Protein AF-A0A3D3X3S7-F1 (afdb_monomer_lite)

Secondary structure (DSSP, 8-state):
-B-TT-EEEEEESSSS--EEEEEE-TTSBB-GGGGT-S--EE-HHHHHHHHT--HHHHHHHHHHHHTT-B-SS-EEEEE--TTPPTTEEEEEE--S-BEEEEEE--PPPPTT--S----PPEEEEE-SSPPPTT---PPPPSS--SEEEEE-TT-EEEEEE-TT-EEEEEESSSS--EEEEEEEHHHHTTT---BB-HHHHHHHHSSSS--SSSS-EEEBTT--EEEEEEEESS--EESSSEEP-HHHHHHTT-TT---HHHHHHHHHGGGTPPP-SSEE-EEES-EEEE-TTS-EEEE-----TT-EEEEEESS-EEEEEE-----SSTGGGG----EEEEEE-TTS----EEEE-SSTTSPPEEPB--TTHHHHTTT-S-EEEETTEEEES--TTS-HHHHHHHHHHS-EEEE-TTSEEEEEESTTHHHHHHHHBSS-GGGPPTTBEEEEEEE-TTS-EEEEEEEEE-SSSEEEEEES-SHHHHHHHHHHHHHT---EEEE-TTT---EEEESTTHHHHHHHHEE--TTS--TTT--TTEEEEEEESSTTSEEEEEEE-

Structure (mmCIF, N/CA/C/O backbone):
data_AF-A0A3D3X3S7-F1
#
_entry.id   AF-A0A3D3X3S7-F1
#
loop_
_atom_site.group_PDB
_atom_site.id
_atom_site.type_symbol
_atom_site.label_atom_id
_atom_site.label_alt_id
_atom_site.label_comp_id
_atom_site.label_asym_id
_atom_site.label_entity_id
_atom_site.label_seq_id
_atom_site.pdbx_PDB_ins_code
_atom_site.Cartn_x
_atom_site.Cartn_y
_atom_site.Cartn_z
_atom_site.occupancy
_atom_site.B_iso_or_equiv
_atom_site.auth_seq_id
_atom_site.auth_comp_id
_atom_site.auth_asym_id
_atom_site.auth_atom_id
_atom_site.pdbx_PDB_model_num
ATOM 1 N N . ASP A 1 1 ? -2.077 23.415 -1.519 1.00 88.50 1 ASP A N 1
ATOM 2 C CA . ASP A 1 1 ? -2.166 24.778 -0.964 1.00 88.50 1 ASP A CA 1
ATOM 3 C C . ASP A 1 1 ? -0.819 25.166 -0.388 1.00 88.50 1 ASP A C 1
ATOM 5 O O . ASP A 1 1 ? -0.228 24.390 0.368 1.00 88.50 1 ASP A O 1
ATOM 9 N N . LEU A 1 2 ? -0.325 26.311 -0.837 1.00 92.56 2 LEU A N 1
ATOM 10 C CA . LEU A 1 2 ? 0.997 26.871 -0.596 1.00 92.56 2 LEU A CA 1
ATOM 11 C C . LEU A 1 2 ? 0.813 28.310 -0.116 1.00 92.56 2 LEU A C 1
ATOM 13 O O . LEU A 1 2 ? -0.020 29.040 -0.666 1.00 92.56 2 LEU A O 1
ATOM 17 N N . GLU A 1 3 ? 1.566 28.694 0.902 1.00 93.81 3 GLU A N 1
ATOM 18 C CA . GLU A 1 3 ? 1.541 30.031 1.486 1.00 93.81 3 GLU A CA 1
ATOM 19 C C . GLU A 1 3 ? 2.727 30.867 0.973 1.00 93.81 3 GLU A C 1
ATOM 21 O O . GLU A 1 3 ? 3.707 30.317 0.461 1.00 93.81 3 GLU A O 1
ATOM 26 N N . PRO A 1 4 ? 2.662 32.208 1.066 1.00 94.50 4 PRO A N 1
ATOM 27 C CA . PRO A 1 4 ? 3.785 33.059 0.693 1.00 94.50 4 PRO A CA 1
ATOM 28 C C . PRO A 1 4 ? 5.079 32.678 1.435 1.00 94.50 4 PRO A C 1
ATOM 30 O O . PRO A 1 4 ? 5.099 32.468 2.648 1.00 94.50 4 PRO A O 1
ATOM 33 N N . GLY A 1 5 ? 6.173 32.626 0.685 1.00 94.31 5 GLY A N 1
ATOM 34 C CA . GLY A 1 5 ? 7.498 32.191 1.108 1.00 94.31 5 GLY A CA 1
ATOM 35 C C . GLY A 1 5 ? 7.742 30.685 0.987 1.00 94.31 5 GLY A C 1
ATOM 36 O O . GLY A 1 5 ? 8.899 30.287 1.107 1.00 94.31 5 GLY A O 1
ATOM 37 N N . ASP A 1 6 ? 6.708 29.849 0.823 1.00 95.75 6 ASP A N 1
ATOM 38 C CA . ASP A 1 6 ? 6.907 28.405 0.648 1.00 95.75 6 ASP A CA 1
ATOM 39 C C . ASP A 1 6 ? 7.739 28.131 -0.615 1.00 95.75 6 ASP A C 1
ATOM 41 O O . ASP A 1 6 ? 7.694 28.892 -1.586 1.00 95.75 6 ASP A O 1
ATOM 45 N N . VAL A 1 7 ? 8.453 27.008 -0.631 1.00 97.00 7 VAL A N 1
ATOM 46 C CA . VAL A 1 7 ? 9.184 26.518 -1.803 1.00 97.00 7 VAL A CA 1
ATOM 47 C C . VAL A 1 7 ? 8.561 25.205 -2.261 1.00 97.00 7 VAL A C 1
ATOM 49 O O . VAL A 1 7 ? 8.506 24.228 -1.514 1.00 97.00 7 VAL A O 1
ATOM 52 N N . LEU A 1 8 ? 8.070 25.181 -3.498 1.00 97.19 8 LEU A N 1
ATOM 53 C CA . LEU A 1 8 ? 7.552 23.984 -4.156 1.00 97.19 8 LEU A CA 1
ATOM 54 C C . LEU A 1 8 ? 8.663 23.353 -4.993 1.00 97.19 8 LEU A C 1
ATOM 56 O O . LEU A 1 8 ? 9.145 23.983 -5.929 1.00 97.19 8 LEU A O 1
ATOM 60 N N . ILE A 1 9 ? 9.011 22.102 -4.705 1.00 97.56 9 ILE A N 1
ATOM 61 C CA . ILE A 1 9 ? 9.990 21.324 -5.472 1.00 97.56 9 ILE A CA 1
ATOM 62 C C . ILE A 1 9 ? 9.260 20.141 -6.101 1.00 97.56 9 ILE A C 1
ATOM 64 O O . ILE A 1 9 ? 8.598 19.366 -5.409 1.00 97.56 9 ILE A O 1
ATOM 68 N N . ILE A 1 10 ? 9.369 19.988 -7.415 1.00 97.56 10 ILE A N 1
ATOM 69 C CA . ILE A 1 10 ? 8.808 18.855 -8.155 1.00 97.56 10 ILE A CA 1
ATOM 70 C C . ILE A 1 10 ? 9.974 18.096 -8.766 1.00 97.56 10 ILE A C 1
ATOM 72 O O . ILE A 1 10 ? 10.812 18.697 -9.422 1.00 97.56 10 ILE A O 1
ATOM 76 N N . GLN A 1 11 ? 10.024 16.786 -8.562 1.00 96.50 11 GLN A N 1
ATOM 77 C CA . GLN A 1 11 ? 11.113 15.923 -9.008 1.00 96.50 11 GLN A CA 1
ATOM 78 C C . GLN A 1 11 ? 10.570 14.757 -9.841 1.00 96.50 11 GLN A C 1
ATOM 80 O O . GLN A 1 11 ? 9.564 14.145 -9.471 1.00 96.50 11 GLN A O 1
ATOM 85 N N . ASP A 1 12 ? 11.268 14.423 -10.928 1.00 95.81 12 ASP A N 1
ATOM 86 C CA . ASP A 1 12 ? 11.094 13.202 -11.722 1.00 95.81 12 ASP A CA 1
ATOM 87 C C . ASP A 1 12 ? 12.133 12.148 -11.288 1.00 95.81 12 ASP A C 1
ATOM 89 O O . ASP A 1 12 ? 13.279 12.177 -11.744 1.00 95.81 12 ASP A O 1
ATOM 93 N N . PRO A 1 13 ? 11.783 11.187 -10.412 1.00 92.94 13 PRO A N 1
ATOM 94 C CA . PRO A 1 13 ? 12.767 10.266 -9.845 1.00 92.94 13 PRO A CA 1
ATOM 95 C C . PRO A 1 13 ? 13.294 9.242 -10.855 1.00 92.94 13 PRO A C 1
ATOM 97 O O . PRO A 1 13 ? 14.386 8.699 -10.678 1.00 92.94 13 PRO A O 1
ATOM 100 N N . GLU A 1 14 ? 12.501 8.916 -11.877 1.00 94.56 14 GLU A N 1
ATOM 101 C CA . GLU A 1 14 ? 12.793 7.827 -12.816 1.00 94.56 14 GLU A CA 1
ATOM 102 C C . GLU A 1 14 ? 13.316 8.335 -14.168 1.00 94.56 14 GLU A C 1
ATOM 104 O O . GLU A 1 14 ? 13.902 7.560 -14.932 1.00 94.56 14 GLU A O 1
ATOM 109 N N . GLY A 1 15 ? 13.152 9.632 -14.434 1.00 94.00 15 GLY A N 1
ATOM 110 C CA . GLY A 1 15 ? 13.517 10.288 -15.679 1.00 94.00 15 GLY A CA 1
ATOM 111 C C . GLY A 1 15 ? 12.473 10.053 -16.773 1.00 94.00 15 GLY A C 1
ATOM 112 O O . GLY A 1 15 ? 11.733 9.058 -16.787 1.00 94.00 15 GLY A O 1
ATOM 113 N N . GLY A 1 16 ? 12.422 10.955 -17.748 1.00 92.69 16 GLY A N 1
ATOM 114 C CA . GLY A 1 16 ? 11.507 10.854 -18.880 1.00 92.69 16 GLY A CA 1
ATOM 115 C C . GLY A 1 16 ? 10.015 10.980 -18.526 1.00 92.69 16 GLY A C 1
ATOM 116 O O . GLY A 1 16 ? 9.186 10.509 -19.311 1.00 92.69 16 GLY A O 1
ATOM 117 N N . GLN A 1 17 ? 9.652 11.491 -17.344 1.00 95.44 17 GLN A N 1
ATOM 118 C CA . GLN A 1 17 ? 8.269 11.729 -16.920 1.00 95.44 17 GLN A CA 1
ATOM 119 C C . GLN A 1 17 ? 7.884 13.194 -17.122 1.00 95.44 17 GLN A C 1
ATOM 121 O O . GLN A 1 17 ? 8.275 14.065 -16.356 1.00 95.44 17 GLN A O 1
ATOM 126 N N . CYS A 1 18 ? 7.035 13.464 -18.110 1.00 95.00 18 CYS A N 1
ATOM 127 C CA . CYS A 1 18 ? 6.506 14.808 -18.314 1.00 95.00 18 CYS A CA 1
ATOM 128 C C . CYS A 1 18 ? 5.495 15.194 -17.217 1.00 95.00 18 CYS A C 1
ATOM 130 O O . CYS A 1 18 ? 4.688 14.366 -16.776 1.00 95.00 18 CYS A O 1
ATOM 132 N N . ALA A 1 19 ? 5.486 16.465 -16.823 1.00 96.38 19 ALA A N 1
ATOM 133 C CA . ALA A 1 19 ? 4.558 16.994 -15.830 1.00 96.38 19 ALA A CA 1
ATOM 134 C C . ALA A 1 19 ? 3.848 18.263 -16.315 1.00 96.38 19 ALA A C 1
ATOM 136 O O . ALA A 1 19 ? 4.397 19.038 -17.095 1.00 96.38 19 ALA A O 1
ATOM 137 N N . GLU A 1 20 ? 2.617 18.476 -15.863 1.00 96.19 20 GLU A N 1
ATOM 138 C CA . GLU A 1 20 ? 1.853 19.712 -16.039 1.00 96.19 20 GLU A CA 1
ATOM 139 C C . GLU A 1 20 ? 1.495 20.263 -14.654 1.00 96.19 20 GLU A C 1
ATOM 141 O O . GLU A 1 20 ? 0.912 19.560 -13.830 1.00 96.19 20 GLU A O 1
ATOM 146 N N . VAL A 1 21 ? 1.841 21.522 -14.387 1.00 97.06 21 VAL A N 1
ATOM 147 C CA . VAL A 1 21 ? 1.551 22.210 -13.125 1.00 97.06 21 VAL A CA 1
ATOM 148 C C . VAL A 1 21 ? 0.590 23.352 -13.389 1.00 97.06 21 VAL A C 1
ATOM 150 O O . VAL A 1 21 ? 0.893 24.273 -14.145 1.00 97.06 21 VAL A O 1
ATOM 153 N N . THR A 1 22 ? -0.566 23.305 -12.740 1.00 97.44 22 THR A N 1
ATOM 154 C CA . THR A 1 22 ? -1.605 24.331 -12.833 1.00 97.44 22 THR A CA 1
ATOM 155 C C . THR A 1 22 ? -1.744 25.027 -11.478 1.00 97.44 22 THR A C 1
ATOM 157 O O . THR A 1 22 ? -2.355 24.463 -10.564 1.00 97.44 22 THR A O 1
ATOM 160 N N . PRO A 1 23 ? -1.145 26.215 -11.300 1.00 96.81 23 PRO A N 1
ATOM 161 C CA . PRO A 1 23 ? -1.297 27.011 -10.088 1.00 96.81 23 PRO A CA 1
ATOM 162 C C . PRO A 1 23 ? -2.567 27.869 -10.142 1.00 96.81 23 PRO A C 1
ATOM 164 O O . PRO A 1 23 ? -2.870 28.486 -11.161 1.00 96.81 23 PRO A O 1
ATOM 167 N N . PHE A 1 24 ? -3.289 27.947 -9.030 1.00 97.12 24 PHE A N 1
ATOM 168 C CA . PHE A 1 24 ? -4.537 28.686 -8.865 1.00 97.12 24 PHE A CA 1
ATOM 169 C C . PHE A 1 24 ? -4.403 29.721 -7.751 1.00 97.12 24 PHE A C 1
ATOM 171 O O . PHE A 1 24 ? -3.845 29.436 -6.691 1.00 97.12 24 PHE A O 1
ATOM 178 N N . ASN A 1 25 ? -4.942 30.918 -7.981 1.00 94.69 25 ASN A 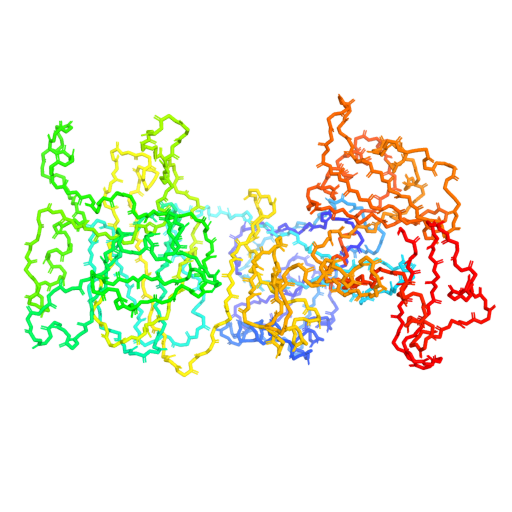N 1
ATOM 179 C CA . ASN A 1 25 ? -5.028 31.946 -6.945 1.00 94.69 25 ASN A CA 1
ATOM 180 C C . ASN A 1 25 ? -6.219 31.696 -6.002 1.00 94.69 25 ASN A C 1
ATOM 182 O O . ASN A 1 25 ? -7.052 30.826 -6.247 1.00 94.69 25 ASN A O 1
ATOM 186 N N . GLU A 1 26 ? -6.358 32.517 -4.959 1.00 92.12 26 GLU A N 1
ATOM 187 C CA . GLU A 1 26 ? -7.458 32.421 -3.981 1.00 92.12 26 GLU A CA 1
ATOM 188 C C . GLU A 1 26 ? -8.869 32.547 -4.582 1.00 92.12 26 GLU A C 1
ATOM 190 O O . GLU A 1 26 ? -9.848 32.142 -3.963 1.00 92.12 26 GLU A O 1
ATOM 195 N N . LYS A 1 27 ? -8.994 33.118 -5.786 1.00 92.56 27 LYS A N 1
ATOM 196 C CA . LYS A 1 27 ? -10.270 33.224 -6.512 1.00 92.56 27 LYS A CA 1
ATOM 197 C C . LYS A 1 27 ? -10.539 32.008 -7.401 1.00 92.56 27 LYS A C 1
ATOM 199 O O . LYS A 1 27 ? -11.469 32.051 -8.201 1.00 92.56 27 LYS A O 1
ATOM 204 N N . GLY A 1 28 ? -9.697 30.980 -7.320 1.00 92.62 28 GLY A N 1
ATOM 205 C CA . GLY A 1 28 ? -9.804 29.767 -8.116 1.00 92.62 28 GLY A CA 1
ATOM 206 C C . GLY A 1 28 ? -9.355 29.915 -9.566 1.00 92.62 28 GLY A C 1
ATOM 207 O O . GLY A 1 28 ? -9.571 28.995 -10.342 1.00 92.62 28 GLY A O 1
ATOM 208 N N . LYS A 1 29 ? -8.734 31.031 -9.972 1.00 94.62 29 LYS A N 1
ATOM 209 C CA . LYS A 1 29 ? -8.295 31.227 -11.364 1.00 94.62 29 LYS A CA 1
ATOM 210 C C . LYS A 1 29 ? -6.888 30.667 -11.575 1.00 94.62 29 LYS A C 1
ATOM 212 O O . LYS A 1 29 ? -5.964 31.082 -10.873 1.00 94.62 29 LYS A O 1
ATOM 217 N N . GLY A 1 30 ? -6.732 29.790 -12.570 1.00 94.19 30 GLY A N 1
ATOM 218 C CA . GLY A 1 30 ? -5.448 29.190 -12.942 1.00 94.19 30 GLY A CA 1
ATOM 219 C C . GLY A 1 30 ? -4.535 30.138 -13.732 1.00 94.19 30 GLY A C 1
ATOM 220 O O . GLY A 1 30 ? -4.923 30.590 -14.813 1.00 94.19 30 GLY A O 1
ATOM 221 N N . ASP A 1 31 ? -3.338 30.440 -13.219 1.00 93.75 31 ASP A N 1
ATOM 222 C CA . ASP A 1 31 ? -2.385 31.373 -13.842 1.00 93.75 31 ASP A CA 1
ATOM 223 C C . ASP A 1 31 ? -0.907 31.034 -13.524 1.00 93.75 31 ASP A C 1
ATOM 225 O O . ASP A 1 31 ? -0.485 31.203 -12.379 1.00 93.75 31 ASP A O 1
ATOM 229 N N . PRO A 1 32 ? -0.074 30.640 -14.510 1.00 94.00 32 PRO A N 1
ATOM 230 C CA . PRO A 1 32 ? 1.344 30.299 -14.316 1.00 94.00 32 PRO A CA 1
ATOM 231 C C . PRO A 1 32 ? 2.181 31.433 -13.705 1.00 94.00 32 PRO A C 1
ATOM 233 O O . PRO A 1 32 ? 3.221 31.160 -13.104 1.00 94.00 32 PRO A O 1
ATOM 236 N N . GLY A 1 33 ? 1.725 32.690 -13.796 1.00 93.25 33 GLY A N 1
ATOM 237 C CA . GLY A 1 33 ? 2.391 33.827 -13.159 1.00 93.25 33 GLY A CA 1
ATOM 238 C C . GLY A 1 33 ? 2.511 33.685 -11.638 1.00 93.25 33 GLY A C 1
ATOM 239 O O . GLY A 1 33 ? 3.409 34.273 -11.041 1.00 93.25 33 GLY A O 1
ATOM 240 N N . LEU A 1 34 ? 1.666 32.855 -11.014 1.00 93.94 34 LEU A N 1
ATOM 241 C CA . LEU A 1 34 ? 1.743 32.488 -9.593 1.00 93.94 34 LEU A CA 1
ATOM 242 C C . LEU A 1 34 ? 3.039 31.749 -9.224 1.00 93.94 34 LEU A C 1
ATOM 244 O O . LEU A 1 34 ? 3.456 31.804 -8.072 1.00 93.94 34 LEU A O 1
ATOM 248 N N . LEU A 1 35 ? 3.681 31.103 -10.199 1.00 94.50 35 LEU A N 1
ATOM 249 C CA . LEU A 1 35 ? 4.971 30.420 -10.059 1.00 94.50 35 LEU A CA 1
ATOM 250 C C . LEU A 1 35 ? 6.128 31.241 -10.658 1.00 94.50 35 LEU A C 1
ATOM 252 O O . LEU A 1 35 ? 7.192 30.701 -10.939 1.00 94.50 35 LEU A O 1
ATOM 256 N N . GLY A 1 36 ? 5.916 32.536 -10.923 1.00 91.31 36 GLY A N 1
ATOM 257 C CA . GLY A 1 36 ? 6.924 33.410 -11.534 1.00 91.31 36 GLY A CA 1
ATOM 258 C C . GLY A 1 36 ? 7.113 33.211 -13.042 1.00 91.31 36 GLY A C 1
ATOM 259 O O . GLY A 1 36 ? 8.054 33.756 -13.618 1.00 91.31 36 GLY A O 1
ATOM 260 N N . ILE A 1 37 ? 6.222 32.466 -13.706 1.00 90.88 37 ILE A N 1
ATOM 261 C CA . ILE A 1 37 ? 6.346 32.126 -15.128 1.00 90.88 37 ILE A CA 1
ATOM 262 C C . ILE A 1 37 ? 5.414 32.999 -15.976 1.00 90.88 37 ILE A C 1
ATOM 264 O O . ILE A 1 37 ? 4.192 32.961 -15.847 1.00 90.88 37 ILE A O 1
ATOM 268 N N . SER A 1 38 ? 5.995 33.777 -16.893 1.00 82.88 38 SER A N 1
ATOM 269 C CA . SER A 1 38 ? 5.270 34.737 -17.743 1.00 82.88 38 SER A CA 1
ATOM 270 C C . SER A 1 38 ? 4.488 34.101 -18.900 1.00 82.88 38 SER A C 1
ATOM 272 O O . SER A 1 38 ? 3.602 34.740 -19.475 1.00 82.88 38 SER A O 1
ATOM 274 N N . HIS A 1 39 ? 4.803 32.857 -19.260 1.00 81.62 39 HIS A N 1
ATOM 275 C CA . HIS A 1 39 ? 4.201 32.142 -20.381 1.00 81.62 39 HIS A CA 1
ATOM 276 C C . HIS A 1 39 ? 3.714 30.766 -19.934 1.00 81.62 39 HIS A C 1
ATOM 278 O O . HIS A 1 39 ? 4.507 29.943 -19.498 1.00 81.62 39 HIS A O 1
ATOM 284 N N . GLY A 1 40 ? 2.417 30.502 -20.086 1.00 83.88 40 GLY A N 1
ATOM 285 C CA . GLY A 1 40 ? 1.857 29.167 -19.883 1.00 83.88 40 GLY A CA 1
ATOM 286 C C . GLY A 1 40 ? 0.953 28.744 -21.022 1.00 83.88 40 GLY A C 1
ATOM 287 O O . GLY A 1 40 ? 0.494 29.567 -21.824 1.00 83.88 40 GLY A O 1
ATOM 288 N N . SER A 1 41 ? 0.707 27.445 -21.055 1.00 90.75 41 SER A N 1
ATOM 289 C CA . SER A 1 41 ? -0.165 26.779 -22.016 1.00 90.75 41 SER A CA 1
ATOM 290 C C . SER A 1 41 ? -1.539 26.550 -21.395 1.00 90.75 41 SER A C 1
ATOM 292 O O . SER A 1 41 ? -1.746 26.821 -20.217 1.00 90.75 41 SER A O 1
ATOM 294 N N . SER A 1 42 ? -2.511 26.104 -22.187 1.00 93.06 42 SER A N 1
ATOM 295 C CA . SER A 1 42 ? -3.779 25.624 -21.626 1.00 93.06 42 SER A CA 1
ATOM 296 C C . SER A 1 42 ? -3.526 24.343 -20.823 1.00 93.06 42 SER A C 1
ATOM 298 O O . SER A 1 42 ? -2.725 23.518 -21.260 1.00 93.06 42 SER A O 1
ATOM 300 N N . ALA A 1 43 ? -4.202 24.184 -19.680 1.00 93.94 43 ALA A N 1
ATOM 301 C CA . ALA A 1 43 ? -4.103 23.014 -18.799 1.00 93.94 43 ALA A CA 1
ATOM 302 C C . ALA A 1 43 ? -4.803 21.770 -19.388 1.00 93.94 43 ALA A C 1
ATOM 304 O O . ALA A 1 43 ? -5.770 21.243 -18.831 1.00 93.94 43 ALA A O 1
ATOM 305 N N . ILE A 1 44 ? -4.356 21.340 -20.570 1.00 94.69 44 ILE A N 1
ATOM 306 C CA . ILE A 1 44 ? -4.999 20.290 -21.367 1.00 94.69 44 ILE A CA 1
ATOM 307 C C . ILE A 1 44 ? -4.949 18.953 -20.625 1.00 94.69 44 ILE A C 1
ATOM 309 O O . ILE A 1 44 ? -5.951 18.240 -20.600 1.00 94.69 44 ILE A O 1
ATOM 313 N N . HIS A 1 45 ? -3.833 18.615 -19.975 1.00 93.56 45 HIS A N 1
ATOM 314 C CA . HIS A 1 45 ? -3.697 17.300 -19.342 1.00 93.56 45 HIS A CA 1
ATOM 315 C C . HIS A 1 45 ? -4.505 17.184 -18.049 1.00 93.56 45 HIS A C 1
ATOM 317 O O . HIS A 1 45 ? -5.103 16.137 -17.788 1.00 93.56 45 HIS A O 1
ATOM 323 N N . LEU A 1 46 ? -4.616 18.264 -17.274 1.00 93.88 46 LEU A N 1
ATOM 324 C CA . LEU A 1 46 ? -5.553 18.353 -16.158 1.00 93.88 46 LEU A CA 1
ATOM 325 C C . LEU A 1 46 ? -6.995 18.119 -16.628 1.00 93.88 46 LEU A C 1
ATOM 327 O O . LEU A 1 46 ? -7.723 17.318 -16.035 1.00 93.88 46 LEU A O 1
ATOM 331 N N . GLN A 1 47 ? -7.400 18.767 -17.721 1.00 93.25 47 GLN A N 1
ATOM 332 C CA . GLN A 1 47 ? -8.743 18.618 -18.288 1.00 93.25 47 GLN A CA 1
ATOM 333 C C . GLN A 1 47 ? -9.003 17.198 -18.815 1.00 93.25 47 GLN A C 1
ATOM 335 O O . GLN A 1 47 ? -10.085 16.642 -18.591 1.00 93.25 47 GLN A O 1
ATOM 340 N N . GLU A 1 48 ? -8.016 16.583 -19.470 1.00 91.31 48 GLU A N 1
ATOM 341 C CA . GLU A 1 48 ? -8.073 15.192 -19.936 1.00 91.31 48 GLU A CA 1
ATOM 342 C C . GLU A 1 48 ? -8.250 14.213 -18.769 1.00 91.31 48 GLU A C 1
ATOM 344 O O . GLU A 1 48 ? -9.137 13.354 -18.814 1.00 91.31 48 GLU A O 1
ATOM 349 N N . ILE A 1 49 ? -7.465 14.368 -17.694 1.00 88.56 49 ILE A N 1
ATOM 350 C CA . ILE A 1 49 ? -7.564 13.507 -16.509 1.00 88.56 49 ILE A CA 1
ATOM 351 C C . ILE A 1 49 ? -8.940 13.629 -15.869 1.00 88.56 49 ILE A C 1
ATOM 353 O O . ILE A 1 49 ? -9.574 12.602 -15.622 1.00 88.56 49 ILE A O 1
ATOM 357 N N . ILE A 1 50 ? -9.440 14.847 -15.649 1.00 89.75 50 ILE A N 1
ATOM 358 C CA . ILE A 1 50 ? -10.774 15.067 -15.066 1.00 89.75 50 ILE A CA 1
ATOM 359 C C . ILE A 1 50 ? -11.866 14.422 -15.937 1.00 89.75 50 ILE A C 1
ATOM 361 O O . ILE A 1 50 ? -12.841 13.874 -15.419 1.00 89.75 50 ILE A O 1
ATOM 365 N N . SER A 1 51 ? -11.681 14.413 -17.259 1.00 88.38 51 SER A N 1
ATOM 366 C CA . SER A 1 51 ? -12.632 13.831 -18.213 1.00 88.38 51 SER A CA 1
ATOM 367 C C . SER A 1 51 ? -12.591 12.297 -18.291 1.00 88.38 51 SER A C 1
ATOM 369 O O . SER A 1 51 ? -13.545 11.691 -18.783 1.00 88.38 51 SER A O 1
ATOM 371 N N . SER A 1 52 ? -11.530 11.648 -17.796 1.00 81.31 52 SER A N 1
ATOM 372 C CA . SER A 1 52 ? -11.278 10.203 -17.964 1.00 81.31 52 SER A CA 1
ATOM 373 C C . SER A 1 52 ? -12.191 9.259 -17.151 1.00 81.31 52 SER A C 1
ATOM 375 O O . SER A 1 52 ? -12.178 8.052 -17.386 1.00 81.31 52 SER A O 1
ATOM 377 N N . ARG A 1 53 ? -13.036 9.787 -16.246 1.00 69.88 53 ARG A N 1
ATOM 378 C CA . ARG A 1 53 ? -14.036 9.048 -15.429 1.00 69.88 53 ARG A CA 1
ATOM 379 C C . ARG A 1 53 ? -13.490 7.853 -14.616 1.00 69.88 53 ARG A C 1
ATOM 381 O O . ARG A 1 53 ? -14.220 6.897 -14.359 1.00 69.88 53 ARG A O 1
ATOM 388 N N . GLY A 1 54 ? -12.233 7.899 -14.181 1.00 71.44 54 GLY A N 1
ATOM 389 C CA . GLY A 1 54 ? -11.670 6.960 -13.204 1.00 71.44 54 GLY A CA 1
ATOM 390 C C . GLY A 1 54 ? -11.942 7.360 -11.743 1.00 71.44 54 GLY A C 1
ATOM 391 O O . GLY A 1 54 ? -12.255 8.509 -11.437 1.00 71.44 54 GLY A O 1
ATOM 392 N N . ASN A 1 55 ? -11.752 6.432 -10.796 1.00 63.50 55 ASN A N 1
ATOM 393 C CA . ASN A 1 55 ? -11.906 6.727 -9.358 1.00 63.50 55 ASN A CA 1
ATOM 394 C C . ASN A 1 55 ? -10.976 7.863 -8.882 1.00 63.50 55 ASN A C 1
ATOM 396 O O . ASN A 1 55 ? -11.369 8.676 -8.049 1.00 63.50 55 ASN A O 1
ATOM 400 N N . GLY A 1 56 ? -9.749 7.930 -9.414 1.00 73.69 56 GLY A N 1
ATOM 401 C CA . GLY A 1 56 ? -8.799 9.006 -9.112 1.00 73.69 56 GLY A CA 1
ATOM 402 C C . GLY A 1 56 ? -9.226 10.360 -9.686 1.00 73.69 56 GLY A C 1
ATOM 403 O O . GLY A 1 56 ? -9.119 11.370 -8.996 1.00 73.69 56 GLY A O 1
ATOM 404 N N . SER A 1 57 ? -9.779 10.384 -10.904 1.00 82.75 57 SER A N 1
ATOM 405 C CA . SER A 1 57 ? -10.249 11.627 -11.525 1.00 82.75 57 SER A CA 1
ATOM 406 C C . SER A 1 57 ? -11.483 12.194 -10.829 1.00 82.75 57 SER A C 1
ATOM 408 O O . SER A 1 57 ? -11.589 13.407 -10.700 1.00 82.75 57 SER A O 1
ATOM 410 N N . GLU A 1 58 ? -12.387 11.341 -10.332 1.00 82.31 58 GLU A N 1
ATOM 411 C CA . GLU A 1 58 ? -13.550 11.802 -9.562 1.00 82.31 58 GLU A CA 1
ATOM 412 C C . GLU A 1 58 ? -13.120 12.410 -8.220 1.00 82.31 58 GLU A C 1
ATOM 414 O O . GLU A 1 58 ? -13.570 13.495 -7.861 1.00 82.31 58 GLU A O 1
ATOM 419 N N . LYS A 1 59 ? -12.179 11.767 -7.510 1.00 81.44 59 LYS A N 1
ATOM 420 C CA . LYS A 1 59 ? -11.589 12.331 -6.284 1.00 81.44 59 LYS A CA 1
ATOM 421 C C . LYS A 1 59 ? -10.911 13.675 -6.541 1.00 81.44 59 LYS A C 1
ATOM 423 O O . LYS A 1 59 ? -11.133 14.611 -5.776 1.00 81.44 59 LYS A O 1
ATOM 428 N N . LEU A 1 60 ? -10.114 13.775 -7.609 1.00 87.62 60 LEU A N 1
ATOM 429 C CA . LEU A 1 60 ? -9.480 15.031 -8.007 1.00 87.62 60 LEU A CA 1
ATOM 430 C C . LEU A 1 60 ? -10.544 16.100 -8.263 1.00 87.62 60 LEU A C 1
ATOM 432 O O . LEU A 1 60 ? -10.484 17.161 -7.655 1.00 87.62 60 LEU A O 1
ATOM 436 N N . LYS A 1 61 ? -11.553 15.794 -9.083 1.00 89.19 61 LYS A N 1
ATOM 437 C CA . LYS A 1 61 ? -12.645 16.712 -9.413 1.00 89.19 61 LYS A CA 1
ATOM 438 C C . LYS A 1 61 ? -13.370 17.223 -8.165 1.00 89.19 61 LYS A C 1
ATOM 440 O O . LYS A 1 61 ? -13.456 18.432 -7.979 1.00 89.19 61 LYS A O 1
ATOM 445 N N . VAL A 1 62 ? -13.805 16.331 -7.273 1.00 86.38 62 VAL A N 1
ATOM 446 C CA . VAL A 1 62 ? -14.436 16.713 -5.996 1.00 86.38 62 VAL A CA 1
ATOM 447 C C . VAL A 1 62 ? -13.492 17.582 -5.158 1.00 86.38 62 VAL A C 1
ATOM 449 O O . VAL A 1 62 ? -13.923 18.552 -4.538 1.00 86.38 62 VAL A O 1
ATOM 452 N N . GLY A 1 63 ? -12.194 17.267 -5.149 1.00 87.69 63 GLY A N 1
ATOM 453 C CA . GLY A 1 63 ? -11.175 18.052 -4.458 1.00 87.69 63 GLY A CA 1
ATOM 454 C C . GLY A 1 63 ? -11.005 19.469 -5.013 1.00 87.69 63 GLY A C 1
ATOM 455 O O . GLY A 1 63 ? -10.796 20.392 -4.220 1.00 87.69 63 GLY A O 1
ATOM 456 N N . LEU A 1 64 ? -11.119 19.646 -6.333 1.00 90.69 64 LEU A N 1
ATOM 457 C CA . LEU A 1 64 ? -11.096 20.951 -7.001 1.00 90.69 64 LEU A CA 1
ATOM 458 C C . LEU A 1 64 ? -12.379 21.741 -6.721 1.00 90.69 64 LEU A C 1
ATOM 460 O O . LEU A 1 64 ? -12.300 22.910 -6.353 1.00 90.69 64 LEU A O 1
ATOM 464 N N . GLU A 1 65 ? -13.546 21.095 -6.811 1.00 91.19 65 GLU A N 1
ATOM 465 C CA . GLU A 1 65 ? -14.852 21.708 -6.526 1.00 91.19 65 GLU A CA 1
ATOM 466 C C . GLU A 1 65 ? -14.945 22.190 -5.073 1.00 91.19 65 GLU A C 1
ATOM 468 O O . GLU A 1 65 ? -15.339 23.328 -4.822 1.00 91.19 65 GLU A O 1
ATOM 473 N N . ARG A 1 66 ? -14.505 21.367 -4.109 1.00 87.94 66 ARG A N 1
ATOM 474 C CA . ARG A 1 66 ? -14.447 21.736 -2.681 1.00 87.94 66 ARG A CA 1
ATOM 475 C C . ARG A 1 66 ? -13.546 22.941 -2.416 1.00 87.94 66 ARG A C 1
ATOM 477 O O . ARG A 1 66 ? -13.812 23.701 -1.491 1.00 87.94 66 ARG A O 1
ATOM 484 N N . ARG A 1 67 ? -12.484 23.102 -3.209 1.00 88.75 67 ARG A N 1
ATOM 485 C CA . ARG A 1 67 ? -11.537 24.225 -3.123 1.00 88.75 67 ARG A CA 1
ATOM 486 C C . ARG A 1 67 ? -11.922 25.404 -4.020 1.00 88.75 67 ARG A C 1
ATOM 488 O O . ARG A 1 67 ? -11.212 26.401 -4.021 1.00 88.75 67 ARG A O 1
ATOM 495 N N . VAL A 1 68 ? -13.037 25.306 -4.751 1.00 93.81 68 VAL A N 1
ATOM 496 C CA . VAL A 1 68 ? -13.537 26.340 -5.672 1.00 93.81 68 VAL A CA 1
ATOM 497 C C . VAL A 1 68 ? -12.484 26.724 -6.725 1.00 93.81 68 VAL A C 1
ATOM 499 O O . VAL A 1 68 ? -12.299 27.895 -7.044 1.00 93.81 68 VAL A O 1
ATOM 502 N N . LEU A 1 69 ? -11.757 25.735 -7.252 1.00 94.62 69 LEU A N 1
ATOM 503 C CA . LEU A 1 69 ? -10.750 25.938 -8.299 1.00 94.62 69 LEU A CA 1
ATOM 504 C C . LEU A 1 69 ? -11.397 25.764 -9.677 1.00 94.62 69 LEU A C 1
ATOM 506 O O . LEU A 1 69 ? -12.062 24.760 -9.908 1.00 94.62 69 LEU A O 1
ATOM 510 N N . ASP A 1 70 ? -11.199 26.716 -10.588 1.00 93.62 70 ASP A N 1
ATOM 511 C CA . ASP A 1 70 ? -11.760 26.706 -11.942 1.00 93.62 70 ASP A CA 1
ATOM 512 C C . ASP A 1 70 ? -10.715 26.268 -12.976 1.00 93.62 70 ASP A C 1
ATOM 514 O O . ASP A 1 70 ? -9.832 27.034 -13.372 1.00 93.62 70 ASP A O 1
ATOM 518 N N . TRP A 1 71 ? -10.829 25.018 -13.427 1.00 93.38 71 TRP A N 1
ATOM 519 C CA . TRP A 1 71 ? -9.902 24.392 -14.371 1.00 93.38 71 TRP A CA 1
ATOM 520 C C . TRP A 1 71 ? -10.314 24.512 -15.851 1.00 93.38 71 TRP A C 1
ATOM 522 O O . TRP A 1 71 ? -9.572 24.027 -16.710 1.00 93.38 71 TRP A O 1
ATOM 532 N N . THR A 1 72 ? -11.461 25.120 -16.195 1.00 90.56 72 THR A N 1
ATOM 533 C CA . THR A 1 72 ? -11.960 25.095 -17.590 1.00 90.56 72 THR A CA 1
ATOM 534 C C . THR A 1 72 ? -11.123 25.946 -18.538 1.00 90.56 72 THR A C 1
ATOM 536 O O . THR A 1 72 ? -10.834 25.511 -19.649 1.00 90.56 72 THR A O 1
ATOM 539 N N . ASP A 1 73 ? -10.673 27.114 -18.078 1.00 88.94 73 ASP A N 1
ATOM 540 C CA . ASP A 1 73 ? -9.820 28.042 -18.839 1.00 88.94 73 ASP A CA 1
ATOM 541 C C . ASP A 1 73 ? -8.457 28.267 -18.158 1.00 88.94 73 ASP A C 1
ATOM 543 O O . ASP A 1 73 ? -7.773 29.272 -18.388 1.00 88.94 73 ASP A O 1
ATOM 547 N N . ALA A 1 74 ? -8.061 27.337 -17.285 1.00 94.00 74 ALA A N 1
ATOM 548 C CA . ALA A 1 74 ? -6.818 27.429 -16.535 1.00 94.00 74 ALA A CA 1
ATOM 549 C C . ALA A 1 74 ? -5.588 27.313 -17.444 1.00 94.00 74 ALA A C 1
ATOM 551 O O . ALA A 1 74 ? -5.564 26.568 -18.432 1.00 94.00 74 ALA A O 1
ATOM 552 N N . LYS A 1 75 ? -4.539 28.049 -17.069 1.00 95.38 75 LYS A N 1
ATOM 553 C CA . LYS A 1 75 ? -3.223 27.960 -17.696 1.00 95.38 75 LYS A CA 1
ATOM 554 C C . LYS A 1 75 ? -2.236 27.211 -16.808 1.00 95.38 75 LYS A C 1
ATOM 556 O O . LYS A 1 75 ? -2.263 27.364 -15.589 1.00 95.38 75 LYS A O 1
ATOM 561 N N . SER A 1 76 ? -1.348 26.458 -17.440 1.00 95.31 76 SER A N 1
ATOM 562 C CA . SER A 1 76 ? -0.381 25.573 -16.799 1.00 95.31 76 SER A CA 1
ATOM 563 C C . SER A 1 76 ? 1.044 25.796 -17.314 1.00 95.31 76 SER A C 1
ATOM 565 O O . SER A 1 76 ? 1.285 26.481 -18.316 1.00 95.31 76 SER A O 1
ATOM 567 N N . VAL A 1 77 ? 1.991 25.190 -16.605 1.00 95.44 77 VAL A N 1
ATOM 568 C CA . VAL A 1 77 ? 3.405 25.080 -16.966 1.00 95.44 77 VAL A CA 1
ATOM 569 C C . VAL A 1 77 ? 3.714 23.608 -17.219 1.00 95.44 77 VAL A C 1
ATOM 571 O O . VAL A 1 77 ? 3.346 22.759 -16.409 1.00 95.44 77 VAL A O 1
ATOM 574 N N . HIS A 1 78 ? 4.395 23.296 -18.321 1.00 95.25 78 HIS A N 1
ATOM 575 C CA . HIS A 1 78 ? 4.906 21.947 -18.565 1.00 95.25 78 HIS A CA 1
ATOM 576 C C . HIS A 1 78 ? 6.329 21.842 -18.022 1.00 95.25 78 HIS A C 1
ATOM 578 O O . HIS A 1 78 ? 7.162 22.690 -18.338 1.00 95.25 78 HIS A O 1
ATOM 584 N N . LEU A 1 79 ? 6.591 20.803 -17.236 1.00 94.94 79 LEU A N 1
ATOM 585 C CA . LEU A 1 79 ? 7.910 20.476 -16.703 1.00 94.94 79 LEU A CA 1
ATOM 586 C C . LEU A 1 79 ? 8.385 19.147 -17.281 1.00 94.94 79 LEU A C 1
ATOM 588 O O . LEU A 1 79 ? 7.569 18.270 -17.591 1.00 94.94 79 LEU A O 1
ATOM 592 N N . PHE A 1 80 ? 9.707 19.011 -17.366 1.00 95.56 80 PHE A N 1
ATOM 593 C CA . PHE A 1 80 ? 10.408 17.832 -17.867 1.00 95.56 80 PHE A CA 1
ATOM 594 C C . PHE A 1 80 ? 10.032 17.432 -19.303 1.00 95.56 80 PHE A C 1
ATOM 596 O O . PHE A 1 80 ? 9.152 17.990 -19.964 1.00 95.56 80 PHE A O 1
ATOM 603 N N . SER A 1 81 ? 10.746 16.441 -19.820 1.00 93.06 81 SER A N 1
ATOM 604 C CA . SER A 1 81 ? 10.503 15.851 -21.132 1.00 93.06 81 SER A CA 1
ATOM 605 C C . SER A 1 81 ? 10.847 14.366 -21.119 1.00 93.06 81 SER A C 1
ATOM 607 O O . SER A 1 81 ? 11.419 13.857 -20.161 1.00 93.06 81 SER A O 1
ATOM 609 N N . THR A 1 82 ? 10.591 13.662 -22.221 1.00 88.75 82 THR A N 1
ATOM 610 C CA . THR A 1 82 ? 11.053 12.274 -22.394 1.00 88.75 82 THR A CA 1
ATOM 611 C C . THR A 1 82 ? 12.579 12.131 -22.415 1.00 88.75 82 THR A C 1
ATOM 613 O O . THR A 1 82 ? 13.078 11.012 -22.356 1.00 88.75 82 THR A O 1
ATOM 616 N N . GLU A 1 83 ? 13.319 13.237 -22.529 1.00 90.00 83 GLU A N 1
ATOM 617 C CA . GLU A 1 83 ? 14.785 13.262 -22.481 1.00 90.00 83 GLU A CA 1
ATOM 618 C C . GLU A 1 83 ? 15.334 13.628 -21.094 1.00 90.00 83 GLU A C 1
ATOM 620 O O . GLU A 1 83 ? 16.543 13.503 -20.884 1.00 90.00 83 GLU A O 1
ATOM 625 N N . SER A 1 84 ? 14.470 14.045 -20.158 1.00 92.81 84 SER A N 1
ATOM 626 C CA . SER A 1 84 ? 14.870 14.434 -18.803 1.00 92.81 84 SER A CA 1
ATOM 627 C C . SER A 1 84 ? 15.559 13.286 -18.072 1.00 92.81 84 SER A C 1
ATOM 629 O O . SER A 1 84 ? 15.191 12.110 -18.207 1.00 92.81 84 SER A O 1
ATOM 631 N N . GLY A 1 85 ? 16.599 13.633 -17.320 1.00 92.00 85 GLY A N 1
ATOM 632 C CA . GLY A 1 85 ? 17.405 12.677 -16.573 1.00 92.00 85 GLY A CA 1
ATOM 633 C C . GLY A 1 85 ? 16.686 12.164 -15.320 1.00 92.00 85 GLY A C 1
ATOM 634 O O . GLY A 1 85 ? 15.790 12.826 -14.803 1.00 92.00 85 GLY A O 1
ATOM 635 N N . PRO A 1 86 ? 17.070 10.990 -14.793 1.00 91.69 86 PRO A N 1
ATOM 636 C CA . PRO A 1 86 ? 16.548 10.520 -13.514 1.00 91.69 86 PRO A CA 1
ATOM 637 C C . PRO A 1 86 ? 16.986 11.443 -12.367 1.00 91.69 86 PRO A C 1
ATOM 639 O O . PRO A 1 86 ? 18.177 11.721 -12.203 1.00 91.69 86 PRO A O 1
ATOM 642 N N . GLY A 1 87 ? 16.024 11.870 -11.550 1.00 91.69 87 GLY A N 1
ATOM 643 C CA . GLY A 1 87 ? 16.222 12.776 -10.418 1.00 91.69 87 GLY A CA 1
ATOM 644 C C . GLY A 1 87 ? 16.238 14.262 -10.783 1.00 91.69 87 GLY A C 1
ATOM 645 O O . GLY A 1 87 ? 16.626 15.062 -9.938 1.00 91.69 87 GLY A O 1
ATOM 646 N N . GLU A 1 88 ? 15.864 14.630 -12.012 1.00 95.31 88 GLU A N 1
ATOM 647 C CA . GLU A 1 88 ? 15.702 16.031 -12.421 1.00 95.31 88 GLU A CA 1
ATOM 648 C C . GLU A 1 88 ? 14.594 16.700 -11.597 1.00 95.31 88 GLU A C 1
ATOM 650 O O . GLU A 1 88 ? 13.580 16.072 -11.280 1.00 95.31 88 GLU A O 1
ATOM 655 N N . GLU A 1 89 ? 14.799 17.959 -11.218 1.00 96.81 89 GLU A N 1
ATOM 656 C CA . GLU A 1 89 ? 13.897 18.699 -10.339 1.00 96.81 89 GLU A CA 1
ATOM 657 C C . GLU A 1 89 ? 13.713 20.146 -10.797 1.00 96.81 89 GLU A C 1
ATOM 659 O O . GLU A 1 89 ? 14.608 20.741 -11.395 1.00 96.81 89 GLU A O 1
ATOM 664 N N . GLU A 1 90 ? 12.539 20.691 -10.499 1.00 97.31 90 GLU A N 1
ATOM 665 C CA . GLU A 1 90 ? 12.144 22.072 -10.762 1.00 97.31 90 GLU A CA 1
ATOM 666 C C . GLU A 1 90 ? 11.617 22.694 -9.469 1.00 97.31 90 GLU A C 1
ATOM 668 O O . GLU A 1 90 ? 10.820 22.079 -8.751 1.00 97.31 90 GLU A O 1
ATOM 673 N N . THR A 1 91 ? 12.045 23.925 -9.192 1.00 97.69 91 THR A N 1
ATOM 674 C CA . THR A 1 91 ? 11.809 24.604 -7.912 1.00 97.69 91 THR A CA 1
ATOM 675 C C . THR A 1 91 ? 11.129 25.951 -8.125 1.00 97.69 91 THR A C 1
ATOM 677 O O . THR A 1 91 ? 11.567 26.757 -8.946 1.00 97.69 91 THR A O 1
ATOM 680 N N . PHE A 1 92 ? 10.082 26.219 -7.345 1.00 97.12 92 PHE A N 1
ATOM 681 C CA . PHE A 1 92 ? 9.287 27.443 -7.413 1.00 97.12 92 PHE A CA 1
ATOM 682 C C . PHE A 1 92 ? 9.166 28.095 -6.038 1.00 97.12 92 PHE A C 1
ATOM 684 O O . PHE A 1 92 ? 8.648 27.491 -5.100 1.00 97.12 92 PHE A O 1
ATOM 691 N N . GLU A 1 93 ? 9.578 29.357 -5.941 1.00 96.69 93 GLU A N 1
ATOM 692 C CA . GLU A 1 93 ? 9.311 30.195 -4.771 1.00 96.69 93 GLU A CA 1
ATOM 693 C C . GLU A 1 93 ? 7.898 30.781 -4.852 1.00 96.69 93 GLU A C 1
ATOM 695 O O . GLU A 1 93 ? 7.513 31.424 -5.835 1.00 96.69 93 GLU A O 1
ATOM 700 N N . ILE A 1 94 ? 7.110 30.574 -3.801 1.00 96.62 94 ILE A N 1
ATOM 701 C CA . ILE A 1 94 ? 5.718 31.004 -3.751 1.00 96.62 94 ILE A CA 1
ATOM 702 C C . ILE A 1 94 ? 5.652 32.420 -3.193 1.00 96.62 94 ILE A C 1
ATOM 704 O O . ILE A 1 94 ? 5.964 32.676 -2.038 1.00 96.62 94 ILE A O 1
ATOM 708 N N . THR A 1 95 ? 5.224 33.379 -4.010 1.00 94.31 95 THR A N 1
ATOM 709 C CA . THR A 1 95 ? 5.180 34.803 -3.610 1.00 94.31 95 THR A CA 1
ATOM 710 C C . THR A 1 95 ? 3.824 35.244 -3.065 1.00 94.31 95 THR A C 1
ATOM 712 O O . THR A 1 95 ? 3.720 36.264 -2.386 1.00 94.31 95 THR A O 1
ATOM 715 N N . GLN A 1 96 ? 2.777 34.473 -3.345 1.00 93.88 96 GLN A N 1
ATOM 716 C CA . GLN A 1 96 ? 1.410 34.709 -2.893 1.00 93.88 96 GLN A CA 1
ATOM 717 C C . GLN A 1 96 ? 0.689 33.374 -2.697 1.00 93.88 96 GLN A C 1
ATOM 719 O O . GLN A 1 96 ? 1.071 32.371 -3.302 1.00 93.88 96 GLN A O 1
ATOM 724 N N . LYS A 1 97 ? -0.371 33.360 -1.883 1.00 94.50 97 LYS A N 1
ATOM 725 C CA . LYS A 1 97 ? -1.138 32.146 -1.593 1.00 94.50 97 LYS A CA 1
ATOM 726 C C . LYS A 1 97 ? -1.618 31.467 -2.878 1.00 94.50 97 LYS A C 1
ATOM 728 O O . LYS A 1 97 ? -2.287 32.090 -3.707 1.00 94.50 97 LYS A O 1
ATOM 733 N N . THR A 1 98 ? -1.259 30.195 -3.034 1.00 95.31 98 THR A N 1
ATOM 734 C CA . THR A 1 98 ? -1.421 29.455 -4.290 1.00 95.31 98 THR A CA 1
ATOM 735 C C . THR A 1 98 ? -1.847 28.011 -4.032 1.00 95.31 98 THR A C 1
ATOM 737 O O . THR A 1 98 ? -1.248 27.293 -3.233 1.00 95.31 98 THR A O 1
ATOM 740 N N . SER A 1 99 ? -2.857 27.531 -4.749 1.00 95.38 99 SER A N 1
ATOM 741 C CA . SER A 1 99 ? -3.190 26.105 -4.813 1.00 95.38 99 SER A CA 1
ATOM 742 C C . SER A 1 99 ? -2.612 25.524 -6.099 1.00 95.38 99 SER A C 1
ATOM 744 O O . SER A 1 99 ? -2.977 25.970 -7.175 1.00 95.38 99 SER A O 1
ATOM 746 N N . CYS A 1 100 ? -1.724 24.533 -6.024 1.00 95.44 100 CYS A N 1
ATOM 747 C CA . CYS A 1 100 ? -1.167 23.882 -7.214 1.00 95.44 100 CYS A CA 1
ATOM 748 C C . CYS A 1 100 ? -1.804 22.514 -7.448 1.00 95.44 100 CYS A C 1
ATOM 750 O O . CYS A 1 100 ? -1.923 21.714 -6.519 1.00 95.44 100 CYS A O 1
ATOM 752 N N . VAL A 1 101 ? -2.151 22.236 -8.703 1.00 95.44 101 VAL A N 1
ATOM 753 C CA . VAL A 1 101 ? -2.509 20.901 -9.188 1.00 95.44 101 VAL A CA 1
ATOM 754 C C . VAL A 1 101 ? -1.394 20.421 -10.102 1.00 95.44 101 VAL A C 1
ATOM 756 O O . VAL A 1 101 ? -1.032 21.118 -11.046 1.00 95.44 101 VAL A O 1
ATOM 759 N N . ILE A 1 102 ? -0.838 19.251 -9.806 1.00 95.69 102 ILE A N 1
ATOM 760 C CA . ILE A 1 102 ? 0.304 18.681 -10.523 1.00 95.69 102 ILE A CA 1
ATOM 761 C C . ILE A 1 102 ? -0.153 17.385 -11.180 1.00 95.69 102 ILE A C 1
ATOM 763 O O . ILE A 1 102 ? -0.758 16.528 -10.536 1.00 95.69 102 ILE A O 1
ATOM 767 N N . VAL A 1 103 ? 0.127 17.257 -12.470 1.00 94.19 103 VAL A N 1
ATOM 768 C CA . VAL A 1 103 ? -0.291 16.146 -13.315 1.00 94.19 103 VAL A CA 1
ATOM 769 C C . VAL A 1 103 ? 0.943 15.491 -13.920 1.00 94.19 103 VAL A C 1
ATOM 771 O O . VAL A 1 103 ? 1.640 16.103 -14.721 1.00 94.19 103 VAL A O 1
ATOM 774 N N . ALA A 1 104 ? 1.188 14.228 -13.578 1.00 93.38 104 ALA A N 1
ATOM 775 C CA . ALA A 1 104 ? 2.124 13.372 -14.301 1.00 93.38 104 ALA A CA 1
ATOM 776 C C . ALA A 1 104 ? 1.395 12.769 -15.512 1.00 93.38 104 ALA A C 1
ATOM 778 O O . ALA A 1 104 ? 0.526 11.911 -15.344 1.00 93.38 104 ALA A O 1
ATOM 779 N N . TYR A 1 105 ? 1.698 13.235 -16.726 1.00 91.50 105 TYR A N 1
ATOM 780 C CA . TYR A 1 105 ? 1.029 12.763 -17.943 1.00 91.50 105 TYR A CA 1
ATOM 781 C C . TYR A 1 105 ? 1.952 11.908 -18.813 1.00 91.50 105 TYR A C 1
ATOM 783 O O . TYR A 1 105 ? 3.175 12.027 -18.799 1.00 91.50 105 TYR A O 1
ATOM 791 N N . GLY A 1 106 ? 1.353 11.014 -19.594 1.00 88.62 106 GLY A N 1
ATOM 792 C CA . GLY A 1 106 ? 2.071 10.127 -20.498 1.00 88.62 106 GLY A CA 1
ATOM 793 C C . GLY A 1 106 ? 1.120 9.181 -21.219 1.00 88.62 106 GLY A C 1
ATOM 794 O O . GLY A 1 106 ? -0.072 9.119 -20.922 1.00 88.62 106 GLY A O 1
ATOM 795 N N . LYS A 1 107 ? 1.646 8.446 -22.199 1.00 85.88 107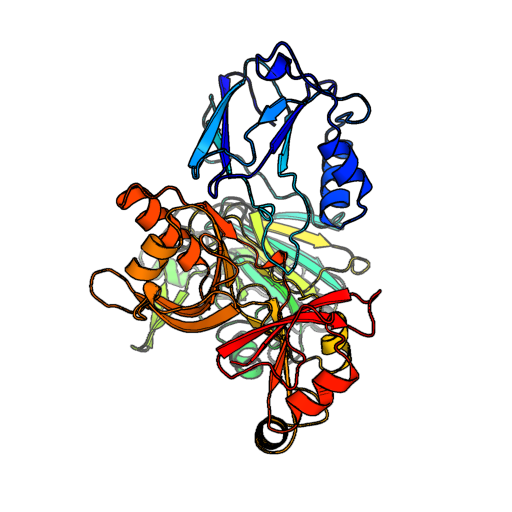 LYS A N 1
ATOM 796 C CA . LYS A 1 107 ? 0.867 7.451 -22.945 1.00 85.88 107 LYS A CA 1
ATOM 797 C C . LYS A 1 107 ? 0.960 6.097 -22.258 1.00 85.88 107 LYS A C 1
ATOM 799 O O . LYS A 1 107 ? 2.032 5.723 -21.796 1.00 85.88 107 LYS A O 1
ATOM 804 N N . THR A 1 108 ? -0.135 5.340 -22.263 1.00 85.12 108 THR A N 1
ATOM 805 C CA . THR A 1 108 ? -0.120 3.940 -21.824 1.00 85.12 108 THR A CA 1
ATOM 806 C C . THR A 1 108 ? 0.960 3.162 -22.567 1.00 85.12 108 THR A C 1
ATOM 808 O O . THR A 1 108 ? 1.119 3.304 -23.784 1.00 85.12 108 THR A O 1
ATOM 811 N N . MET A 1 109 ? 1.703 2.343 -21.828 1.00 89.12 109 MET A N 1
ATOM 812 C CA . MET A 1 109 ? 2.800 1.578 -22.400 1.00 89.12 109 MET A CA 1
ATOM 813 C C . MET A 1 109 ? 2.293 0.522 -23.391 1.00 89.12 109 MET A C 1
ATOM 815 O O . MET A 1 109 ? 1.279 -0.137 -23.166 1.00 89.12 109 MET A O 1
ATOM 819 N N . THR A 1 110 ? 3.032 0.330 -24.482 1.00 87.94 110 THR A N 1
ATOM 820 C CA . THR A 1 110 ? 2.786 -0.763 -25.435 1.00 87.94 110 THR A CA 1
ATOM 821 C C . THR A 1 110 ? 3.531 -2.035 -25.023 1.00 87.94 110 THR A C 1
ATOM 823 O O . THR A 1 110 ? 4.562 -1.984 -24.348 1.00 87.94 110 THR A O 1
ATOM 826 N N . VAL A 1 111 ? 3.030 -3.205 -25.431 1.00 86.31 111 VAL A N 1
ATOM 827 C CA . VAL A 1 111 ? 3.590 -4.506 -25.010 1.00 86.31 111 VAL A CA 1
ATOM 828 C C . VAL A 1 111 ? 5.015 -4.726 -25.519 1.00 86.31 111 VAL A C 1
ATOM 830 O O . VAL A 1 111 ? 5.841 -5.292 -24.797 1.00 86.31 111 VAL A O 1
ATOM 833 N N . GLU A 1 112 ? 5.323 -4.218 -26.714 1.00 80.56 112 GLU A N 1
ATOM 834 C CA . GLU A 1 112 ? 6.647 -4.221 -27.342 1.00 80.56 112 GLU A CA 1
ATOM 835 C C . GLU A 1 112 ? 7.697 -3.380 -26.596 1.00 80.56 112 GLU A C 1
ATOM 837 O O . GLU A 1 112 ? 8.885 -3.542 -26.860 1.00 80.56 112 GLU A O 1
ATOM 842 N N . GLY A 1 113 ? 7.289 -2.534 -25.639 1.00 72.88 113 GLY A N 1
ATOM 843 C CA . GLY A 1 113 ? 8.196 -1.877 -24.692 1.00 72.88 113 GLY A CA 1
ATOM 844 C C . GLY A 1 113 ? 9.063 -0.763 -25.279 1.00 72.88 113 GLY A C 1
ATOM 845 O O . GLY A 1 113 ? 10.068 -0.404 -24.684 1.00 72.88 113 GLY A O 1
ATOM 846 N N . ASN A 1 114 ? 8.710 -0.198 -26.438 1.00 71.75 114 ASN A N 1
ATOM 847 C CA . ASN A 1 114 ? 9.469 0.900 -27.066 1.00 71.75 114 ASN A CA 1
ATOM 848 C C . ASN A 1 114 ? 9.042 2.301 -26.587 1.00 71.75 114 ASN A C 1
ATOM 850 O O . ASN A 1 114 ? 9.373 3.304 -27.216 1.00 71.75 114 ASN A O 1
ATOM 854 N N . SER A 1 115 ? 8.269 2.379 -25.507 1.00 76.00 115 SER A N 1
ATOM 855 C CA . SER A 1 115 ? 7.697 3.618 -24.977 1.00 76.00 115 SER A CA 1
ATOM 856 C C . SER A 1 115 ? 8.101 3.816 -23.524 1.00 76.00 115 SER A C 1
ATOM 858 O O . SER A 1 115 ? 8.136 2.849 -22.770 1.00 76.00 115 SER A O 1
ATOM 860 N N . PHE A 1 116 ? 8.314 5.069 -23.125 1.00 83.81 116 PHE A N 1
ATOM 861 C CA . PHE A 1 116 ? 8.515 5.456 -21.732 1.00 83.81 116 PHE A CA 1
ATOM 862 C C . PHE A 1 116 ? 7.171 5.364 -20.996 1.00 83.81 116 PHE A C 1
ATOM 864 O O . PHE A 1 116 ? 6.270 6.141 -21.325 1.00 83.81 116 PHE A O 1
ATOM 871 N N . PRO A 1 117 ? 6.984 4.415 -20.059 1.00 89.94 117 PRO A N 1
ATOM 872 C CA . PRO A 1 117 ? 5.751 4.359 -19.287 1.00 89.94 117 PRO A CA 1
ATOM 873 C C . PRO A 1 117 ? 5.636 5.601 -18.391 1.00 89.94 117 PRO A C 1
ATOM 875 O O . PRO A 1 117 ? 6.665 6.116 -17.940 1.00 89.94 117 PRO A O 1
ATOM 878 N N . PRO A 1 118 ? 4.413 6.085 -18.118 1.00 91.38 118 PRO A N 1
ATOM 879 C CA . PRO A 1 118 ? 4.210 7.122 -17.127 1.00 91.38 118 PRO A CA 1
ATOM 880 C C . PRO A 1 118 ? 4.514 6.581 -15.727 1.00 91.38 118 PRO A C 1
ATOM 882 O O . PRO A 1 118 ? 4.169 5.443 -15.401 1.00 91.38 118 PRO A O 1
ATOM 885 N N . THR A 1 119 ? 5.166 7.402 -14.916 1.00 92.56 119 THR A N 1
ATOM 886 C CA . THR A 1 119 ? 5.678 7.097 -13.579 1.00 92.56 119 THR A CA 1
ATOM 887 C C . THR A 1 119 ? 5.331 8.227 -12.613 1.00 92.56 119 THR A C 1
ATOM 889 O O . THR A 1 119 ? 4.989 9.333 -13.031 1.00 92.56 119 THR A O 1
ATOM 892 N N . ASP A 1 120 ? 5.406 7.946 -11.314 1.00 91.31 120 ASP A N 1
ATOM 893 C CA . ASP A 1 120 ? 5.076 8.926 -10.278 1.00 91.31 120 ASP A CA 1
ATOM 894 C C . ASP A 1 120 ? 6.101 10.076 -10.248 1.00 91.31 120 ASP A C 1
ATOM 896 O O . ASP A 1 120 ? 7.300 9.865 -10.449 1.00 91.31 120 ASP A O 1
ATOM 900 N N . LEU A 1 121 ? 5.625 11.286 -9.946 1.00 93.94 121 LEU A N 1
ATOM 901 C CA . LEU A 1 121 ? 6.457 12.433 -9.569 1.00 93.94 121 LEU A CA 1
ATOM 902 C C . LEU A 1 121 ? 6.583 12.492 -8.046 1.00 93.94 121 LEU A C 1
ATOM 904 O O . LEU A 1 121 ? 5.686 12.049 -7.327 1.00 93.94 121 LEU A O 1
ATOM 908 N N . ARG A 1 122 ? 7.660 13.101 -7.550 1.00 93.12 122 ARG A N 1
ATOM 909 C CA . ARG A 1 122 ? 7.774 13.492 -6.140 1.00 93.12 122 ARG A CA 1
ATOM 910 C C . ARG A 1 122 ? 7.556 14.987 -6.011 1.00 93.12 122 ARG A C 1
ATOM 912 O O . ARG A 1 122 ? 8.083 15.759 -6.803 1.00 93.12 122 ARG A O 1
ATOM 919 N N . VAL A 1 123 ? 6.771 15.379 -5.017 1.00 93.44 123 VAL A N 1
ATOM 920 C CA . VAL A 1 123 ? 6.464 16.781 -4.742 1.00 93.44 123 VAL A CA 1
ATOM 921 C C . VAL A 1 123 ? 6.847 17.066 -3.302 1.00 93.44 123 VAL A C 1
ATOM 923 O O . VAL A 1 123 ? 6.287 16.467 -2.385 1.00 93.44 123 VAL A O 1
ATOM 926 N N . PHE A 1 124 ? 7.785 17.983 -3.112 1.00 93.06 124 PHE A N 1
ATOM 927 C CA . PHE A 1 124 ? 8.174 18.491 -1.807 1.00 93.06 124 PHE A CA 1
ATOM 928 C C . PHE A 1 124 ? 7.665 19.921 -1.655 1.00 93.06 124 PHE A C 1
ATOM 930 O O . PHE A 1 124 ? 7.617 20.693 -2.614 1.00 93.06 124 PHE A O 1
ATOM 937 N N . VAL A 1 125 ? 7.271 20.266 -0.435 1.00 92.12 125 VAL A N 1
ATOM 938 C CA . VAL A 1 125 ? 6.920 21.634 -0.065 1.00 92.12 125 VAL A CA 1
ATOM 939 C C . VAL A 1 125 ? 7.738 21.993 1.160 1.00 92.12 125 VAL A C 1
ATOM 941 O O . VAL A 1 125 ? 7.472 21.485 2.251 1.00 92.12 125 VAL A O 1
ATOM 944 N N . GLU A 1 126 ? 8.725 22.861 0.984 1.00 93.44 126 GLU A N 1
ATOM 945 C CA . GLU A 1 126 ? 9.432 23.469 2.104 1.00 93.44 126 GLU A CA 1
ATOM 946 C C . GLU A 1 126 ? 8.606 24.662 2.576 1.00 93.44 126 GLU A C 1
ATOM 948 O O . GLU A 1 126 ? 8.373 25.615 1.832 1.00 93.44 126 GLU A O 1
ATOM 953 N N . ARG A 1 127 ? 8.089 24.586 3.801 1.00 88.81 127 ARG A N 1
ATOM 954 C CA . ARG A 1 127 ? 7.231 25.639 4.343 1.00 88.81 127 ARG A CA 1
ATOM 955 C C . ARG A 1 127 ? 8.074 26.815 4.835 1.00 88.81 127 ARG A C 1
ATOM 957 O O . ARG A 1 127 ? 9.013 26.601 5.600 1.00 88.81 127 ARG A O 1
ATOM 964 N N . SER A 1 128 ? 7.712 28.046 4.464 1.00 90.38 128 SER A N 1
ATOM 965 C CA . SER A 1 128 ? 8.385 29.264 4.965 1.00 90.38 128 SER A CA 1
ATOM 966 C C . SER A 1 128 ? 8.220 29.445 6.460 1.00 90.38 128 SER A C 1
ATOM 968 O O . SER A 1 128 ? 9.126 29.882 7.168 1.00 90.38 128 SER A O 1
ATOM 970 N N . THR A 1 129 ? 7.029 29.095 6.923 1.00 83.44 129 THR A N 1
ATOM 971 C CA . THR A 1 129 ? 6.697 28.922 8.320 1.00 83.44 129 THR A CA 1
ATOM 972 C C . THR A 1 129 ? 6.587 27.422 8.506 1.00 83.44 129 THR A C 1
ATOM 974 O O . THR A 1 129 ? 5.578 26.853 8.081 1.00 83.44 129 THR A O 1
ATOM 977 N N . PRO A 1 130 ? 7.616 26.756 9.066 1.00 69.31 130 PRO A N 1
ATOM 978 C CA . PRO A 1 130 ? 7.495 25.360 9.441 1.00 69.31 130 PRO A CA 1
ATOM 979 C C . PRO A 1 130 ? 6.192 25.206 10.203 1.00 69.31 130 PRO A C 1
ATOM 981 O O . PRO A 1 130 ? 5.867 26.056 11.038 1.00 69.31 130 PRO A O 1
ATOM 984 N N . TYR A 1 131 ? 5.441 24.152 9.898 1.00 60.78 131 TYR A N 1
ATOM 985 C CA . TYR A 1 131 ? 4.346 23.781 10.769 1.00 60.78 131 TYR A CA 1
ATOM 986 C C . TYR A 1 131 ? 4.909 23.769 12.195 1.00 60.78 131 TYR A C 1
ATOM 988 O O . TYR A 1 131 ? 5.933 23.125 12.446 1.00 60.78 131 TYR A O 1
ATOM 996 N N . GLU A 1 132 ? 4.268 24.477 13.135 1.00 56.06 132 GLU A N 1
ATOM 997 C CA . GLU A 1 132 ? 4.371 24.016 14.519 1.00 56.06 132 GLU A CA 1
ATOM 998 C C . GLU A 1 132 ? 4.050 22.514 14.469 1.00 56.06 132 GLU A C 1
ATOM 1000 O O . GLU A 1 132 ? 3.262 22.109 13.616 1.00 56.06 132 GLU A O 1
ATOM 1005 N N . GLU A 1 133 ? 4.658 21.678 15.309 1.00 52.19 133 GLU A N 1
ATOM 1006 C CA . GLU A 1 133 ? 4.513 20.203 15.335 1.00 52.19 133 GLU A CA 1
ATOM 1007 C C . GLU A 1 133 ? 3.052 19.660 15.360 1.00 52.19 133 GLU A C 1
ATOM 1009 O O . GLU A 1 133 ? 2.842 18.480 15.592 1.00 52.19 133 GLU A O 1
ATOM 1014 N N . ARG A 1 134 ? 2.024 20.496 15.167 1.00 52.25 134 ARG A N 1
ATOM 1015 C CA . ARG A 1 134 ? 0.636 20.394 15.604 1.00 52.25 134 ARG A CA 1
ATOM 1016 C C . ARG A 1 134 ? -0.407 20.848 14.574 1.00 52.25 134 ARG A C 1
ATOM 1018 O O . ARG A 1 134 ? -1.500 21.240 14.979 1.00 52.25 134 ARG A O 1
ATOM 1025 N N . GLU A 1 135 ? -0.148 20.828 13.266 1.00 53.12 135 GLU A N 1
ATOM 1026 C CA . GLU A 1 135 ? -1.295 20.877 12.345 1.00 53.12 135 GLU A CA 1
ATOM 1027 C C . GLU A 1 135 ? -1.991 19.511 12.333 1.00 53.12 135 GLU A C 1
ATOM 1029 O O . GLU A 1 135 ? -1.550 18.569 11.678 1.00 53.12 135 GLU A O 1
ATOM 1034 N N . GLU A 1 136 ? -3.099 19.418 13.076 1.00 66.69 136 GLU A N 1
ATOM 1035 C CA . GLU A 1 136 ? -4.033 18.286 13.111 1.00 66.69 136 GLU A CA 1
ATOM 1036 C C . GLU A 1 136 ? -4.767 18.123 11.768 1.00 66.69 136 GLU A C 1
ATOM 1038 O O . GLU A 1 136 ? -5.992 18.262 11.660 1.00 66.69 136 GLU A O 1
ATOM 1043 N N . ARG A 1 137 ? -4.027 17.869 10.690 1.00 71.62 137 ARG A N 1
ATOM 1044 C CA . ARG A 1 137 ? -4.625 17.750 9.368 1.00 71.62 137 ARG A CA 1
ATOM 1045 C C . ARG A 1 137 ? -5.154 16.341 9.161 1.00 71.62 137 ARG A C 1
ATOM 1047 O O . ARG A 1 137 ? -4.459 15.449 8.687 1.00 71.62 137 ARG A O 1
ATOM 1054 N N . LEU A 1 138 ? -6.431 16.163 9.478 1.00 85.00 138 LEU A N 1
ATOM 1055 C CA . LEU A 1 138 ? -7.144 14.935 9.154 1.00 85.00 138 LEU A CA 1
ATOM 1056 C C . LEU A 1 138 ? -7.214 14.728 7.633 1.00 85.00 138 LEU A C 1
ATOM 1058 O O . LEU A 1 138 ? -7.407 15.697 6.889 1.00 85.00 138 LEU A O 1
ATOM 1062 N N . PRO A 1 139 ? -7.140 13.473 7.156 1.00 85.38 139 PRO A N 1
ATOM 1063 C CA . PRO A 1 139 ? -7.421 13.171 5.763 1.00 85.38 139 PRO A CA 1
ATOM 1064 C C . PRO A 1 139 ? -8.871 13.534 5.422 1.00 85.38 139 PRO A C 1
ATOM 1066 O O . PRO A 1 139 ? -9.768 13.475 6.280 1.00 85.38 139 PRO A O 1
ATOM 1069 N N . ASP A 1 140 ? -9.108 13.861 4.148 1.00 86.56 140 ASP A N 1
ATOM 1070 C CA . ASP A 1 140 ? -10.462 14.042 3.624 1.00 86.56 140 ASP A CA 1
ATOM 1071 C C . ASP A 1 140 ? -11.323 12.808 3.979 1.00 86.56 140 ASP A C 1
ATOM 1073 O O . ASP A 1 140 ? -10.852 11.671 3.840 1.00 86.56 140 ASP A O 1
ATOM 1077 N N . PRO A 1 141 ? -12.574 12.991 4.445 1.00 91.19 141 PRO A N 1
ATOM 1078 C CA . PRO A 1 141 ? -13.461 11.871 4.743 1.00 91.19 141 PRO A CA 1
ATOM 1079 C C . PRO A 1 141 ? -13.624 10.928 3.547 1.00 91.19 141 PRO A C 1
ATOM 1081 O O . PRO A 1 141 ? -13.755 11.377 2.405 1.00 91.19 141 PRO A O 1
ATOM 1084 N N . LEU A 1 142 ? -13.668 9.616 3.810 1.00 90.06 142 LEU A N 1
ATOM 1085 C CA . LEU A 1 142 ? -13.835 8.597 2.762 1.00 90.06 142 LEU A CA 1
ATOM 1086 C C . LEU A 1 142 ? -15.221 8.672 2.092 1.00 90.06 142 LEU A C 1
ATOM 1088 O O . LEU A 1 142 ? -15.389 8.253 0.949 1.00 90.06 142 LEU A O 1
ATOM 1092 N N . ALA A 1 143 ? -16.203 9.192 2.824 1.00 91.75 143 ALA A N 1
ATOM 1093 C CA . ALA A 1 143 ? -17.552 9.560 2.404 1.00 91.75 143 ALA A CA 1
ATOM 1094 C C . ALA A 1 143 ? -18.092 10.595 3.410 1.00 91.75 143 ALA A C 1
ATOM 1096 O O . ALA A 1 143 ? -17.389 10.941 4.354 1.00 91.75 143 ALA A O 1
ATOM 1097 N N . ASP A 1 144 ? -19.333 11.061 3.273 1.00 92.19 144 ASP A N 1
ATOM 1098 C CA . ASP A 1 144 ? -19.935 11.918 4.304 1.00 92.19 144 ASP A CA 1
ATOM 1099 C C . ASP A 1 144 ? -20.137 11.118 5.610 1.00 92.19 144 ASP A C 1
ATOM 1101 O O . ASP A 1 144 ? -20.875 10.117 5.607 1.00 92.19 144 ASP A O 1
ATOM 1105 N N . PRO A 1 145 ? -19.482 11.504 6.724 1.00 96.00 145 PRO A N 1
ATOM 1106 C CA . PRO A 1 145 ? -19.617 10.797 7.989 1.00 96.00 145 PRO A CA 1
ATOM 1107 C C . PRO A 1 145 ? -20.951 11.130 8.675 1.00 96.00 145 PRO A C 1
ATOM 1109 O O . PRO A 1 145 ? -21.441 12.256 8.625 1.00 96.00 145 PRO A O 1
ATOM 1112 N N . ARG A 1 146 ? -21.542 10.143 9.357 1.00 96.88 146 ARG A N 1
ATOM 1113 C CA . ARG A 1 146 ? -22.663 10.339 10.296 1.00 96.88 146 ARG A CA 1
ATOM 1114 C C . ARG A 1 146 ? -22.164 10.818 11.660 1.00 96.88 146 ARG A C 1
ATOM 1116 O O . ARG A 1 146 ? -22.855 11.578 12.331 1.00 96.88 146 ARG A O 1
ATOM 1123 N N . VAL A 1 147 ? -21.006 10.314 12.078 1.00 97.06 147 VAL A N 1
ATOM 1124 C CA . VAL A 1 147 ? -20.298 10.717 13.300 1.00 97.06 147 VAL A CA 1
ATOM 1125 C C . VAL A 1 147 ? -18.897 11.133 12.891 1.00 97.06 147 VAL A C 1
ATOM 1127 O O . VAL A 1 147 ? -18.259 10.399 12.141 1.00 97.06 147 VAL A O 1
ATOM 1130 N N . ASP A 1 148 ? -18.448 12.279 13.387 1.00 96.75 148 ASP A N 1
ATOM 1131 C CA . ASP A 1 148 ? -17.117 12.850 13.168 1.00 96.75 148 ASP A CA 1
ATOM 1132 C C . ASP A 1 148 ? -16.665 13.386 14.534 1.00 96.75 148 ASP A C 1
ATOM 1134 O O . ASP A 1 148 ? -17.176 14.400 15.013 1.00 96.75 148 ASP A O 1
ATOM 1138 N N . LEU A 1 149 ? -15.853 12.601 15.243 1.00 96.06 149 LEU A N 1
ATOM 1139 C CA . LEU A 1 149 ? -15.607 12.737 16.679 1.00 96.06 149 LEU A CA 1
ATOM 1140 C C . LEU A 1 149 ? -14.107 12.768 16.962 1.00 96.06 149 LEU A C 1
ATOM 1142 O O . LEU A 1 149 ? -13.368 11.868 16.569 1.00 96.06 149 LEU A O 1
ATOM 1146 N N . ARG A 1 150 ? -13.670 13.776 17.715 1.00 97.06 150 ARG A N 1
ATOM 1147 C CA . ARG A 1 150 ? -12.315 13.863 18.258 1.00 97.06 150 ARG A CA 1
ATOM 1148 C C . ARG A 1 150 ? -12.262 13.177 19.626 1.00 97.06 150 ARG A C 1
ATOM 1150 O O . ARG A 1 150 ? -13.037 13.534 20.508 1.00 97.06 150 ARG A O 1
ATOM 1157 N N . VAL A 1 151 ? -11.335 12.238 19.799 1.00 98.19 151 VAL A N 1
ATOM 1158 C CA . VAL A 1 151 ? -10.945 11.694 21.105 1.00 98.19 151 VAL A CA 1
ATOM 1159 C C . VAL A 1 151 ? -9.700 12.453 21.540 1.00 98.19 151 VAL A C 1
ATOM 1161 O O . VAL A 1 151 ? -8.618 12.240 20.996 1.00 98.19 151 VAL A O 1
ATOM 1164 N N . ASN A 1 152 ? -9.872 13.387 22.473 1.00 97.56 152 ASN A N 1
ATOM 1165 C CA . ASN A 1 152 ? -8.761 14.207 22.951 1.00 97.56 152 ASN A CA 1
ATOM 1166 C C . ASN A 1 152 ? -7.714 13.317 23.637 1.00 97.56 152 ASN A C 1
ATOM 1168 O O . ASN A 1 152 ? -8.075 12.336 24.300 1.00 97.56 152 ASN A O 1
ATOM 1172 N N . ARG A 1 153 ? -6.438 13.687 23.536 1.00 96.06 153 ARG A N 1
ATOM 1173 C CA . ARG A 1 153 ? -5.322 12.995 24.185 1.00 96.06 153 ARG A CA 1
ATOM 1174 C C . ARG A 1 153 ? -5.621 12.647 25.638 1.00 96.06 153 ARG A C 1
ATOM 1176 O O . ARG A 1 153 ? -6.208 13.445 26.380 1.00 96.0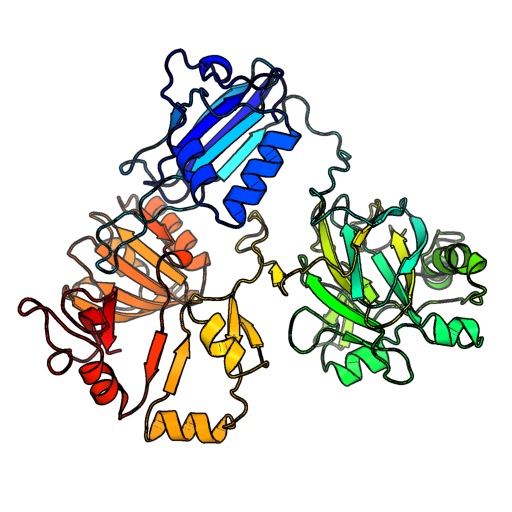6 153 ARG A O 1
ATOM 1183 N N . CYS A 1 154 ? -5.196 11.460 26.050 1.00 97.81 154 CYS A N 1
ATOM 1184 C CA . CYS A 1 154 ? -5.392 10.946 27.404 1.00 97.81 154 CYS A CA 1
ATOM 1185 C C . CYS A 1 154 ? -6.868 10.797 27.826 1.00 97.81 154 CYS A C 1
ATOM 1187 O O . CYS A 1 154 ? -7.154 10.769 29.028 1.00 97.81 154 CYS A O 1
ATOM 1189 N N . THR A 1 155 ? -7.810 10.692 26.882 1.00 98.56 155 THR A N 1
ATOM 1190 C CA . THR A 1 155 ? -9.242 10.454 27.153 1.00 98.56 155 THR A CA 1
ATOM 1191 C C . THR A 1 155 ? -9.780 9.263 26.356 1.00 98.5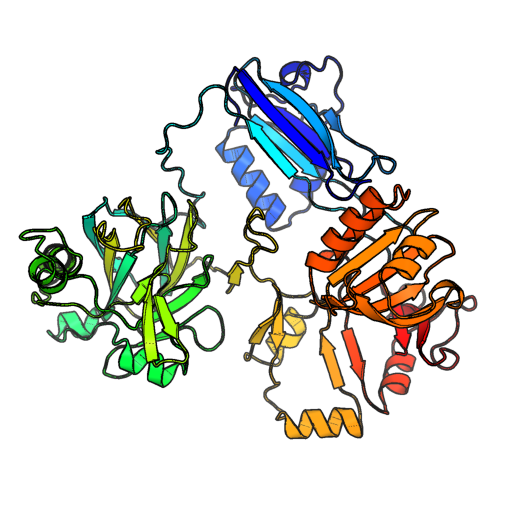6 155 THR A C 1
ATOM 1193 O O . THR A 1 155 ? -9.032 8.564 25.673 1.00 98.56 155 THR A O 1
ATOM 1196 N N . ALA A 1 156 ? -11.076 8.981 26.485 1.00 98.69 156 ALA A N 1
ATOM 1197 C CA . ALA A 1 156 ? -11.781 8.018 25.652 1.00 98.69 156 ALA A CA 1
ATOM 1198 C C . ALA A 1 156 ? -13.200 8.513 25.385 1.00 98.69 156 ALA A C 1
ATOM 1200 O O . ALA A 1 156 ? -13.800 9.163 26.241 1.00 98.69 156 ALA A O 1
ATOM 1201 N N . GLU A 1 157 ? -13.746 8.148 24.230 1.00 98.69 157 GLU A N 1
ATOM 1202 C CA . GLU A 1 157 ? -15.121 8.471 23.860 1.00 98.69 157 GLU A CA 1
ATOM 1203 C C . GLU A 1 157 ? -15.869 7.220 23.416 1.00 98.69 157 GLU A C 1
ATOM 1205 O O . GLU A 1 157 ? -15.335 6.380 22.684 1.00 98.69 157 GLU A O 1
ATOM 1210 N N . ALA A 1 158 ? -17.128 7.112 23.842 1.00 98.44 158 ALA A N 1
ATOM 1211 C CA . ALA A 1 158 ? -18.000 5.999 23.502 1.00 98.44 158 ALA A CA 1
ATOM 1212 C C . ALA A 1 158 ? -19.131 6.434 22.564 1.00 98.44 158 ALA A C 1
ATOM 1214 O O . ALA A 1 158 ? -19.795 7.451 22.769 1.00 98.44 158 ALA A O 1
ATOM 1215 N N . PHE A 1 159 ? -19.400 5.632 21.540 1.00 98.25 159 PHE A N 1
ATOM 1216 C CA . PHE A 1 159 ? -20.319 5.975 20.459 1.00 98.25 159 PHE A CA 1
ATOM 1217 C C . PHE A 1 159 ? -21.109 4.754 19.979 1.00 98.25 159 PHE A C 1
ATOM 1219 O O . PHE A 1 159 ? -20.673 3.610 20.077 1.00 98.25 159 PHE A O 1
ATOM 1226 N N . SER A 1 160 ? -22.310 5.004 19.453 1.00 97.94 160 SER A N 1
ATOM 1227 C CA . SER A 1 160 ? -23.193 3.956 18.930 1.00 97.94 160 SER A CA 1
ATOM 1228 C C . SER A 1 160 ? -23.053 3.797 17.419 1.00 97.94 160 SER A C 1
ATOM 1230 O O . SER A 1 160 ? -23.028 4.786 16.674 1.00 97.94 160 SER A O 1
ATOM 1232 N N . VAL A 1 161 ? -23.056 2.545 16.964 1.00 98.31 161 VAL A N 1
ATOM 1233 C CA . VAL A 1 161 ? -22.890 2.161 15.557 1.00 98.31 161 VAL A CA 1
ATOM 1234 C C . VAL A 1 161 ? -23.980 1.163 15.174 1.00 98.31 161 VAL A C 1
ATOM 1236 O O . VAL A 1 161 ? -24.328 0.276 15.953 1.00 98.31 161 VAL A O 1
ATOM 1239 N N . LYS A 1 162 ? -24.567 1.317 13.988 1.00 98.38 162 LYS A N 1
ATOM 1240 C CA . LYS A 1 162 ? -25.570 0.383 13.460 1.00 98.38 162 LYS A CA 1
ATOM 1241 C C . LYS A 1 162 ? -24.928 -0.719 12.632 1.00 98.38 162 LYS A C 1
ATOM 1243 O O . LYS A 1 162 ? -23.912 -0.495 11.975 1.00 98.38 162 LYS A O 1
ATOM 1248 N N . ALA A 1 163 ? -25.559 -1.892 12.613 1.00 98.44 163 ALA A N 1
ATOM 1249 C CA . ALA A 1 163 ? -25.125 -2.995 11.766 1.00 98.44 163 ALA A CA 1
ATOM 1250 C C . ALA A 1 163 ? -24.960 -2.533 10.307 1.00 98.44 163 ALA A C 1
ATOM 1252 O O . ALA A 1 163 ? -25.851 -1.910 9.724 1.00 98.44 163 ALA A O 1
ATOM 1253 N N . GLY A 1 164 ? -23.813 -2.848 9.712 1.00 98.12 164 GLY A N 1
ATOM 1254 C CA . GLY A 1 164 ? -23.452 -2.468 8.351 1.00 98.12 164 GLY A CA 1
ATOM 1255 C C . GLY A 1 164 ? -22.785 -1.099 8.199 1.00 98.12 164 GLY A C 1
ATOM 1256 O O . GLY A 1 164 ? -22.245 -0.852 7.123 1.00 98.12 164 GLY A O 1
ATOM 1257 N N . GLU A 1 165 ? -22.783 -0.235 9.221 1.00 98.56 165 GLU A N 1
ATOM 1258 C CA . GLU A 1 165 ? -21.988 1.002 9.219 1.00 98.56 165 GLU A CA 1
ATOM 1259 C C . GLU A 1 165 ? -20.486 0.707 9.314 1.00 98.56 165 GLU A C 1
ATOM 1261 O O . GLU A 1 165 ? -20.070 -0.382 9.718 1.00 98.56 165 GLU A O 1
ATOM 1266 N N . TYR A 1 166 ? -19.672 1.695 8.941 1.00 98.75 166 TYR A N 1
ATOM 1267 C CA . TYR A 1 166 ? -18.218 1.593 8.997 1.00 98.75 166 TYR A CA 1
ATOM 1268 C C . TYR A 1 166 ? -17.648 2.517 10.066 1.00 98.75 166 TYR A C 1
ATOM 1270 O O . TYR A 1 166 ? -18.075 3.661 10.157 1.00 98.75 166 TYR A O 1
ATOM 1278 N N . ILE A 1 167 ? -16.675 2.035 10.831 1.00 98.75 167 ILE A N 1
ATOM 1279 C CA . ILE A 1 167 ? -15.967 2.750 11.894 1.00 98.75 167 ILE A CA 1
ATOM 1280 C C . ILE A 1 167 ? -14.542 2.982 11.409 1.00 98.75 167 ILE A C 1
ATOM 1282 O O . ILE A 1 167 ? -13.853 2.022 11.080 1.00 98.75 167 ILE A O 1
ATOM 1286 N N . GLN A 1 168 ? -14.099 4.229 11.360 1.00 98.69 168 GLN A N 1
ATOM 1287 C CA . GLN A 1 168 ? -12.726 4.593 11.039 1.00 98.69 168 GLN A CA 1
ATOM 1288 C C . GLN A 1 168 ? -12.071 5.166 12.289 1.00 98.69 168 GLN A C 1
ATOM 1290 O O . GLN A 1 168 ? -12.522 6.202 12.769 1.00 98.69 168 GLN A O 1
ATOM 1295 N N . VAL A 1 169 ? -11.031 4.505 12.794 1.00 98.56 169 VAL A N 1
ATOM 1296 C CA . VAL A 1 169 ? -10.166 5.019 13.867 1.00 98.56 169 VAL A CA 1
ATOM 1297 C C . VAL A 1 169 ? -8.905 5.555 13.204 1.00 98.56 169 VAL A C 1
ATOM 1299 O O . VAL A 1 169 ? -8.244 4.808 12.486 1.00 98.56 169 VAL A O 1
ATOM 1302 N N . ILE A 1 170 ? -8.625 6.842 13.382 1.00 98.19 170 ILE A N 1
ATOM 1303 C CA . ILE A 1 170 ? -7.572 7.590 12.691 1.00 98.19 170 ILE A CA 1
ATOM 1304 C C . ILE A 1 170 ? -6.582 8.104 13.730 1.00 98.19 170 ILE A C 1
ATOM 1306 O O . ILE A 1 170 ? -6.981 8.775 14.686 1.00 98.19 170 ILE A O 1
ATOM 1310 N N . ASP A 1 171 ? -5.307 7.841 13.491 1.00 96.62 171 ASP A N 1
ATOM 1311 C CA . ASP A 1 171 ? -4.204 8.487 14.185 1.00 96.62 171 ASP A CA 1
ATOM 1312 C C . ASP A 1 171 ? -3.985 9.888 13.594 1.00 96.62 171 ASP A C 1
ATOM 1314 O O . ASP A 1 171 ? -3.770 10.061 12.393 1.00 96.62 171 ASP A O 1
ATOM 1318 N N . VAL A 1 172 ? -4.116 10.916 14.426 1.00 94.62 172 VAL A N 1
ATOM 1319 C CA . VAL A 1 172 ? -4.210 12.309 13.975 1.00 94.62 172 VAL A CA 1
ATOM 1320 C C . VAL A 1 172 ? -2.843 12.870 13.637 1.00 94.62 172 VAL A C 1
ATOM 1322 O O . VAL A 1 172 ? -2.684 13.515 12.601 1.00 94.62 172 VAL A O 1
ATOM 1325 N N . MET A 1 173 ? -1.876 12.626 14.515 1.00 91.62 173 MET A N 1
ATOM 1326 C CA . MET A 1 173 ? -0.527 13.182 14.432 1.00 91.62 173 MET A CA 1
ATOM 1327 C C . MET A 1 173 ? 0.521 12.113 14.122 1.00 91.62 173 MET A C 1
ATOM 1329 O O . MET A 1 173 ? 1.707 12.421 14.010 1.00 91.62 173 MET A O 1
ATOM 1333 N N . GLY A 1 174 ? 0.088 10.872 13.913 1.00 92.94 174 GLY A N 1
ATOM 1334 C CA . GLY A 1 174 ? 0.989 9.745 13.822 1.00 92.94 174 GLY A CA 1
ATOM 1335 C C . GLY A 1 174 ? 1.472 9.339 15.203 1.00 92.94 174 GLY A C 1
ATOM 1336 O O . GLY A 1 174 ? 1.488 10.116 16.156 1.00 92.94 174 GLY A O 1
ATOM 1337 N N . ARG A 1 175 ? 1.937 8.101 15.260 1.00 95.19 175 ARG A N 1
ATOM 1338 C CA . ARG A 1 175 ? 2.488 7.448 16.433 1.00 95.19 175 ARG A CA 1
ATOM 1339 C C . ARG A 1 175 ? 1.555 7.298 17.635 1.00 95.19 175 ARG A C 1
ATOM 1341 O O . ARG A 1 175 ? 1.981 6.637 18.568 1.00 95.19 175 ARG A O 1
ATOM 1348 N N . GLU A 1 176 ? 0.334 7.824 17.632 1.00 97.25 176 GLU A N 1
ATOM 1349 C CA . GLU A 1 176 ? -0.622 7.663 18.731 1.00 97.25 176 GLU A CA 1
ATOM 1350 C C . GLU A 1 176 ? -1.295 6.298 18.667 1.00 97.25 176 GLU A C 1
ATOM 1352 O O . GLU A 1 176 ? -1.811 5.872 17.633 1.00 97.25 176 GLU A O 1
ATOM 1357 N N . CYS A 1 177 ? -1.339 5.621 19.804 1.00 97.81 177 CYS A N 1
ATOM 1358 C CA . CYS A 1 177 ? -2.021 4.357 19.958 1.00 97.81 177 CYS A CA 1
ATOM 1359 C C . CYS A 1 177 ? -3.469 4.537 20.422 1.00 97.81 177 CYS A C 1
ATOM 1361 O O . CYS A 1 177 ? -3.790 5.416 21.222 1.00 97.81 177 CYS A O 1
ATOM 1363 N N . SER A 1 178 ? -4.348 3.629 19.992 1.00 98.19 178 SER A N 1
ATOM 1364 C CA . SER A 1 178 ? -5.746 3.620 20.429 1.00 98.19 178 SER A CA 1
ATOM 1365 C C . SER A 1 178 ? -6.166 2.245 20.915 1.00 98.19 178 SER A C 1
ATOM 1367 O O . SER A 1 178 ? -6.129 1.276 20.157 1.00 98.19 178 SER A O 1
ATOM 1369 N N . ASP A 1 179 ? -6.640 2.159 22.153 1.00 98.31 179 ASP A N 1
ATOM 1370 C CA . ASP A 1 179 ? -7.377 0.985 22.604 1.00 98.31 179 ASP A CA 1
ATOM 1371 C C . ASP A 1 179 ? -8.811 1.094 22.094 1.00 98.31 179 ASP A C 1
ATOM 1373 O O . ASP A 1 179 ? -9.475 2.120 22.276 1.00 98.31 179 ASP A O 1
ATOM 1377 N N . PHE A 1 180 ? -9.314 0.022 21.491 1.00 98.56 180 PHE A N 1
ATOM 1378 C CA . PHE A 1 180 ? -10.670 -0.055 20.968 1.00 98.56 180 PHE A CA 1
ATOM 1379 C C . PHE A 1 180 ? -11.431 -1.245 21.547 1.00 98.56 180 PHE A C 1
ATOM 1381 O O . PHE A 1 180 ? -10.926 -2.367 21.624 1.00 98.56 180 PHE A O 1
ATOM 1388 N N . GLN A 1 181 ? -12.691 -1.013 21.905 1.00 98.31 181 GLN A N 1
ATOM 1389 C CA . GLN A 1 181 ? -13.587 -2.046 22.411 1.00 98.31 181 GLN A CA 1
ATOM 1390 C C . GLN A 1 181 ? -14.995 -1.851 21.836 1.00 98.31 181 GLN A C 1
ATOM 1392 O O . GLN A 1 181 ? -15.437 -0.729 21.586 1.00 98.31 181 GLN A O 1
ATOM 1397 N N . ALA A 1 182 ? -15.703 -2.952 21.597 1.00 98.44 182 ALA A N 1
ATOM 1398 C CA . ALA A 1 182 ? -17.046 -2.955 21.034 1.00 98.44 182 ALA A CA 1
ATOM 1399 C C . ALA A 1 182 ? -17.902 -4.028 21.699 1.00 98.44 182 ALA A C 1
ATOM 1401 O O . ALA A 1 182 ? -17.418 -5.117 21.980 1.00 98.44 182 ALA A O 1
ATOM 1402 N N . PHE A 1 183 ? -19.182 -3.735 21.897 1.00 98.44 183 PHE A N 1
ATOM 1403 C CA . PHE A 1 183 ? -20.151 -4.621 22.536 1.00 98.44 183 PHE A CA 1
ATOM 1404 C C . PHE A 1 183 ? -21.401 -4.721 21.673 1.00 98.44 183 PHE A C 1
ATOM 1406 O O . PHE A 1 183 ? -21.883 -3.699 21.173 1.00 98.44 183 PHE A O 1
ATOM 1413 N N . ASP A 1 184 ? -21.969 -5.920 21.544 1.00 97.94 184 ASP A N 1
ATOM 1414 C CA . ASP A 1 184 ? -23.277 -6.076 20.909 1.00 97.94 184 ASP A CA 1
ATOM 1415 C C . ASP A 1 184 ? -24.350 -5.360 21.741 1.00 97.94 184 ASP A C 1
ATOM 1417 O O . ASP A 1 184 ? -24.577 -5.653 22.918 1.00 97.94 184 ASP A O 1
ATOM 1421 N N . LYS A 1 185 ? -25.040 -4.405 21.114 1.00 96.69 185 LYS A N 1
ATOM 1422 C CA . LYS A 1 185 ? -26.036 -3.577 21.787 1.00 96.69 185 LYS A CA 1
ATOM 1423 C C . LYS A 1 185 ? -27.219 -4.395 22.312 1.00 96.69 185 LYS A C 1
ATOM 1425 O O . LYS A 1 185 ? -27.746 -4.073 23.370 1.00 96.69 185 LYS A O 1
ATOM 1430 N N . ARG A 1 186 ? -27.649 -5.444 21.605 1.00 95.06 186 ARG A N 1
ATOM 1431 C CA . ARG A 1 186 ? -28.784 -6.283 22.030 1.00 95.06 186 ARG A CA 1
ATOM 1432 C C . ARG A 1 186 ? -28.423 -7.105 23.258 1.00 95.06 186 ARG A C 1
ATOM 1434 O O . ARG A 1 186 ? -29.291 -7.339 24.094 1.00 95.06 186 ARG A O 1
ATOM 1441 N N . GLN A 1 187 ? -27.168 -7.542 23.351 1.00 95.38 187 GLN A N 1
ATOM 1442 C CA . GLN A 1 187 ? -26.641 -8.210 24.537 1.00 95.38 187 GLN A CA 1
ATOM 1443 C C . GLN A 1 187 ? -26.531 -7.233 25.716 1.00 95.38 187 GLN A C 1
ATOM 1445 O O . GLN A 1 187 ? -27.009 -7.547 26.806 1.00 95.38 187 GLN A O 1
ATOM 1450 N N . LEU A 1 188 ? -26.020 -6.018 25.488 1.00 95.56 188 LEU A N 1
ATOM 1451 C CA . LEU A 1 188 ? -25.988 -4.968 26.515 1.00 95.56 188 LEU A CA 1
ATOM 1452 C C . LEU A 1 188 ? -27.383 -4.600 27.029 1.00 95.56 188 LEU A C 1
ATOM 1454 O O . LEU A 1 188 ? -27.576 -4.482 28.235 1.00 95.56 188 LEU A O 1
ATOM 1458 N N . ASP A 1 189 ? -28.374 -4.489 26.140 1.00 94.31 189 ASP A N 1
ATOM 1459 C CA . ASP A 1 189 ? -29.769 -4.216 26.511 1.00 94.31 189 ASP A CA 1
ATOM 1460 C C . ASP A 1 189 ? -30.371 -5.354 27.381 1.00 94.31 189 ASP A C 1
ATOM 1462 O O . ASP A 1 189 ? -31.375 -5.152 28.064 1.00 94.31 189 ASP A O 1
ATOM 1466 N N . GLN A 1 190 ? -29.748 -6.543 27.395 1.00 95.75 190 GLN A N 1
ATOM 1467 C CA . GLN A 1 190 ? -30.076 -7.683 28.269 1.00 95.75 190 GLN A CA 1
ATOM 1468 C C . GLN A 1 190 ? -29.191 -7.759 29.530 1.00 95.75 190 GLN A C 1
ATOM 1470 O O . GLN A 1 190 ? -29.311 -8.709 30.304 1.00 95.75 190 GLN A O 1
ATOM 1475 N N . GLY A 1 191 ? -28.301 -6.787 29.747 1.00 94.38 191 GLY A N 1
ATOM 1476 C CA . GLY A 1 191 ? -27.346 -6.769 30.858 1.00 94.38 191 GLY A CA 1
ATOM 1477 C C . GLY A 1 191 ? -26.127 -7.676 30.661 1.00 94.38 191 GLY A C 1
ATOM 1478 O O . GLY A 1 191 ? -25.455 -8.012 31.634 1.00 94.38 191 GLY A O 1
ATOM 1479 N N . LEU A 1 192 ? -25.844 -8.106 29.426 1.00 96.06 192 LEU A N 1
ATOM 1480 C CA . LEU A 1 192 ? -24.695 -8.947 29.090 1.00 96.06 192 LEU A CA 1
ATOM 1481 C C . LEU A 1 192 ? -23.572 -8.097 28.481 1.00 96.06 192 LEU A C 1
ATOM 1483 O O . LEU A 1 192 ? -23.668 -7.631 27.349 1.00 96.06 192 LEU A O 1
ATOM 1487 N N . GLU A 1 193 ? -22.475 -7.928 29.218 1.00 95.38 193 GLU A N 1
ATOM 1488 C CA . GLU A 1 193 ? -21.323 -7.106 28.813 1.00 95.38 193 GLU A CA 1
ATOM 1489 C C . GLU A 1 193 ? -20.250 -7.896 28.052 1.00 95.38 193 GLU A C 1
ATOM 1491 O O . GLU A 1 193 ? -19.081 -7.959 28.459 1.00 95.38 193 GLU A O 1
ATOM 1496 N N . LYS A 1 194 ? -20.649 -8.524 26.945 1.00 94.94 194 LYS A N 1
ATOM 1497 C CA . LYS A 1 194 ? -19.741 -9.303 26.094 1.00 94.94 194 LYS A CA 1
ATOM 1498 C C . LYS A 1 194 ? -19.158 -8.399 25.014 1.00 94.94 194 LYS A C 1
ATOM 1500 O O . LYS A 1 194 ? -19.823 -8.062 24.035 1.00 94.94 194 LYS A O 1
ATOM 1505 N N . GLY A 1 195 ? -17.940 -7.934 25.273 1.00 96.50 195 GLY A N 1
ATOM 1506 C CA . GLY A 1 195 ? -17.152 -7.169 24.314 1.00 96.50 195 GLY A CA 1
ATOM 1507 C C . GLY A 1 195 ? -16.250 -8.065 23.470 1.00 96.50 195 GLY A C 1
ATOM 1508 O O . GLY A 1 195 ? -16.276 -9.285 23.622 1.00 96.50 195 GLY A O 1
ATOM 1509 N N . ILE A 1 196 ? -15.427 -7.448 22.627 1.00 97.94 196 ILE A N 1
ATOM 1510 C CA . ILE A 1 196 ? -14.276 -8.072 21.971 1.00 97.94 196 ILE A CA 1
ATOM 1511 C C . ILE A 1 196 ? -13.436 -8.806 23.018 1.00 97.94 196 ILE A C 1
ATOM 1513 O O . ILE A 1 196 ? -12.949 -8.197 23.972 1.00 97.94 196 ILE A O 1
ATOM 1517 N N . ASP A 1 197 ? -13.248 -10.097 22.768 1.00 97.56 197 ASP A N 1
ATOM 1518 C CA . ASP A 1 197 ? -12.390 -11.009 23.508 1.00 97.56 197 ASP A CA 1
ATOM 1519 C C . ASP A 1 197 ? -11.185 -11.354 22.624 1.00 97.56 197 ASP A C 1
ATOM 1521 O O . ASP A 1 197 ? -11.295 -11.952 21.540 1.00 97.56 197 ASP A O 1
ATOM 1525 N N . VAL A 1 198 ? -10.005 -10.919 23.059 1.00 95.38 198 VAL A N 1
ATOM 1526 C CA . VAL A 1 198 ? -8.781 -11.026 22.252 1.00 95.38 198 VAL A CA 1
ATOM 1527 C C . VAL A 1 198 ? -8.293 -12.466 22.131 1.00 95.38 198 VAL A C 1
ATOM 1529 O O . VAL A 1 198 ? -7.725 -12.860 21.110 1.00 95.38 198 VAL A O 1
ATOM 1532 N N . THR A 1 199 ? -8.559 -13.296 23.138 1.00 96.44 199 THR A N 1
ATOM 1533 C CA . THR A 1 199 ? -8.163 -14.707 23.146 1.00 96.44 199 THR A CA 1
ATOM 1534 C C . THR A 1 199 ? -8.982 -15.514 22.147 1.00 96.44 199 THR A C 1
ATOM 1536 O O . THR A 1 199 ? -8.418 -16.254 21.334 1.00 96.44 199 THR A O 1
ATOM 1539 N N . THR A 1 200 ? -10.296 -15.318 22.142 1.00 97.56 200 THR A N 1
ATOM 1540 C CA . THR A 1 200 ? -11.228 -15.903 21.179 1.00 97.56 200 THR A CA 1
ATOM 1541 C C . THR A 1 200 ? -10.899 -15.422 19.776 1.00 97.56 200 THR A C 1
ATOM 1543 O O . THR A 1 200 ? -10.779 -16.233 18.857 1.00 97.56 200 THR A O 1
ATOM 1546 N N . THR A 1 201 ? -10.648 -14.121 19.621 1.00 97.38 201 THR A N 1
ATOM 1547 C CA . THR A 1 201 ? -10.262 -13.533 18.337 1.00 97.38 201 THR A CA 1
ATOM 1548 C C . THR A 1 201 ? -8.998 -14.184 17.768 1.00 97.38 201 THR A C 1
ATOM 1550 O O . THR A 1 201 ? -9.040 -14.701 16.650 1.00 97.38 201 THR A O 1
ATOM 1553 N N . ARG A 1 202 ? -7.895 -14.248 18.528 1.00 96.19 202 ARG A N 1
ATOM 1554 C CA . ARG A 1 202 ? -6.655 -14.910 18.072 1.00 96.19 202 ARG A CA 1
ATOM 1555 C C . ARG A 1 202 ? -6.857 -16.390 17.771 1.00 96.19 202 ARG A C 1
ATOM 1557 O O . ARG A 1 202 ? -6.320 -16.891 16.787 1.00 96.19 202 ARG A O 1
ATOM 1564 N N . THR A 1 203 ? -7.652 -17.081 18.589 1.00 96.31 203 THR A N 1
ATOM 1565 C CA . THR A 1 203 ? -7.943 -18.512 18.410 1.00 96.31 203 THR A CA 1
ATOM 1566 C C . THR A 1 203 ? -8.675 -18.772 17.095 1.00 96.31 203 THR A C 1
ATOM 1568 O O . THR A 1 203 ? -8.308 -19.685 16.360 1.00 96.31 203 THR A O 1
ATOM 1571 N N . LEU A 1 204 ? -9.690 -17.965 16.773 1.00 96.31 204 LEU A N 1
ATOM 1572 C CA . LEU A 1 204 ? -10.488 -18.139 15.557 1.00 96.31 204 LEU A CA 1
ATOM 1573 C C . LEU A 1 204 ? -9.777 -17.635 14.300 1.00 96.31 204 LEU A C 1
ATOM 1575 O O . LEU A 1 204 ? -9.993 -18.181 13.218 1.00 96.31 204 LEU A O 1
ATOM 1579 N N . MET A 1 205 ? -8.957 -16.590 14.421 1.00 94.62 205 MET A N 1
ATOM 1580 C CA . MET A 1 205 ? -8.226 -16.017 13.288 1.00 94.62 205 MET A CA 1
ATOM 1581 C C . MET A 1 205 ? -6.910 -16.732 13.000 1.00 94.62 205 MET A C 1
ATOM 1583 O O . MET A 1 205 ? -6.440 -16.673 11.869 1.00 94.62 205 MET A O 1
ATOM 1587 N N . GLY A 1 206 ? -6.316 -17.411 13.985 1.00 93.62 206 GLY A N 1
ATOM 1588 C CA . GLY A 1 206 ? -4.988 -18.013 13.844 1.00 93.62 206 GLY A CA 1
ATOM 1589 C C . GLY A 1 206 ? -3.876 -16.977 13.638 1.00 93.62 206 GLY A C 1
ATOM 1590 O O . GLY A 1 206 ? -2.810 -17.320 13.134 1.00 93.62 206 GLY A O 1
ATOM 1591 N N . LEU A 1 207 ? -4.131 -15.715 13.999 1.00 91.88 207 LEU A N 1
ATOM 1592 C CA . LEU A 1 207 ? -3.233 -14.570 13.845 1.00 91.88 207 LEU A CA 1
ATOM 1593 C C . LEU A 1 207 ? -3.156 -13.787 15.157 1.00 91.88 207 LEU A C 1
ATOM 1595 O O . LEU A 1 207 ? -4.095 -13.809 15.953 1.00 91.88 207 LEU A O 1
ATOM 1599 N N . GLY A 1 208 ? -2.056 -13.056 15.355 1.00 92.06 208 GLY A N 1
ATOM 1600 C CA . GLY A 1 208 ? -1.873 -12.171 16.510 1.00 92.06 208 GLY A CA 1
ATOM 1601 C C . GLY A 1 208 ? -2.891 -11.029 16.580 1.00 92.06 208 GLY A C 1
ATOM 1602 O O . GLY A 1 208 ? -3.178 -10.539 17.664 1.00 92.06 208 GLY A O 1
ATOM 1603 N N . TYR A 1 209 ? -3.457 -10.631 15.444 1.00 93.81 209 TYR A N 1
ATOM 1604 C CA . TYR A 1 209 ? -4.567 -9.691 15.330 1.00 93.81 209 TYR A CA 1
ATOM 1605 C C . TYR A 1 209 ? -5.226 -9.844 13.945 1.00 93.81 209 TYR A C 1
ATOM 1607 O O . TYR A 1 209 ? -4.568 -10.293 13.001 1.00 93.81 209 TYR A O 1
ATOM 1615 N N . PRO A 1 210 ? -6.520 -9.514 13.805 1.00 95.00 210 PRO A N 1
ATOM 1616 C CA . PRO A 1 210 ? -7.202 -9.480 12.514 1.00 95.00 210 PRO A CA 1
ATOM 1617 C C . PRO A 1 210 ? -6.674 -8.388 11.573 1.00 95.00 210 PRO A C 1
ATOM 1619 O O . PRO A 1 210 ? -6.322 -7.299 12.016 1.00 95.00 210 PRO A O 1
ATOM 1622 N N . GLY A 1 211 ? -6.724 -8.645 10.265 1.00 93.75 211 GLY A N 1
ATOM 1623 C CA . GLY A 1 211 ? -6.438 -7.659 9.213 1.00 93.75 211 GLY A CA 1
ATOM 1624 C C . GLY A 1 211 ? -7.372 -7.821 8.005 1.00 93.75 211 GLY A C 1
ATOM 1625 O O . GLY A 1 211 ? -8.107 -8.811 7.931 1.00 93.75 211 GLY A O 1
ATOM 1626 N N . PRO A 1 212 ? -7.394 -6.881 7.041 1.00 92.94 212 PRO A N 1
ATOM 1627 C CA . PRO A 1 212 ? -8.233 -6.999 5.850 1.00 92.94 212 PRO A CA 1
ATOM 1628 C C . PRO A 1 212 ? -8.011 -8.317 5.093 1.00 92.94 212 PRO A C 1
ATOM 1630 O O . PRO A 1 212 ? -6.881 -8.719 4.837 1.00 92.94 212 PRO A O 1
ATOM 1633 N N . GLY A 1 213 ? -9.095 -8.980 4.679 1.00 87.38 213 GLY A N 1
ATOM 1634 C CA . GLY A 1 213 ? -9.022 -10.207 3.877 1.00 87.38 213 GLY A CA 1
ATOM 1635 C C . GLY A 1 213 ? -9.825 -11.361 4.469 1.00 87.38 213 GLY A C 1
ATOM 1636 O O . GLY A 1 213 ? -11.027 -11.204 4.708 1.00 87.38 213 GLY A O 1
ATOM 1637 N N . LEU A 1 214 ? -9.174 -12.520 4.621 1.00 85.81 214 LEU A N 1
ATOM 1638 C CA . LEU A 1 214 ? -9.764 -13.770 5.120 1.00 85.81 214 LEU A CA 1
ATOM 1639 C C . LEU A 1 214 ? -9.945 -13.788 6.644 1.00 85.81 214 LEU A C 1
ATOM 1641 O O . LEU A 1 214 ? -10.998 -14.196 7.133 1.00 85.81 214 LEU A O 1
ATOM 1645 N N . PHE A 1 215 ? -8.931 -13.338 7.381 1.00 92.25 215 PHE A N 1
ATOM 1646 C CA . PHE A 1 215 ? -8.867 -13.391 8.843 1.00 92.25 215 PHE A CA 1
ATOM 1647 C C . PHE A 1 215 ? -9.083 -11.997 9.434 1.00 92.25 215 PHE A C 1
ATOM 1649 O O . PHE A 1 215 ? -8.182 -11.384 9.999 1.00 92.25 215 PHE A O 1
ATOM 1656 N N . SER A 1 216 ? -10.289 -11.473 9.224 1.00 94.94 216 SER A N 1
ATOM 1657 C CA . SER A 1 216 ? -10.574 -10.044 9.350 1.00 94.94 216 SER A CA 1
ATOM 1658 C C . SER A 1 216 ? -11.532 -9.673 10.471 1.00 94.94 216 SER A C 1
ATOM 1660 O O . SER A 1 216 ? -12.030 -8.558 10.467 1.00 94.94 216 SER A O 1
ATOM 1662 N N . LYS A 1 217 ? -11.865 -10.564 11.409 1.00 97.75 217 LYS A N 1
ATOM 1663 C CA . LYS A 1 217 ? -12.936 -10.302 12.385 1.00 97.75 217 LYS A CA 1
ATOM 1664 C C . LYS A 1 217 ? -12.451 -10.332 13.823 1.00 97.75 217 LYS A C 1
ATOM 1666 O O . LYS A 1 217 ? -11.652 -11.192 14.180 1.00 97.75 217 LYS A O 1
ATOM 1671 N N . TYR A 1 218 ? -13.024 -9.449 14.633 1.00 98.38 218 TYR A N 1
ATOM 1672 C CA . TYR A 1 218 ? -12.966 -9.511 16.091 1.00 98.38 218 TYR A CA 1
ATOM 1673 C C . TYR A 1 218 ? -14.248 -10.146 16.633 1.00 98.38 218 TYR A C 1
ATOM 1675 O O . TYR A 1 218 ? -15.342 -9.896 16.110 1.00 98.38 218 TYR A O 1
ATOM 1683 N N . TYR A 1 219 ? -14.103 -10.965 17.670 1.00 98.38 219 TYR A N 1
ATOM 1684 C CA . TYR A 1 219 ? -15.172 -11.781 18.242 1.00 98.38 219 TYR A CA 1
ATOM 1685 C C . TYR A 1 219 ? -15.350 -11.492 19.726 1.00 98.38 219 TYR A C 1
ATOM 1687 O O . TYR A 1 219 ? -14.387 -11.117 20.392 1.00 98.38 219 TYR A O 1
ATOM 1695 N N . ASP A 1 220 ? -16.561 -11.702 20.234 1.00 97.69 220 ASP A N 1
ATOM 1696 C CA . ASP A 1 220 ? -16.801 -11.797 21.672 1.00 97.69 220 ASP A CA 1
ATOM 1697 C C . ASP A 1 220 ? -16.447 -13.189 22.227 1.00 97.69 220 ASP A C 1
ATOM 1699 O O . ASP A 1 220 ? -16.082 -14.107 21.486 1.00 97.69 220 ASP A O 1
ATOM 1703 N N . VAL A 1 221 ? -16.570 -13.351 23.546 1.00 96.88 221 VAL A N 1
ATOM 1704 C CA . VAL A 1 221 ? -16.299 -14.613 24.261 1.00 96.88 221 VAL A CA 1
ATOM 1705 C C . VAL A 1 221 ? -17.207 -15.779 23.827 1.00 96.88 221 VAL A C 1
ATOM 1707 O O . VAL A 1 221 ? -16.838 -16.943 23.972 1.00 96.88 221 VAL A O 1
ATOM 1710 N N . ASP A 1 222 ? -18.374 -15.487 23.243 1.00 96.81 222 ASP A N 1
ATOM 1711 C CA . ASP A 1 222 ? -19.314 -16.478 22.701 1.00 96.81 222 ASP A CA 1
ATOM 1712 C C . ASP A 1 222 ? -19.070 -16.743 21.203 1.00 96.81 222 ASP A C 1
ATOM 1714 O O . ASP A 1 222 ? -19.913 -17.331 20.510 1.00 96.81 222 ASP A O 1
ATOM 1718 N N . MET A 1 223 ? -17.918 -16.308 20.683 1.00 97.62 223 MET A N 1
ATOM 1719 C CA . MET A 1 223 ? -17.521 -16.450 19.283 1.00 97.62 223 MET A CA 1
ATOM 1720 C C . MET A 1 223 ? -18.469 -15.734 18.307 1.00 97.62 223 MET A C 1
ATOM 1722 O O . MET A 1 223 ? -18.518 -16.084 17.122 1.00 97.62 223 MET A O 1
ATOM 1726 N N . GLN A 1 224 ? -19.222 -14.727 18.764 1.00 97.69 224 GLN A N 1
ATOM 1727 C CA . GLN A 1 224 ? -20.035 -13.892 17.885 1.00 97.69 224 GLN A CA 1
ATOM 1728 C C . GLN A 1 224 ? -19.173 -12.785 17.272 1.00 97.69 224 GLN A C 1
ATOM 1730 O O . GLN A 1 224 ? -18.430 -12.108 17.983 1.00 97.69 224 GLN A O 1
ATOM 1735 N N . PRO A 1 225 ? -19.236 -12.580 15.947 1.00 98.00 225 PRO A N 1
ATOM 1736 C CA . PRO A 1 225 ? -18.412 -11.581 15.290 1.00 98.00 225 PRO A CA 1
ATOM 1737 C C . PRO A 1 225 ? -19.004 -10.178 15.487 1.00 98.00 225 PRO A C 1
ATOM 1739 O O . PRO A 1 225 ? -20.169 -9.940 15.167 1.00 98.00 225 PRO A O 1
ATOM 1742 N N . LEU A 1 226 ? -18.187 -9.235 15.957 1.00 98.56 226 LEU A N 1
ATOM 1743 C CA . LEU A 1 226 ? -18.622 -7.866 16.255 1.00 98.56 226 LEU A CA 1
ATOM 1744 C C . LEU A 1 226 ? -18.279 -6.902 15.119 1.00 98.56 226 LEU A C 1
ATOM 1746 O O . LEU A 1 226 ? -19.151 -6.205 14.594 1.00 98.56 226 LEU A O 1
ATOM 1750 N N . VAL A 1 227 ? -17.016 -6.902 14.695 1.00 98.50 227 VAL A N 1
ATOM 1751 C CA . VAL A 1 227 ? -16.506 -6.036 13.627 1.00 98.50 227 VAL A CA 1
ATOM 1752 C C . VAL A 1 227 ? -15.654 -6.822 12.636 1.00 98.50 227 VAL A C 1
ATOM 1754 O O . VAL A 1 227 ? -15.009 -7.808 12.992 1.00 98.50 227 VAL A O 1
ATOM 1757 N N . GLU A 1 228 ? -15.655 -6.374 11.382 1.00 98.25 228 GLU A N 1
ATOM 1758 C CA . GLU A 1 228 ? -14.778 -6.856 10.313 1.00 98.25 228 GLU A CA 1
ATOM 1759 C C . GLU A 1 228 ? -13.821 -5.740 9.879 1.00 98.25 228 GLU A C 1
ATOM 1761 O O . GLU A 1 228 ? -14.280 -4.688 9.452 1.00 98.25 228 GLU A O 1
ATOM 1766 N N . VAL A 1 229 ? -12.509 -5.957 9.931 1.00 97.94 229 VAL A N 1
ATOM 1767 C CA . VAL A 1 229 ? -11.487 -5.055 9.392 1.00 97.94 229 VAL A CA 1
ATOM 1768 C C . VAL A 1 229 ? -11.571 -5.038 7.863 1.00 97.94 229 VAL A C 1
ATOM 1770 O O . VAL A 1 229 ? -11.505 -6.073 7.193 1.00 97.94 229 VAL A O 1
ATOM 1773 N N . VAL A 1 230 ? -11.742 -3.842 7.309 1.00 97.00 230 VAL A N 1
ATOM 1774 C CA . VAL A 1 230 ? -11.922 -3.581 5.877 1.00 97.00 230 VAL A CA 1
ATOM 1775 C C . VAL A 1 230 ? -10.682 -2.914 5.306 1.00 97.00 230 VAL A C 1
ATOM 1777 O O . VAL A 1 230 ? -10.187 -3.357 4.275 1.00 97.00 230 VAL A O 1
ATOM 1780 N N . GLN A 1 231 ? -10.163 -1.880 5.963 1.00 96.94 231 GLN A N 1
ATOM 1781 C CA . GLN A 1 231 ? -8.922 -1.230 5.551 1.00 96.94 231 GLN A CA 1
ATOM 1782 C C . GLN A 1 231 ? -7.988 -1.059 6.736 1.00 96.94 231 GLN A C 1
ATOM 1784 O O . GLN A 1 231 ? -8.446 -0.837 7.852 1.00 96.94 231 GLN A O 1
ATOM 1789 N N . ASP A 1 232 ? -6.697 -1.157 6.469 1.00 96.62 232 ASP A N 1
ATOM 1790 C CA . ASP A 1 232 ? -5.640 -0.941 7.448 1.00 96.62 232 ASP A CA 1
ATOM 1791 C C . ASP A 1 232 ? -4.468 -0.270 6.732 1.00 96.62 232 ASP A C 1
ATOM 1793 O O . ASP A 1 232 ? -3.936 -0.820 5.763 1.00 96.62 232 ASP A O 1
ATOM 1797 N N . THR A 1 233 ? -4.110 0.943 7.157 1.00 95.00 233 THR A N 1
ATOM 1798 C CA . THR A 1 233 ? -3.010 1.700 6.547 1.00 95.00 233 THR A CA 1
ATOM 1799 C C . THR A 1 233 ? -1.689 1.618 7.312 1.00 95.00 233 THR A C 1
ATOM 1801 O O . THR A 1 233 ? -0.698 2.221 6.885 1.00 95.00 233 THR A O 1
ATOM 1804 N N . VAL A 1 234 ? -1.654 0.849 8.401 1.00 93.75 234 VAL A N 1
ATOM 1805 C CA . VAL A 1 234 ? -0.495 0.711 9.291 1.00 93.75 234 VAL A CA 1
ATOM 1806 C C . VAL A 1 234 ? 0.087 -0.696 9.209 1.00 93.75 234 VAL A C 1
ATOM 1808 O O . VAL A 1 234 ? 1.298 -0.842 9.045 1.00 93.75 234 VAL A O 1
ATOM 1811 N N . GLY A 1 235 ? -0.758 -1.730 9.271 1.00 90.75 235 GLY A N 1
ATOM 1812 C CA . GLY A 1 235 ? -0.332 -3.131 9.215 1.00 90.75 235 GLY A CA 1
ATOM 1813 C C . GLY A 1 235 ? 0.342 -3.625 10.496 1.00 90.75 235 GLY A C 1
ATOM 1814 O O . GLY A 1 235 ? 1.005 -4.664 10.474 1.00 90.75 235 GLY A O 1
ATOM 1815 N N . ARG A 1 236 ? 0.214 -2.878 11.602 1.00 93.06 236 ARG A N 1
ATOM 1816 C CA . ARG A 1 236 ? 0.827 -3.189 12.898 1.00 93.06 236 ARG A CA 1
ATOM 1817 C C . ARG A 1 236 ? -0.077 -2.737 14.042 1.00 93.06 236 ARG A C 1
ATOM 1819 O O . ARG A 1 236 ? -0.317 -1.547 14.230 1.00 93.06 236 ARG A O 1
ATOM 1826 N N . HIS A 1 237 ? -0.580 -3.722 14.776 1.00 95.69 237 HIS A N 1
ATOM 1827 C CA . HIS A 1 237 ? -1.497 -3.578 15.905 1.00 95.69 237 HIS A CA 1
ATOM 1828 C C . HIS A 1 237 ? -1.187 -4.674 16.925 1.00 95.69 237 HIS A C 1
ATOM 1830 O O . HIS A 1 237 ? -0.347 -5.544 16.671 1.00 95.69 237 HIS A O 1
ATOM 1836 N N . ASP A 1 238 ? -1.921 -4.705 18.034 1.00 89.75 238 ASP A N 1
ATOM 1837 C CA . ASP A 1 238 ? -1.825 -5.811 18.974 1.00 89.75 238 ASP A CA 1
ATOM 1838 C C . ASP A 1 238 ? -3.162 -6.232 19.591 1.00 89.75 238 ASP A C 1
ATOM 1840 O O . ASP A 1 238 ? -4.163 -5.514 19.566 1.00 89.75 238 ASP A O 1
ATOM 1844 N N . THR A 1 239 ? -3.179 -7.465 20.096 1.00 92.50 239 THR A N 1
ATOM 1845 C CA . THR A 1 239 ? -4.250 -7.978 20.964 1.00 92.50 239 THR A CA 1
ATOM 1846 C C . THR A 1 239 ? -3.684 -8.742 22.172 1.00 92.50 239 THR A C 1
ATOM 1848 O O . THR A 1 239 ? -4.373 -9.550 22.795 1.00 92.50 239 THR A O 1
ATOM 1851 N N . PHE A 1 240 ? -2.394 -8.568 22.472 1.00 85.88 240 PHE A N 1
ATOM 1852 C CA . PHE A 1 240 ? -1.642 -9.249 23.533 1.00 85.88 240 PHE A CA 1
ATOM 1853 C C . PHE A 1 240 ? -1.705 -8.503 24.864 1.00 85.88 240 PHE A C 1
ATOM 1855 O O . PHE A 1 240 ? -1.812 -9.151 25.907 1.00 85.88 240 PHE A O 1
ATOM 1862 N N . GLY A 1 241 ? -1.632 -7.172 24.817 1.00 86.25 241 GLY A N 1
ATOM 1863 C CA . GLY A 1 241 ? -1.706 -6.305 25.985 1.00 86.25 241 GLY A CA 1
ATOM 1864 C C . GLY A 1 241 ? -3.143 -6.010 26.412 1.00 86.25 241 GLY A C 1
ATOM 1865 O O . GLY A 1 241 ? -4.079 -6.080 25.616 1.00 86.25 241 GLY A O 1
ATOM 1866 N N . LEU A 1 242 ? -3.311 -5.651 27.684 1.00 94.19 242 LEU A N 1
ATOM 1867 C CA . LEU A 1 242 ? -4.510 -4.944 28.131 1.00 94.19 242 LEU A CA 1
ATOM 1868 C C . LEU A 1 242 ? -4.352 -3.458 27.816 1.00 94.19 242 LEU A C 1
ATOM 1870 O O . LEU A 1 242 ? -3.230 -2.948 27.809 1.00 94.19 242 LEU A O 1
ATOM 1874 N N . ALA A 1 243 ? -5.476 -2.759 27.693 1.00 96.44 243 ALA A N 1
ATOM 1875 C CA . ALA A 1 243 ? -5.479 -1.310 27.770 1.00 96.44 243 ALA A CA 1
ATOM 1876 C C . ALA A 1 243 ? -4.802 -0.874 29.073 1.00 96.44 243 ALA A C 1
ATOM 1878 O O . ALA A 1 243 ? -5.031 -1.474 30.136 1.00 96.44 243 ALA A O 1
ATOM 1879 N N . CYS A 1 244 ? -3.966 0.166 29.007 1.00 96.50 244 CYS A N 1
ATOM 1880 C CA . CYS A 1 244 ? -3.169 0.550 30.165 1.00 96.50 244 CYS A CA 1
ATOM 1881 C C . CYS A 1 244 ? -4.068 0.859 31.380 1.00 96.50 244 CYS A C 1
ATOM 1883 O O . CYS A 1 244 ? -5.225 1.276 31.255 1.00 96.50 244 CYS A O 1
ATOM 1885 N N . ALA A 1 245 ? -3.554 0.597 32.577 1.00 97.50 245 ALA A N 1
ATOM 1886 C CA . ALA A 1 245 ? -4.301 0.618 33.825 1.00 97.50 245 ALA A CA 1
ATOM 1887 C C . ALA A 1 245 ? -3.436 1.200 34.941 1.00 97.50 245 ALA A C 1
ATOM 1889 O O . ALA A 1 245 ? -2.210 1.087 34.891 1.00 97.50 245 ALA A O 1
ATOM 1890 N N . ALA A 1 246 ? -4.071 1.745 35.983 1.00 97.12 246 ALA A N 1
ATOM 1891 C CA . ALA A 1 246 ? -3.380 2.352 37.124 1.00 97.12 246 ALA A CA 1
ATOM 1892 C C . ALA A 1 246 ? -2.264 1.457 37.693 1.00 97.12 246 ALA A C 1
ATOM 1894 O O . ALA A 1 246 ? -1.169 1.938 37.958 1.00 97.12 246 ALA A O 1
ATOM 1895 N N . LYS A 1 247 ? -2.493 0.136 37.776 1.00 96.00 247 LYS A N 1
ATOM 1896 C CA . LYS A 1 247 ? -1.493 -0.826 38.264 1.00 96.00 247 LYS A CA 1
ATOM 1897 C C . LYS A 1 247 ? -0.164 -0.766 37.497 1.00 96.00 247 LYS A C 1
ATOM 1899 O O . LYS A 1 247 ? 0.877 -0.860 38.136 1.00 96.00 247 LYS A O 1
ATOM 1904 N N . TYR A 1 248 ? -0.190 -0.645 36.166 1.00 92.69 248 TYR A N 1
ATOM 1905 C CA . TYR A 1 248 ? 1.039 -0.628 35.363 1.00 92.69 248 TYR A CA 1
ATOM 1906 C C . TYR A 1 248 ? 1.923 0.558 35.746 1.00 92.69 248 TYR A C 1
ATOM 1908 O O . TYR A 1 248 ? 3.107 0.389 36.014 1.00 92.69 248 TYR A O 1
ATOM 1916 N N . TYR A 1 249 ? 1.319 1.739 35.849 1.00 97.38 249 TYR A N 1
ATOM 1917 C CA . TYR A 1 249 ? 2.015 2.974 36.187 1.00 97.38 249 TYR A CA 1
ATOM 1918 C C . TYR A 1 249 ? 2.434 3.034 37.658 1.00 97.38 249 TYR A C 1
ATOM 1920 O O . TYR A 1 249 ? 3.567 3.401 37.962 1.00 97.38 249 TYR A O 1
ATOM 1928 N N . GLU A 1 250 ? 1.554 2.631 38.577 1.00 97.50 250 GLU A N 1
ATOM 1929 C CA . GLU A 1 250 ? 1.830 2.634 40.017 1.00 97.50 250 GLU A CA 1
ATOM 1930 C C . GLU A 1 250 ? 2.992 1.706 40.389 1.00 97.50 250 GLU A C 1
ATOM 1932 O O . GLU A 1 250 ? 3.851 2.102 41.176 1.00 97.50 250 GLU A O 1
ATOM 1937 N N . ASP A 1 251 ? 3.069 0.511 39.792 1.00 96.75 251 ASP A N 1
ATOM 1938 C CA . ASP A 1 251 ? 4.175 -0.428 40.030 1.00 96.75 251 ASP A CA 1
ATOM 1939 C C . ASP A 1 251 ? 5.527 0.133 39.539 1.00 96.75 251 ASP A C 1
ATOM 1941 O O . ASP A 1 251 ? 6.576 -0.219 40.082 1.00 96.75 251 ASP A O 1
ATOM 1945 N N . MET A 1 252 ? 5.510 1.030 38.546 1.00 96.12 252 MET A N 1
ATOM 1946 C CA . MET A 1 252 ? 6.685 1.765 38.057 1.00 96.12 252 MET A CA 1
ATOM 1947 C C . MET A 1 252 ? 6.970 3.057 38.849 1.00 96.12 252 MET A C 1
ATOM 1949 O O . MET A 1 252 ? 8.003 3.691 38.638 1.00 96.12 252 MET A O 1
ATOM 1953 N N . GLY A 1 253 ? 6.087 3.446 39.778 1.00 97.38 253 GLY A N 1
ATOM 1954 C CA . GLY A 1 253 ? 6.220 4.644 40.616 1.00 97.38 253 GLY A CA 1
ATOM 1955 C C . GLY A 1 253 ? 5.480 5.891 40.112 1.00 97.38 253 GLY A C 1
ATOM 1956 O O . GLY A 1 253 ? 5.587 6.949 40.736 1.00 97.38 253 GLY A O 1
ATOM 1957 N N . TYR A 1 254 ? 4.699 5.789 39.034 1.00 96.44 254 TYR A N 1
ATOM 1958 C CA . TYR A 1 254 ? 3.906 6.881 38.455 1.00 96.44 254 TYR A CA 1
ATOM 1959 C C . TYR A 1 254 ? 2.479 6.898 39.029 1.00 96.44 254 TYR A C 1
ATOM 1961 O O . TYR A 1 254 ? 1.492 6.595 38.357 1.00 96.44 254 TYR A O 1
ATOM 1969 N N . PHE A 1 255 ? 2.355 7.229 40.314 1.00 96.56 255 PHE A N 1
ATOM 1970 C CA . PHE A 1 255 ? 1.059 7.256 41.000 1.00 96.56 255 PHE A CA 1
ATOM 1971 C C . PHE A 1 255 ? 0.109 8.310 40.415 1.00 96.56 255 PHE A C 1
ATOM 1973 O O . PHE A 1 255 ? 0.476 9.474 40.262 1.00 96.56 255 PHE A O 1
ATOM 1980 N N . GLY A 1 256 ? -1.140 7.916 40.149 1.00 95.56 256 GLY A N 1
ATOM 1981 C CA . GLY A 1 256 ? -2.173 8.814 39.621 1.00 95.56 256 GLY A CA 1
ATOM 1982 C C . GLY A 1 256 ? -2.055 9.122 38.126 1.00 95.56 256 GLY A C 1
ATOM 1983 O O . GLY A 1 256 ? -2.783 9.986 37.635 1.00 95.56 256 GLY A O 1
ATOM 1984 N N . HIS A 1 257 ? -1.170 8.428 37.406 1.00 97.94 257 HIS A N 1
ATOM 1985 C CA . HIS A 1 257 ? -1.045 8.563 35.961 1.00 97.94 257 HIS A CA 1
ATOM 1986 C C . HIS A 1 257 ? -2.382 8.239 35.251 1.00 97.94 257 HIS A C 1
ATOM 1988 O O . HIS A 1 257 ? -3.009 7.216 35.569 1.00 97.94 257 HIS A O 1
ATOM 1994 N N . PRO A 1 258 ? -2.850 9.077 34.300 1.00 97.69 258 PRO A N 1
ATOM 1995 C CA . PRO A 1 258 ? -4.018 8.764 33.479 1.00 97.69 258 PRO A CA 1
ATOM 1996 C C . PRO A 1 258 ? -3.851 7.421 32.763 1.00 97.69 258 PRO A C 1
ATOM 1998 O O . PRO A 1 258 ? -2.745 7.030 32.408 1.00 97.69 258 PRO A O 1
ATOM 2001 N N . ASN A 1 259 ? -4.936 6.685 32.543 1.00 98.38 259 ASN A N 1
ATOM 2002 C CA . ASN A 1 259 ? -4.856 5.380 31.891 1.00 98.38 259 ASN A CA 1
ATOM 2003 C C . ASN A 1 259 ? -6.135 5.056 31.111 1.00 98.38 259 ASN A C 1
ATOM 2005 O O . ASN A 1 259 ? -7.222 5.546 31.431 1.00 98.38 259 ASN A O 1
ATOM 2009 N N . CYS A 1 260 ? -6.000 4.214 30.090 1.00 98.19 260 CYS A N 1
ATOM 2010 C CA . CYS A 1 260 ? -7.085 3.856 29.183 1.00 98.19 260 CYS A CA 1
ATOM 2011 C C . CYS A 1 260 ? -8.217 3.111 29.877 1.00 98.19 260 CYS A C 1
ATOM 2013 O O . CYS A 1 260 ? -9.379 3.353 29.564 1.00 98.19 260 CYS A O 1
ATOM 2015 N N . SER A 1 261 ? -7.905 2.264 30.858 1.00 98.38 261 SER A N 1
ATOM 2016 C CA . SER A 1 261 ? -8.921 1.502 31.580 1.00 98.38 261 SER A CA 1
ATOM 2017 C C . SER A 1 261 ? -9.879 2.405 32.366 1.00 98.38 261 SER A C 1
ATOM 2019 O O . SER A 1 261 ? -11.098 2.237 32.293 1.00 98.38 261 SER A O 1
ATOM 2021 N N . ASP A 1 262 ? -9.355 3.418 33.056 1.00 98.38 262 ASP A N 1
ATOM 2022 C CA . ASP A 1 262 ? -10.173 4.416 33.749 1.00 98.38 262 ASP A CA 1
ATOM 2023 C C . ASP A 1 262 ? -10.895 5.352 32.775 1.00 98.38 262 ASP A C 1
ATOM 2025 O O . ASP A 1 262 ? -12.029 5.767 33.039 1.00 98.38 262 ASP A O 1
ATOM 2029 N N . ASN A 1 263 ? -10.275 5.668 31.636 1.00 98.56 263 ASN A N 1
ATOM 2030 C CA . ASN A 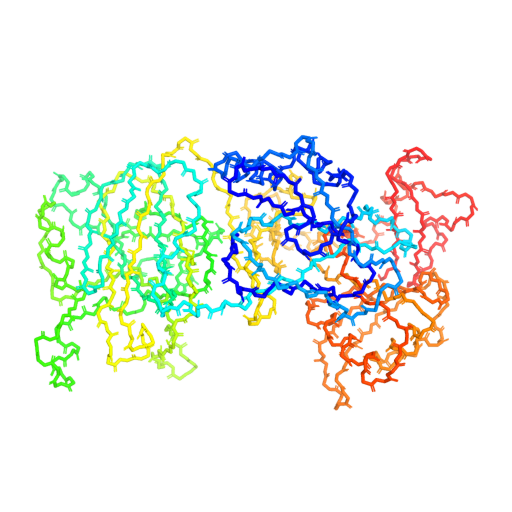1 263 ? -10.917 6.443 30.577 1.00 98.56 263 ASN A CA 1
ATOM 2031 C C . ASN A 1 263 ? -12.115 5.690 29.981 1.00 98.56 263 ASN A C 1
ATOM 2033 O O . ASN A 1 263 ? -13.192 6.273 29.850 1.00 98.56 263 ASN A O 1
ATOM 2037 N N . PHE A 1 264 ? -11.978 4.388 29.718 1.00 98.62 264 PHE A N 1
ATOM 2038 C CA . PHE A 1 264 ? -13.072 3.518 29.283 1.00 98.62 264 PHE A CA 1
ATOM 2039 C C . PHE A 1 264 ? -14.200 3.477 30.310 1.00 98.62 264 PHE A C 1
ATOM 2041 O O . PHE A 1 264 ? -15.357 3.668 29.945 1.00 98.62 264 PHE A O 1
ATOM 2048 N N . ASN A 1 265 ? -13.879 3.301 31.596 1.00 98.50 265 ASN A N 1
ATOM 2049 C CA . ASN A 1 265 ? -14.881 3.282 32.666 1.00 98.50 265 ASN A CA 1
ATOM 2050 C C . ASN A 1 265 ? -15.746 4.558 32.660 1.00 98.50 265 ASN A C 1
ATOM 2052 O O . ASN A 1 265 ? -16.974 4.488 32.757 1.00 98.50 265 ASN A O 1
ATOM 2056 N N . LYS A 1 266 ? -15.117 5.731 32.498 1.00 98.44 266 LYS A N 1
ATOM 2057 C CA . LYS A 1 266 ? -15.827 7.017 32.402 1.00 98.44 266 LYS A CA 1
ATOM 2058 C C . LYS A 1 266 ? -16.670 7.099 31.127 1.00 98.44 266 LYS A C 1
ATOM 2060 O O . LYS A 1 266 ? -17.859 7.403 31.212 1.00 98.44 266 LYS A O 1
ATOM 2065 N N . ALA A 1 267 ? -16.080 6.790 29.972 1.00 98.44 267 ALA A N 1
ATOM 2066 C CA . ALA A 1 267 ? -16.734 6.898 28.667 1.00 98.44 267 ALA A CA 1
ATOM 2067 C C . ALA A 1 267 ? -17.935 5.949 28.515 1.00 98.44 267 ALA A C 1
ATOM 2069 O O . ALA A 1 267 ? -18.939 6.306 27.903 1.00 98.44 267 ALA A O 1
ATOM 2070 N N . LEU A 1 268 ? -17.861 4.751 29.100 1.00 98.31 268 LEU A N 1
ATOM 2071 C CA . LEU A 1 268 ? -18.894 3.719 28.998 1.00 98.31 268 LEU A CA 1
ATOM 2072 C C . LEU A 1 268 ? -20.006 3.847 30.057 1.00 98.31 268 LEU A C 1
ATOM 2074 O O . LEU A 1 268 ? -21.046 3.199 29.923 1.00 98.31 268 LEU A O 1
ATOM 2078 N N . THR A 1 269 ? -19.844 4.714 31.066 1.00 97.69 269 THR A N 1
ATOM 2079 C CA . THR A 1 269 ? -20.848 4.944 32.126 1.00 97.69 269 THR A CA 1
ATOM 2080 C C . THR A 1 269 ? -22.259 5.247 31.581 1.00 97.69 269 THR A C 1
ATOM 2082 O O . THR A 1 269 ? -23.216 4.650 32.079 1.00 97.69 269 THR A O 1
ATOM 2085 N N . PRO A 1 270 ? -22.449 6.092 30.541 1.00 96.75 270 PRO A N 1
ATOM 2086 C CA . PRO A 1 270 ? -23.776 6.365 29.974 1.00 96.75 270 PRO A CA 1
ATOM 2087 C C . PRO A 1 270 ? -24.481 5.138 29.377 1.00 96.75 270 PRO A C 1
ATOM 2089 O O . PRO A 1 270 ? -25.697 5.160 29.201 1.00 96.75 270 PRO A O 1
ATOM 2092 N N . TYR A 1 271 ? -23.733 4.075 29.072 1.00 96.19 271 TYR A N 1
ATOM 2093 C CA . TYR A 1 271 ? -24.249 2.823 28.517 1.00 96.19 271 TYR A CA 1
ATOM 2094 C C . TYR A 1 271 ? -24.480 1.743 29.586 1.00 96.19 271 TYR A C 1
ATOM 2096 O O . TYR A 1 271 ? -24.877 0.632 29.248 1.00 96.19 271 TYR A O 1
ATOM 2104 N N . GLY A 1 272 ? -24.258 2.058 30.869 1.00 95.31 272 GLY A N 1
ATOM 2105 C CA . GLY A 1 272 ? -24.516 1.149 31.992 1.00 95.31 272 GLY A CA 1
ATOM 2106 C C . GLY A 1 272 ? -23.505 0.009 32.153 1.00 95.31 272 GLY A C 1
ATOM 2107 O O . GLY A 1 272 ? -23.740 -0.888 32.961 1.00 95.31 272 GLY A O 1
ATOM 2108 N N . ILE A 1 273 ? -22.395 0.049 31.412 1.00 97.12 273 ILE A N 1
ATOM 2109 C CA . ILE A 1 273 ? -21.327 -0.952 31.481 1.00 97.12 273 ILE A CA 1
ATOM 2110 C C . ILE A 1 273 ? -20.514 -0.736 32.760 1.00 97.12 273 ILE A C 1
ATOM 2112 O O . ILE A 1 273 ? -20.104 0.387 33.067 1.00 97.12 273 ILE A O 1
ATOM 2116 N N . GLN A 1 274 ? -20.293 -1.809 33.516 1.00 97.31 274 GLN A N 1
ATOM 2117 C CA . GLN A 1 274 ? -19.612 -1.759 34.801 1.00 97.31 274 GLN A CA 1
ATOM 2118 C C . GLN A 1 274 ? -18.115 -1.444 34.654 1.00 97.31 274 GLN A C 1
ATOM 2120 O O . GLN A 1 274 ? -17.459 -1.912 33.718 1.00 97.31 274 GLN A O 1
ATOM 2125 N N . PRO A 1 275 ? -17.539 -0.686 35.606 1.00 97.50 275 PRO A N 1
ATOM 2126 C CA . PRO A 1 275 ? -16.124 -0.359 35.576 1.00 97.50 275 PRO A CA 1
ATOM 2127 C C . PRO A 1 275 ? -15.250 -1.598 35.805 1.00 97.50 275 PRO A C 1
ATOM 2129 O O . PRO A 1 275 ? -15.557 -2.458 36.636 1.00 97.50 275 PRO A O 1
ATOM 2132 N N . ARG A 1 276 ? -14.108 -1.657 35.114 1.00 96.75 276 ARG A N 1
ATOM 2133 C CA . ARG A 1 276 ? -13.100 -2.721 35.241 1.00 96.75 276 ARG A CA 1
ATOM 2134 C C . ARG A 1 276 ? -11.748 -2.120 35.607 1.00 96.75 276 ARG A C 1
ATOM 2136 O O . ARG A 1 276 ? -11.427 -1.003 35.215 1.00 96.75 276 ARG A O 1
ATOM 2143 N N . ARG A 1 277 ? -10.936 -2.870 36.359 1.00 96.12 277 ARG A N 1
ATOM 2144 C CA . ARG A 1 277 ? -9.571 -2.439 36.734 1.00 96.12 277 ARG A CA 1
ATOM 2145 C C . ARG A 1 277 ? -8.573 -2.518 35.577 1.00 96.12 277 ARG A C 1
ATOM 2147 O O . ARG A 1 277 ? -7.522 -1.900 35.658 1.00 96.12 277 ARG A O 1
ATOM 2154 N N . GLY A 1 278 ? -8.886 -3.314 34.561 1.00 95.62 278 GLY A N 1
ATOM 2155 C CA . GLY A 1 278 ? -8.102 -3.507 33.350 1.00 95.62 278 GLY A CA 1
ATOM 2156 C C . GLY A 1 278 ? -9.035 -3.993 32.248 1.00 95.62 278 GLY A C 1
ATOM 2157 O O . GLY A 1 278 ? -9.930 -4.799 32.522 1.00 95.62 278 GLY A O 1
ATOM 2158 N N . TRP A 1 279 ? -8.855 -3.478 31.038 1.00 96.75 279 TRP A N 1
ATOM 2159 C CA . TRP A 1 279 ? -9.676 -3.825 29.883 1.00 96.75 279 TRP A CA 1
ATOM 2160 C C . TRP A 1 279 ? -8.866 -4.611 28.859 1.00 96.75 279 TRP A C 1
ATOM 2162 O O . TRP A 1 279 ? -7.758 -4.222 28.513 1.00 96.75 279 TRP A O 1
ATOM 2172 N N . GLU A 1 280 ? -9.437 -5.697 28.342 1.00 94.56 280 GLU A N 1
ATOM 2173 C CA . GLU A 1 280 ? -9.000 -6.220 27.047 1.00 94.56 280 GLU A CA 1
ATOM 2174 C C . GLU A 1 280 ? -9.460 -5.258 25.949 1.00 94.56 280 GLU A C 1
ATOM 2176 O O . GLU A 1 280 ? -10.555 -4.684 26.042 1.00 94.56 280 GLU A O 1
ATOM 2181 N N . ALA A 1 281 ? -8.644 -5.090 24.914 1.00 94.12 281 ALA A N 1
ATOM 2182 C CA . ALA A 1 281 ? -8.950 -4.223 23.789 1.00 94.12 281 ALA A CA 1
ATOM 2183 C C . ALA A 1 281 ? -8.269 -4.712 22.504 1.00 94.12 281 ALA A C 1
ATOM 2185 O O . ALA A 1 281 ? -7.306 -5.480 22.522 1.00 94.12 281 ALA A O 1
ATOM 2186 N N . ALA A 1 282 ? -8.808 -4.270 21.371 1.00 97.00 282 ALA A N 1
ATOM 2187 C CA . ALA A 1 282 ? -8.053 -4.220 20.133 1.00 97.00 282 ALA A CA 1
ATOM 2188 C C . ALA A 1 282 ? -7.141 -2.988 20.203 1.00 97.00 282 ALA A C 1
ATOM 2190 O O . ALA A 1 282 ? -7.630 -1.861 20.166 1.00 97.00 282 ALA A O 1
ATOM 2191 N N . ASN A 1 283 ? -5.837 -3.207 20.328 1.00 96.62 283 ASN A N 1
ATOM 2192 C CA . ASN A 1 283 ? -4.856 -2.151 20.545 1.00 96.62 283 ASN A CA 1
ATOM 2193 C C . ASN A 1 283 ? -4.339 -1.690 19.177 1.00 96.62 283 ASN A C 1
ATOM 2195 O O . ASN A 1 283 ? -3.400 -2.256 18.607 1.00 96.62 283 ASN A O 1
ATOM 2199 N N . PHE A 1 284 ? -5.005 -0.705 18.581 1.00 97.94 284 PHE A N 1
ATOM 2200 C CA . PHE A 1 284 ? -4.620 -0.188 17.276 1.00 97.94 284 PHE A CA 1
ATOM 2201 C C . PHE A 1 284 ? -3.340 0.650 17.362 1.00 97.94 284 PHE A C 1
ATOM 2203 O O . PHE A 1 284 ? -3.158 1.432 18.292 1.00 97.94 284 PHE A O 1
ATOM 2210 N N . PHE A 1 285 ? -2.471 0.481 16.356 1.00 97.38 285 PHE A N 1
ATOM 2211 C CA . PHE A 1 285 ? -1.220 1.209 16.118 1.00 97.38 285 PHE A CA 1
ATOM 2212 C C . PHE A 1 285 ? -0.065 0.825 17.045 1.00 97.38 285 PHE A C 1
ATOM 2214 O O . PHE A 1 285 ? 1.091 1.042 16.690 1.00 97.38 285 PHE A O 1
ATOM 2221 N N . PHE A 1 286 ? -0.345 0.137 18.153 1.00 96.38 286 PHE A N 1
ATOM 2222 C CA . PHE A 1 286 ? 0.684 -0.449 19.002 1.00 96.38 286 PHE A CA 1
ATOM 2223 C C . PHE A 1 286 ? 1.637 -1.351 18.209 1.00 96.38 286 PHE A C 1
ATOM 2225 O O . PHE A 1 286 ? 1.240 -2.339 17.585 1.00 96.38 286 PHE A O 1
ATOM 2232 N N . ASN A 1 287 ? 2.929 -1.030 18.284 1.00 95.25 287 ASN A N 1
ATOM 2233 C CA . ASN A 1 287 ? 4.002 -1.851 17.746 1.00 95.25 287 ASN A CA 1
ATOM 2234 C C . ASN A 1 287 ? 4.546 -2.781 18.835 1.00 95.25 287 ASN A C 1
ATOM 2236 O O . ASN A 1 287 ? 5.678 -2.651 19.298 1.00 95.25 287 ASN A O 1
ATOM 2240 N N . THR A 1 288 ? 3.713 -3.737 19.242 1.00 92.81 288 THR A N 1
ATOM 2241 C CA . THR A 1 288 ? 4.107 -4.794 20.176 1.00 92.81 288 THR A CA 1
ATOM 2242 C C . THR A 1 288 ? 4.156 -6.154 19.484 1.00 92.81 288 THR A C 1
ATOM 2244 O O . THR A 1 288 ? 3.608 -6.363 18.397 1.00 92.81 288 THR A O 1
ATOM 2247 N N . GLY A 1 289 ? 4.878 -7.099 20.077 1.00 91.00 289 GLY A N 1
ATOM 2248 C CA . GLY A 1 289 ? 4.994 -8.451 19.541 1.00 91.00 289 GLY A CA 1
ATOM 2249 C C . GLY A 1 289 ? 5.559 -9.430 20.554 1.00 91.00 289 GLY A C 1
ATOM 2250 O O . GLY A 1 289 ? 6.079 -9.028 21.588 1.00 91.00 289 GLY A O 1
ATOM 2251 N N . ILE A 1 290 ? 5.454 -10.719 20.243 1.00 91.19 290 ILE A N 1
ATOM 2252 C CA . ILE A 1 290 ? 6.151 -11.778 20.972 1.00 91.19 290 ILE A CA 1
ATOM 2253 C C . ILE A 1 290 ? 7.330 -12.227 20.110 1.00 91.19 290 ILE A C 1
ATOM 2255 O O . ILE A 1 290 ? 7.118 -12.629 18.965 1.00 91.19 290 ILE A O 1
ATOM 2259 N N . ASP A 1 291 ? 8.547 -12.118 20.634 1.00 92.19 291 ASP A N 1
ATOM 2260 C CA . ASP A 1 291 ? 9.767 -12.533 19.931 1.00 92.19 291 ASP A CA 1
ATOM 2261 C C . ASP A 1 291 ? 10.036 -14.050 20.047 1.00 92.19 291 ASP A C 1
ATOM 2263 O O . ASP A 1 291 ? 9.296 -14.800 20.696 1.00 92.19 291 ASP A O 1
ATOM 2267 N N . GLU A 1 292 ? 11.118 -14.529 19.428 1.00 94.69 292 GLU A N 1
ATOM 2268 C CA . GLU A 1 292 ? 11.546 -15.933 19.492 1.00 94.69 292 GLU A CA 1
ATOM 2269 C C . GLU A 1 292 ? 11.923 -16.421 20.905 1.00 94.69 292 GLU A C 1
ATOM 2271 O O . GLU A 1 292 ? 12.027 -17.629 21.139 1.00 94.69 292 GLU A O 1
ATOM 2276 N N . HIS A 1 293 ? 12.114 -15.503 21.855 1.00 96.06 293 HIS A N 1
ATOM 2277 C CA . HIS A 1 293 ? 12.402 -15.790 23.256 1.00 96.06 293 HIS A CA 1
ATOM 2278 C C . HIS A 1 293 ? 11.141 -15.805 24.132 1.00 96.06 293 HIS A C 1
ATOM 2280 O O . HIS A 1 293 ? 11.238 -16.077 25.331 1.00 96.06 293 HIS A O 1
ATOM 2286 N N . ASN A 1 294 ? 9.957 -15.629 23.536 1.00 92.50 294 ASN A N 1
ATOM 2287 C CA . ASN A 1 294 ? 8.662 -15.500 24.210 1.00 92.50 294 ASN A CA 1
ATOM 2288 C C . ASN A 1 294 ? 8.542 -14.227 25.065 1.00 92.50 294 ASN A C 1
ATOM 2290 O O . ASN A 1 294 ? 7.785 -14.205 26.039 1.00 92.50 294 ASN A O 1
ATOM 2294 N N . MET A 1 295 ? 9.279 -13.172 24.715 1.00 93.50 295 MET A N 1
ATOM 2295 C CA . MET A 1 295 ? 9.189 -11.875 25.376 1.00 93.50 295 MET A CA 1
ATOM 2296 C C . MET A 1 295 ? 8.168 -10.989 24.671 1.00 93.50 295 MET A C 1
ATOM 2298 O O . MET A 1 295 ? 8.190 -10.863 23.448 1.00 93.50 295 MET A O 1
ATOM 2302 N N . LEU A 1 296 ? 7.299 -10.340 25.453 1.00 91.56 296 LEU A N 1
ATOM 2303 C CA . LEU A 1 296 ? 6.492 -9.231 24.953 1.00 91.56 296 LEU A CA 1
ATOM 2304 C C . LEU A 1 296 ? 7.395 -8.010 24.782 1.00 91.56 296 LEU A C 1
ATOM 2306 O O . LEU A 1 296 ? 7.878 -7.448 25.764 1.00 91.56 296 LEU A O 1
ATOM 2310 N N . ILE A 1 297 ? 7.616 -7.626 23.531 1.00 92.88 297 ILE A N 1
ATOM 2311 C CA . ILE A 1 297 ? 8.380 -6.444 23.141 1.00 92.88 297 ILE A CA 1
ATOM 2312 C C . ILE A 1 297 ? 7.433 -5.316 22.731 1.00 92.88 297 ILE A C 1
ATOM 2314 O O . ILE A 1 297 ? 6.328 -5.572 22.250 1.00 92.88 297 ILE A O 1
ATOM 2318 N N . SER A 1 298 ? 7.886 -4.077 22.908 1.00 92.44 298 SER A N 1
ATOM 2319 C CA . SER A 1 298 ? 7.207 -2.857 22.471 1.00 92.44 298 SER A CA 1
ATOM 2320 C C . SER A 1 298 ? 8.224 -1.914 21.848 1.00 92.44 298 SER A C 1
ATOM 2322 O O . SER A 1 298 ? 9.357 -1.833 22.321 1.00 92.44 298 SER A O 1
ATOM 2324 N N . ASP A 1 299 ? 7.803 -1.193 20.820 1.00 95.19 299 ASP A N 1
ATOM 2325 C CA . ASP A 1 299 ? 8.602 -0.199 20.109 1.00 95.19 299 ASP A CA 1
ATOM 2326 C C . ASP A 1 299 ? 7.686 0.936 19.612 1.00 95.19 299 ASP A C 1
ATOM 2328 O O . ASP A 1 299 ? 6.465 0.873 19.796 1.00 95.19 299 ASP A O 1
ATOM 2332 N N . GLU A 1 300 ? 8.258 1.977 19.011 1.00 95.50 300 GLU A N 1
ATOM 2333 C CA . GLU A 1 300 ? 7.497 3.102 18.469 1.00 95.50 300 GLU A CA 1
ATOM 2334 C C . GLU A 1 300 ? 6.467 2.620 17.424 1.00 95.50 300 GLU A C 1
ATOM 2336 O O . GLU A 1 300 ? 6.795 1.805 16.545 1.00 95.50 300 GLU A O 1
ATOM 2341 N N . PRO A 1 301 ? 5.216 3.110 17.486 1.00 95.38 301 PRO A N 1
ATOM 2342 C CA . PRO A 1 301 ? 4.198 2.835 16.478 1.00 95.38 301 PRO A CA 1
ATOM 2343 C C . PRO A 1 301 ? 4.618 3.232 15.057 1.00 95.38 301 PRO A C 1
ATOM 2345 O O . PRO A 1 301 ? 5.328 4.213 14.836 1.00 95.38 301 PRO A O 1
ATOM 2348 N N . TRP A 1 302 ? 4.142 2.477 14.063 1.00 94.00 302 TRP A N 1
ATOM 2349 C CA . TRP A 1 302 ? 4.446 2.727 12.643 1.00 94.00 302 TRP A CA 1
ATOM 2350 C C . TRP A 1 302 ? 3.492 3.719 11.970 1.00 94.00 302 TRP A C 1
ATOM 2352 O O . TRP A 1 302 ? 3.709 4.089 10.811 1.00 94.00 302 TRP A O 1
ATOM 2362 N N . SER A 1 303 ? 2.423 4.112 12.663 1.00 93.69 303 SER A N 1
ATOM 2363 C CA . SER A 1 303 ? 1.403 5.016 12.146 1.00 93.69 303 SER A CA 1
ATOM 2364 C C . SER A 1 303 ? 1.968 6.411 11.871 1.00 93.69 303 SER A C 1
ATOM 2366 O O . SER A 1 303 ? 2.812 6.943 12.595 1.00 93.69 303 SER A O 1
ATOM 2368 N N . ARG A 1 304 ? 1.484 7.019 10.791 1.00 91.56 304 ARG A N 1
ATOM 2369 C CA . ARG A 1 304 ? 1.754 8.403 10.385 1.00 91.56 304 ARG A CA 1
ATOM 2370 C C . ARG A 1 304 ? 0.505 9.260 10.563 1.00 91.56 304 ARG A C 1
ATOM 2372 O O . ARG A 1 304 ? -0.587 8.697 10.637 1.00 91.56 304 ARG A O 1
ATOM 2379 N N . PRO A 1 305 ? 0.632 10.601 10.556 1.00 91.62 305 PRO A N 1
ATOM 2380 C CA . PRO A 1 305 ? -0.534 11.476 10.535 1.00 91.62 305 PRO A CA 1
ATOM 2381 C C . PRO A 1 305 ? -1.549 11.049 9.468 1.00 91.62 305 PRO A C 1
ATOM 2383 O O . PRO A 1 305 ? -1.221 10.938 8.284 1.00 91.62 305 PRO A O 1
ATOM 2386 N N . GLY A 1 306 ? -2.783 10.799 9.895 1.00 92.12 306 GLY A N 1
ATOM 2387 C CA . GLY A 1 306 ? -3.892 10.395 9.039 1.00 92.12 306 GLY A CA 1
ATOM 2388 C C . GLY A 1 306 ? -3.966 8.905 8.705 1.00 92.12 306 GLY A C 1
ATOM 2389 O O . GLY A 1 306 ? -4.896 8.522 7.991 1.00 92.12 306 GLY A O 1
ATOM 2390 N N . ASP A 1 307 ? -3.049 8.066 9.197 1.00 94.62 307 ASP A N 1
ATOM 2391 C CA . ASP A 1 307 ? -3.201 6.614 9.104 1.00 94.62 307 ASP A CA 1
ATOM 2392 C C . ASP A 1 307 ? -4.413 6.132 9.916 1.00 94.62 307 ASP A C 1
ATOM 2394 O O . ASP A 1 307 ? -4.821 6.748 10.899 1.00 94.62 307 ASP A O 1
ATOM 2398 N N . TYR A 1 308 ? -5.040 5.039 9.480 1.00 97.06 308 TYR A N 1
ATOM 2399 C CA . TYR A 1 308 ? -6.289 4.572 10.064 1.00 97.06 308 TYR A CA 1
ATOM 2400 C C . TYR A 1 308 ? -6.524 3.070 9.917 1.00 97.06 308 TYR A C 1
ATOM 2402 O O . TYR A 1 308 ? -6.001 2.403 9.021 1.00 97.06 308 TYR A O 1
ATOM 2410 N N . VAL A 1 309 ? -7.433 2.571 10.756 1.00 98.19 309 VAL A N 1
ATOM 2411 C CA . VAL A 1 309 ? -8.121 1.288 10.576 1.00 98.19 309 VAL A CA 1
ATOM 2412 C C . VAL A 1 309 ? -9.592 1.565 10.281 1.00 98.19 309 VAL A C 1
ATOM 2414 O O . VAL A 1 309 ? -10.257 2.307 11.004 1.00 98.19 309 VAL A O 1
ATOM 2417 N N . LEU A 1 310 ? -10.114 0.972 9.208 1.00 98.50 310 LEU A N 1
ATOM 2418 C CA . LEU A 1 310 ? -11.530 1.006 8.850 1.00 98.50 310 LEU A CA 1
ATOM 2419 C C . LEU A 1 310 ? -12.145 -0.366 9.101 1.00 98.50 310 LEU A C 1
ATOM 2421 O O . LEU A 1 310 ? -11.722 -1.363 8.518 1.00 98.50 310 LEU A O 1
ATOM 2425 N N . MET A 1 311 ? -13.199 -0.406 9.897 1.00 98.62 311 MET A N 1
ATOM 2426 C CA . MET A 1 311 ? -13.941 -1.611 10.238 1.00 98.62 311 MET A CA 1
ATOM 2427 C C . MET A 1 311 ? -15.397 -1.490 9.805 1.00 98.62 311 MET A C 1
ATOM 2429 O O . MET A 1 311 ? -15.934 -0.392 9.725 1.00 98.62 311 MET A O 1
ATOM 2433 N N . LYS A 1 312 ? -16.066 -2.615 9.572 1.00 98.62 312 LYS A N 1
ATOM 2434 C CA . LYS A 1 312 ? -17.510 -2.710 9.367 1.00 98.62 312 LYS A CA 1
ATOM 2435 C C . LYS A 1 312 ? -18.160 -3.341 10.592 1.00 98.62 312 LYS A C 1
ATOM 2437 O O . LYS A 1 312 ? -17.747 -4.419 11.014 1.00 98.62 312 LYS A O 1
ATOM 2442 N N . ALA A 1 313 ? -19.201 -2.711 11.123 1.00 98.69 313 ALA A N 1
ATOM 2443 C CA . ALA A 1 313 ? -20.014 -3.279 12.189 1.00 98.69 313 ALA A CA 1
ATOM 2444 C C . ALA A 1 313 ? -20.868 -4.438 11.651 1.00 98.69 313 ALA A C 1
ATOM 2446 O O . ALA A 1 313 ? -21.586 -4.287 10.658 1.00 98.69 313 ALA A O 1
ATOM 2447 N N . LEU A 1 314 ? -20.799 -5.604 12.294 1.00 98.50 314 LEU A N 1
ATOM 2448 C CA . LEU A 1 314 ? -21.547 -6.804 11.890 1.00 98.50 314 LEU A CA 1
ATOM 2449 C C . LEU A 1 314 ? -22.884 -6.951 12.631 1.00 98.50 314 LEU A C 1
ATOM 2451 O O . LEU A 1 314 ? -23.758 -7.699 12.195 1.00 98.50 314 LEU A O 1
ATOM 2455 N N . THR A 1 315 ? -23.062 -6.185 13.702 1.00 98.12 315 THR A N 1
ATOM 2456 C CA . THR A 1 315 ? -24.279 -6.061 14.510 1.00 98.12 315 THR A CA 1
ATOM 2457 C C . THR A 1 315 ? -24.438 -4.600 14.959 1.00 98.12 315 THR A C 1
ATOM 2459 O O . THR A 1 315 ? -23.619 -3.750 14.604 1.00 98.12 315 THR A O 1
ATOM 2462 N N . ASP A 1 316 ? -25.504 -4.277 15.689 1.00 98.44 316 ASP A N 1
ATOM 2463 C CA . ASP A 1 316 ? -25.620 -2.977 16.358 1.00 98.44 316 ASP A CA 1
ATOM 2464 C C . ASP A 1 316 ? -24.651 -2.961 17.546 1.00 98.44 316 ASP A C 1
ATOM 2466 O O . ASP A 1 316 ? -24.689 -3.868 18.376 1.00 98.44 316 ASP A O 1
ATOM 2470 N N . LEU A 1 317 ? -23.800 -1.940 17.638 1.00 98.69 317 LEU A N 1
ATOM 2471 C CA . LEU A 1 317 ? -22.706 -1.881 18.603 1.00 98.69 317 LEU A CA 1
ATOM 2472 C C . LEU A 1 317 ? -22.758 -0.625 19.474 1.00 98.69 317 LEU A C 1
ATOM 2474 O O . LEU A 1 317 ? -23.167 0.454 19.030 1.00 98.69 317 LEU A O 1
ATOM 2478 N N . VAL A 1 318 ? -22.261 -0.770 20.699 1.00 98.56 318 VAL A N 1
ATOM 2479 C CA . VAL A 1 318 ? -21.674 0.326 21.477 1.00 98.56 318 VAL A CA 1
ATOM 2480 C C . VAL A 1 318 ? -20.163 0.148 21.416 1.00 98.56 318 VAL A C 1
ATOM 2482 O O . VAL A 1 318 ? -19.661 -0.920 21.757 1.00 98.56 318 VAL A O 1
ATOM 2485 N N . CYS A 1 319 ? -19.447 1.169 20.962 1.00 98.62 319 CYS A N 1
ATOM 2486 C CA . CYS A 1 319 ? -17.994 1.159 20.827 1.00 98.62 319 CYS A CA 1
ATOM 2487 C C . CYS A 1 319 ? -17.363 2.208 21.742 1.00 98.62 319 CYS A C 1
ATOM 2489 O O . CYS A 1 319 ? -18.018 3.185 22.102 1.00 98.62 319 CYS A O 1
ATOM 2491 N N . VAL A 1 320 ? -16.088 2.027 22.073 1.00 98.69 320 VAL A N 1
ATOM 2492 C CA . VAL A 1 320 ? -15.239 3.022 22.738 1.00 98.69 320 VAL A CA 1
ATOM 2493 C C . VAL A 1 320 ? -13.842 2.986 22.127 1.00 98.69 320 VAL A C 1
ATOM 2495 O O . VAL A 1 320 ? -13.347 1.910 21.791 1.00 98.69 320 VAL A O 1
ATOM 2498 N N . SER A 1 321 ? -13.234 4.161 21.972 1.00 98.56 321 SER A N 1
ATOM 2499 C CA . SER A 1 321 ? -11.830 4.324 21.573 1.00 98.56 321 SER A CA 1
ATOM 2500 C C . SER A 1 321 ? -11.137 5.267 22.552 1.00 98.56 321 SER A C 1
ATOM 2502 O O . SER A 1 321 ? -11.734 6.281 22.930 1.00 98.56 321 SER A O 1
ATOM 2504 N N . SER A 1 322 ? -9.903 4.961 22.950 1.00 98.44 322 SER A N 1
ATOM 2505 C CA . SER A 1 322 ? -9.039 5.865 23.725 1.00 98.44 322 SER A CA 1
ATOM 2506 C C . SER A 1 322 ? -8.011 6.563 22.836 1.00 98.44 322 SER A C 1
ATOM 2508 O O . SER A 1 322 ? -7.637 6.040 21.789 1.00 98.44 322 SER A O 1
ATOM 2510 N N . ALA A 1 323 ? -7.540 7.724 23.279 1.00 98.44 323 ALA A N 1
ATOM 2511 C CA . ALA A 1 323 ? -6.210 8.221 22.943 1.00 98.44 323 ALA A CA 1
ATOM 2512 C C . ALA A 1 323 ? -5.301 7.876 24.132 1.00 98.44 323 ALA A C 1
ATOM 2514 O O . ALA A 1 323 ? -5.548 8.341 25.259 1.00 98.44 323 ALA A O 1
ATOM 2515 N N . CYS A 1 324 ? -4.369 6.947 23.923 1.00 98.19 324 CYS A N 1
ATOM 2516 C CA . CYS A 1 324 ? -3.605 6.327 24.991 1.00 98.19 324 CYS A CA 1
ATOM 2517 C C . CYS A 1 324 ? -2.712 7.355 25.700 1.00 98.19 324 CYS A C 1
ATOM 2519 O O . CYS A 1 324 ? -1.921 8.030 25.058 1.00 98.19 324 CYS A O 1
ATOM 2521 N N . PRO A 1 325 ? -2.762 7.474 27.037 1.00 97.94 325 PRO A N 1
ATOM 2522 C CA . PRO A 1 325 ? -1.942 8.440 27.753 1.00 97.94 325 PRO A CA 1
ATOM 2523 C C . PRO A 1 325 ? -0.499 7.980 27.972 1.00 97.94 325 PRO A C 1
ATOM 2525 O O . PRO A 1 325 ? 0.224 8.693 28.655 1.00 97.94 325 PRO A O 1
ATOM 2528 N N . ASP A 1 326 ? -0.090 6.794 27.506 1.00 96.88 326 ASP A N 1
ATOM 2529 C CA . ASP A 1 326 ? 1.228 6.261 27.844 1.00 96.88 326 ASP A CA 1
ATOM 2530 C C . ASP A 1 326 ? 2.350 7.148 27.302 1.00 96.88 326 ASP A C 1
ATOM 2532 O O . ASP A 1 326 ? 2.510 7.295 26.095 1.00 96.88 326 ASP A O 1
ATOM 2536 N N . ASP A 1 327 ? 3.124 7.722 28.213 1.00 96.38 327 ASP A N 1
ATOM 2537 C CA . ASP A 1 327 ? 4.346 8.474 27.942 1.00 96.38 327 ASP A CA 1
ATOM 2538 C C . ASP A 1 327 ? 5.562 7.844 28.647 1.00 96.38 327 ASP A C 1
ATOM 2540 O O . ASP A 1 327 ? 6.648 8.425 28.698 1.00 96.38 327 ASP A O 1
ATOM 2544 N N . THR A 1 328 ? 5.388 6.638 29.201 1.00 95.12 328 THR A N 1
ATOM 2545 C CA . THR A 1 328 ? 6.399 5.946 30.015 1.00 95.12 328 THR A CA 1
ATOM 2546 C C . THR A 1 328 ? 7.108 4.818 29.267 1.00 95.12 328 THR A C 1
ATOM 2548 O O . THR A 1 328 ? 8.134 4.313 29.728 1.00 95.12 328 THR A O 1
ATOM 2551 N N . SER A 1 329 ? 6.596 4.438 28.097 1.00 93.00 329 SER A N 1
ATOM 2552 C CA . SER A 1 329 ? 7.150 3.410 27.216 1.00 93.00 329 SER A CA 1
ATOM 2553 C C . SER A 1 329 ? 7.285 3.939 25.778 1.00 93.00 329 SER A C 1
ATOM 2555 O O . SER A 1 329 ? 6.838 5.050 25.502 1.00 93.00 329 SER A O 1
ATOM 2557 N N . PRO A 1 330 ? 7.881 3.172 24.844 1.00 95.12 330 PRO A N 1
ATOM 2558 C CA . PRO A 1 330 ? 7.920 3.544 23.426 1.00 95.12 330 PRO A CA 1
ATOM 2559 C C . PRO A 1 330 ? 6.549 3.730 22.758 1.00 95.12 330 PRO A C 1
ATOM 2561 O O . PRO A 1 330 ? 6.485 4.262 21.647 1.00 95.12 330 PRO A O 1
ATOM 2564 N N . ALA A 1 331 ? 5.453 3.298 23.395 1.00 93.06 331 ALA A N 1
ATOM 2565 C CA . ALA A 1 331 ? 4.111 3.630 22.932 1.00 93.06 331 ALA A CA 1
ATOM 2566 C C . ALA A 1 331 ? 3.947 5.153 22.797 1.00 93.06 331 ALA A C 1
ATOM 2568 O O . ALA A 1 331 ? 4.583 5.932 23.509 1.00 93.06 331 ALA A O 1
ATOM 2569 N N . ASN A 1 332 ? 3.124 5.585 21.840 1.00 96.25 332 ASN A N 1
ATOM 2570 C CA . ASN A 1 332 ? 2.891 7.004 21.549 1.00 96.25 332 ASN A CA 1
ATOM 2571 C C . ASN A 1 332 ? 4.153 7.816 21.199 1.00 96.25 332 ASN A C 1
ATOM 2573 O O . ASN A 1 332 ? 4.115 9.045 21.200 1.00 96.25 332 ASN A O 1
ATOM 2577 N N . ALA A 1 333 ? 5.296 7.151 20.974 1.00 95.19 333 ALA A N 1
ATOM 2578 C CA . ALA A 1 333 ? 6.612 7.781 20.926 1.00 95.19 333 ALA A CA 1
ATOM 2579 C C . ALA A 1 333 ? 6.834 8.794 22.068 1.00 95.19 333 ALA A C 1
ATOM 2581 O O . ALA A 1 333 ? 7.362 9.887 21.845 1.00 95.19 333 ALA A O 1
ATOM 2582 N N . TRP A 1 334 ? 6.416 8.430 23.288 1.00 95.56 334 TRP A N 1
ATOM 2583 C CA . TRP A 1 334 ? 6.505 9.256 24.501 1.00 95.56 334 TRP A CA 1
ATOM 2584 C C . TRP A 1 334 ? 5.758 10.602 24.440 1.00 95.56 334 TRP A C 1
ATOM 2586 O O . TRP A 1 334 ? 5.966 11.461 25.298 1.00 95.56 334 TRP A O 1
ATOM 2596 N N . ASN A 1 335 ? 4.895 10.818 23.444 1.00 94.56 335 ASN A N 1
ATOM 2597 C CA . ASN A 1 335 ? 4.160 12.067 23.264 1.00 94.56 335 ASN A CA 1
ATOM 2598 C C . ASN A 1 335 ? 2.691 11.796 22.901 1.00 94.56 335 ASN A C 1
ATOM 2600 O O . ASN A 1 335 ? 2.347 11.830 21.720 1.00 94.56 335 ASN A O 1
ATOM 2604 N N . PRO A 1 336 ? 1.816 11.570 23.899 1.00 96.19 336 PRO A N 1
ATOM 2605 C CA . PRO A 1 336 ? 0.394 11.341 23.671 1.00 96.19 336 PRO A CA 1
ATOM 2606 C C . PRO A 1 336 ? -0.279 12.471 22.885 1.00 96.19 336 PRO A C 1
ATOM 2608 O O . PRO A 1 336 ? -0.246 13.649 23.279 1.00 96.19 336 PRO A O 1
ATOM 2611 N N . THR A 1 337 ? -0.940 12.099 21.795 1.00 95.69 337 THR A N 1
ATOM 2612 C CA . THR A 1 337 ? -1.720 12.990 20.934 1.00 95.69 337 THR A CA 1
ATOM 2613 C C . THR A 1 337 ? -3.167 12.512 20.816 1.00 95.69 337 THR A C 1
ATOM 2615 O O . THR A 1 337 ? -3.656 11.746 21.640 1.00 95.69 337 THR A O 1
ATOM 2618 N N . ASP A 1 338 ? -3.908 13.059 19.863 1.00 96.38 338 ASP A N 1
ATOM 2619 C CA . ASP A 1 338 ? -5.331 12.804 19.722 1.00 96.38 338 ASP A CA 1
ATOM 2620 C C . ASP A 1 338 ? -5.608 11.613 18.796 1.00 96.38 338 ASP A C 1
ATOM 2622 O O . ASP A 1 338 ? -4.877 11.350 17.842 1.00 96.38 338 ASP A O 1
ATOM 2626 N N . ILE A 1 339 ? -6.766 10.981 18.992 1.00 98.12 339 ILE A N 1
ATOM 2627 C CA . ILE A 1 339 ? -7.366 10.041 18.039 1.00 98.12 339 ILE A CA 1
ATOM 2628 C C . ILE A 1 339 ? -8.600 10.688 17.404 1.00 98.12 339 ILE A C 1
ATOM 2630 O O . ILE A 1 339 ? -9.269 11.548 17.985 1.00 98.12 339 ILE A O 1
ATOM 2634 N N . HIS A 1 340 ? -8.929 10.300 16.176 1.00 98.38 340 HIS A N 1
ATOM 2635 C CA . HIS A 1 340 ? -10.185 10.681 15.539 1.00 98.38 340 HIS A CA 1
ATOM 2636 C C . HIS A 1 340 ? -11.011 9.462 15.168 1.00 98.38 340 HIS A C 1
ATOM 2638 O O . HIS A 1 340 ? -10.483 8.462 14.688 1.00 98.38 340 HIS A O 1
ATOM 2644 N N . VAL A 1 341 ? -12.324 9.567 15.331 1.00 98.62 341 VAL A N 1
ATOM 2645 C CA . VAL A 1 341 ? -13.264 8.518 14.960 1.00 98.62 341 VAL A CA 1
ATOM 2646 C C . VAL A 1 341 ? -14.295 9.061 13.986 1.00 98.62 341 VAL A C 1
ATOM 2648 O O . VAL A 1 341 ? -14.993 10.033 14.271 1.00 98.62 341 VAL A O 1
ATOM 2651 N N . ARG A 1 342 ? -14.455 8.365 12.858 1.00 98.44 342 ARG A N 1
ATOM 2652 C CA . ARG A 1 342 ? -15.565 8.578 11.924 1.00 98.44 342 ARG A CA 1
ATOM 2653 C C . ARG A 1 342 ? -16.462 7.360 11.855 1.00 98.44 342 ARG A C 1
ATOM 2655 O O . ARG A 1 342 ? -15.982 6.230 11.835 1.00 98.44 342 ARG A O 1
ATOM 2662 N N . VAL A 1 343 ? -17.769 7.587 11.748 1.00 98.62 343 VAL A N 1
ATOM 2663 C CA . VAL A 1 343 ? -18.736 6.533 11.419 1.00 98.62 343 VAL A CA 1
ATOM 2664 C C . VAL A 1 343 ? -19.417 6.862 10.104 1.00 98.62 343 VAL A C 1
ATOM 2666 O O . VAL A 1 343 ? -20.088 7.887 9.990 1.00 98.62 343 VAL A O 1
ATOM 2669 N N . TYR A 1 344 ? -19.284 5.981 9.118 1.00 98.38 344 TYR A N 1
ATOM 2670 C CA . TYR A 1 344 ? -19.905 6.139 7.810 1.00 98.38 344 TYR A CA 1
ATOM 2671 C C . TYR A 1 344 ? -21.181 5.299 7.693 1.00 98.38 344 TYR A C 1
ATOM 2673 O O . TYR A 1 344 ? -21.191 4.128 8.089 1.00 98.38 344 TYR A O 1
ATOM 2681 N N . PRO A 1 345 ? -22.243 5.843 7.072 1.00 97.44 345 PRO A N 1
ATOM 2682 C CA . PRO A 1 345 ? -23.457 5.090 6.777 1.00 97.44 345 PRO A CA 1
ATOM 2683 C C . PRO A 1 345 ? -23.192 3.798 5.990 1.00 97.44 345 PRO A C 1
ATOM 2685 O O . PRO A 1 345 ? -22.413 3.799 5.035 1.00 97.44 345 PRO A O 1
ATOM 2688 N N . GLY A 1 346 ? -23.926 2.725 6.299 1.00 94.62 346 GLY A N 1
ATOM 2689 C CA . GLY A 1 346 ? -23.791 1.424 5.623 1.00 94.62 346 GLY A CA 1
ATOM 2690 C C . GLY A 1 346 ? -24.230 1.383 4.151 1.00 94.62 346 GLY A C 1
ATOM 2691 O O . GLY A 1 346 ? -24.058 0.364 3.490 1.00 94.62 346 GLY A O 1
ATOM 2692 N N . LYS A 1 347 ? -24.782 2.486 3.618 1.00 94.31 347 LYS A N 1
ATOM 2693 C CA . LYS A 1 347 ? -25.020 2.664 2.171 1.00 94.31 347 LYS A CA 1
ATOM 2694 C C . LYS A 1 347 ? -23.719 2.852 1.382 1.00 94.31 347 LYS A C 1
ATOM 2696 O O . LYS A 1 347 ? -23.721 2.680 0.167 1.00 94.31 347 LYS A O 1
ATOM 2701 N N . ASN A 1 348 ? -22.644 3.259 2.056 1.00 92.50 348 ASN A N 1
ATOM 2702 C CA . ASN A 1 348 ? -21.332 3.401 1.444 1.00 92.50 348 ASN A CA 1
ATOM 2703 C C . ASN A 1 348 ? -20.698 2.020 1.247 1.00 92.50 348 ASN A C 1
ATOM 2705 O O . ASN A 1 348 ? -20.992 1.078 1.981 1.00 92.50 348 ASN A O 1
ATOM 2709 N N . SER A 1 349 ? -19.806 1.911 0.267 1.00 90.00 349 SER A N 1
ATOM 2710 C CA . SER A 1 349 ? -19.037 0.696 0.011 1.00 90.00 349 SER A CA 1
ATOM 2711 C C . SER A 1 349 ? -17.560 1.046 -0.053 1.00 90.00 349 SER A C 1
ATOM 2713 O O . SER A 1 349 ? -17.156 1.882 -0.859 1.00 90.00 349 SER A O 1
ATOM 2715 N N . PHE A 1 350 ? -16.760 0.377 0.772 1.00 91.88 350 PHE A N 1
ATOM 2716 C CA . PHE A 1 350 ? -15.309 0.524 0.800 1.00 91.88 350 PHE A CA 1
ATOM 2717 C C . PHE A 1 350 ? -14.660 -0.817 0.473 1.00 91.88 350 PHE A C 1
ATOM 2719 O O . PHE A 1 350 ? -15.022 -1.847 1.047 1.00 91.88 350 PHE A O 1
ATOM 2726 N N . SER A 1 351 ? -13.720 -0.807 -0.470 1.00 89.50 351 SER A N 1
ATOM 2727 C CA . SER A 1 351 ? -12.976 -2.005 -0.855 1.00 89.50 351 SER A CA 1
ATOM 2728 C C . SER A 1 351 ? -12.033 -2.434 0.260 1.00 89.50 351 SER A C 1
ATOM 2730 O O . SER A 1 351 ? -11.410 -1.587 0.907 1.00 89.50 351 SER A O 1
ATOM 2732 N N . LYS A 1 352 ? -11.885 -3.752 0.433 1.00 91.69 352 LYS A N 1
ATOM 2733 C CA . LYS A 1 352 ? -10.858 -4.304 1.315 1.00 91.69 352 LYS A CA 1
ATOM 2734 C C . LYS A 1 352 ? -9.479 -3.900 0.807 1.00 91.69 352 LYS A C 1
ATOM 2736 O O . LYS A 1 352 ? -9.221 -4.066 -0.386 1.00 91.69 352 LYS A O 1
ATOM 2741 N N . ALA A 1 353 ? -8.611 -3.394 1.677 1.00 92.88 353 ALA A N 1
ATOM 2742 C CA . ALA A 1 353 ? -7.258 -3.014 1.279 1.00 92.88 353 ALA A CA 1
ATOM 2743 C C . ALA A 1 353 ? -6.302 -2.883 2.469 1.00 92.88 353 ALA A C 1
ATOM 2745 O O . ALA A 1 353 ? -6.697 -2.422 3.533 1.00 92.88 353 ALA A O 1
ATOM 2746 N N . ILE A 1 354 ? -5.038 -3.233 2.256 1.00 93.75 354 ILE A N 1
ATOM 2747 C CA . ILE A 1 354 ? -3.939 -2.998 3.193 1.00 93.75 354 ILE A CA 1
ATOM 2748 C C . ILE A 1 354 ? -3.024 -1.960 2.546 1.00 93.75 354 ILE A C 1
ATOM 2750 O O . ILE A 1 354 ? -2.753 -2.047 1.347 1.00 93.75 354 ILE A O 1
ATOM 2754 N N . ALA A 1 355 ? -2.579 -0.944 3.277 1.00 91.75 355 ALA A N 1
ATOM 2755 C CA . ALA A 1 355 ? -1.596 -0.034 2.709 1.00 91.75 355 ALA A CA 1
ATOM 2756 C C . ALA A 1 355 ? -0.198 -0.649 2.757 1.00 91.75 355 ALA A C 1
ATOM 2758 O O . ALA A 1 355 ? 0.203 -1.279 3.731 1.00 91.75 355 ALA A O 1
ATOM 2759 N N . THR A 1 356 ? 0.575 -0.429 1.702 1.00 86.94 356 THR A N 1
ATOM 2760 C CA . THR A 1 356 ? 1.995 -0.768 1.660 1.00 86.94 356 THR A CA 1
ATOM 2761 C C . THR A 1 356 ? 2.787 0.471 1.287 1.00 86.94 356 THR A C 1
ATOM 2763 O O . THR A 1 356 ? 2.391 1.239 0.407 1.00 86.94 356 THR A O 1
ATOM 2766 N N . ARG A 1 357 ? 3.931 0.650 1.942 1.00 85.69 357 ARG A N 1
ATOM 2767 C CA . ARG A 1 357 ? 4.919 1.676 1.608 1.00 85.69 357 ARG A CA 1
ATOM 2768 C C . ARG A 1 357 ? 6.168 0.963 1.120 1.00 85.69 357 ARG A C 1
ATOM 2770 O O . ARG A 1 357 ? 6.670 0.069 1.791 1.00 85.69 357 ARG A O 1
ATOM 2777 N N . MET A 1 358 ? 6.621 1.303 -0.083 1.00 82.31 358 MET A N 1
ATOM 2778 C CA . MET A 1 358 ? 7.769 0.626 -0.698 1.00 82.31 358 MET A CA 1
ATOM 2779 C C . MET A 1 358 ? 9.098 1.047 -0.056 1.00 82.31 358 MET A C 1
ATOM 2781 O O . MET A 1 358 ? 9.995 0.226 0.085 1.00 82.31 358 MET A O 1
ATOM 2785 N N . THR A 1 359 ? 9.199 2.302 0.384 1.00 82.75 359 THR A N 1
ATOM 2786 C CA . THR A 1 359 ? 10.309 2.833 1.186 1.00 82.75 359 THR A CA 1
ATOM 2787 C C . THR A 1 359 ? 9.766 3.534 2.433 1.00 82.75 359 THR A C 1
ATOM 2789 O O . THR A 1 359 ? 8.576 3.867 2.463 1.00 82.75 359 THR A O 1
ATOM 2792 N N . PRO A 1 360 ? 10.615 3.820 3.442 1.00 78.69 360 PRO A N 1
ATOM 2793 C CA . PRO A 1 360 ? 10.223 4.643 4.582 1.00 78.69 360 PRO A CA 1
ATOM 2794 C C . PRO A 1 360 ? 9.604 5.981 4.162 1.00 78.69 360 PRO A C 1
ATOM 2796 O O . PRO A 1 360 ? 8.596 6.367 4.722 1.00 78.69 360 PRO A O 1
ATOM 2799 N N . ASP A 1 361 ? 10.075 6.638 3.108 1.00 79.19 361 ASP A N 1
ATOM 2800 C CA . ASP A 1 361 ? 9.519 7.948 2.718 1.00 79.19 361 ASP A CA 1
ATOM 2801 C C . ASP A 1 361 ? 8.398 7.868 1.667 1.00 79.19 361 ASP A C 1
ATOM 2803 O O . ASP A 1 361 ? 7.922 8.892 1.188 1.00 79.19 361 ASP A O 1
ATOM 2807 N N . ALA A 1 362 ? 7.973 6.663 1.268 1.00 82.00 362 ALA A N 1
ATOM 2808 C CA . ALA A 1 362 ? 6.923 6.502 0.264 1.00 82.00 362 ALA A CA 1
ATOM 2809 C C . ALA A 1 362 ? 5.525 6.760 0.841 1.00 82.00 362 ALA A C 1
ATOM 2811 O O . ALA A 1 362 ? 5.228 6.397 1.986 1.00 82.00 362 ALA A O 1
ATOM 2812 N N . ASP A 1 363 ? 4.643 7.281 -0.012 1.00 81.94 363 ASP A N 1
ATOM 2813 C CA . ASP A 1 363 ? 3.210 7.335 0.254 1.00 81.94 363 ASP A CA 1
ATOM 2814 C C . ASP A 1 363 ? 2.609 5.932 0.376 1.00 81.94 363 ASP A C 1
ATOM 2816 O O . ASP A 1 363 ? 3.058 4.956 -0.239 1.00 81.94 363 ASP A O 1
ATOM 2820 N N . ALA A 1 364 ? 1.548 5.840 1.172 1.00 84.38 364 ALA A N 1
ATOM 2821 C CA . ALA A 1 364 ? 0.815 4.606 1.382 1.00 84.38 364 ALA A CA 1
ATOM 2822 C C . ALA A 1 364 ? 0.012 4.243 0.118 1.00 84.38 364 ALA A C 1
ATOM 2824 O O . ALA A 1 364 ? -0.880 4.984 -0.300 1.00 84.38 364 ALA A O 1
ATOM 2825 N N . LYS A 1 365 ? 0.298 3.084 -0.490 1.00 87.56 365 LYS A N 1
ATOM 2826 C CA . LYS A 1 365 ? -0.484 2.545 -1.615 1.00 87.56 365 LYS A CA 1
ATOM 2827 C C . LYS A 1 365 ? -1.386 1.421 -1.121 1.00 87.56 365 LYS A C 1
ATOM 2829 O O . LYS A 1 365 ? -0.902 0.425 -0.593 1.00 87.56 365 LYS A O 1
ATOM 2834 N N . MET A 1 366 ? -2.695 1.586 -1.290 1.00 90.62 366 MET A N 1
ATOM 2835 C CA . MET A 1 366 ? -3.689 0.581 -0.904 1.00 90.62 366 MET A CA 1
ATOM 2836 C C . MET A 1 366 ? -3.628 -0.639 -1.830 1.00 90.62 366 MET A C 1
ATOM 2838 O O . MET A 1 366 ? -3.498 -0.480 -3.046 1.00 90.62 366 MET A O 1
ATOM 2842 N N . THR A 1 367 ? -3.797 -1.842 -1.273 1.00 92.88 367 THR A N 1
ATOM 2843 C CA . THR A 1 367 ? -3.956 -3.074 -2.055 1.00 92.88 367 THR A CA 1
ATOM 2844 C C . THR A 1 367 ? -5.062 -2.917 -3.096 1.00 92.88 367 THR A C 1
ATOM 2846 O O . THR A 1 367 ? -6.152 -2.424 -2.794 1.00 92.88 367 THR A O 1
ATOM 2849 N N . GLN A 1 368 ? -4.807 -3.396 -4.310 1.00 90.69 368 GLN A N 1
ATOM 2850 C CA . GLN A 1 368 ? -5.743 -3.316 -5.429 1.00 90.69 368 GLN A CA 1
ATOM 2851 C C . GLN A 1 368 ? -5.972 -4.674 -6.106 1.00 90.69 368 GLN A C 1
ATOM 2853 O O . GLN A 1 368 ? -5.212 -5.627 -5.947 1.00 90.69 368 GLN A O 1
ATOM 2858 N N . GLY A 1 369 ? -7.053 -4.784 -6.874 1.00 92.06 369 GLY A N 1
ATOM 2859 C CA . GLY A 1 369 ? -7.239 -5.913 -7.782 1.00 92.06 369 GLY A CA 1
ATOM 2860 C C . GLY A 1 369 ? -6.332 -5.777 -9.007 1.00 92.06 369 GLY A C 1
ATOM 2861 O O . GLY A 1 369 ? -6.066 -4.674 -9.475 1.00 92.06 369 GLY A O 1
ATOM 2862 N N . THR A 1 370 ? -5.873 -6.898 -9.554 1.00 93.81 370 THR A N 1
ATOM 2863 C CA . THR A 1 370 ? -5.266 -6.930 -10.892 1.00 93.81 370 THR A CA 1
ATOM 2864 C C . THR A 1 370 ? -6.350 -6.805 -11.973 1.00 93.81 370 THR A C 1
ATOM 2866 O O . THR A 1 370 ? -7.541 -6.963 -11.688 1.00 93.81 370 THR A O 1
ATOM 2869 N N . ALA A 1 371 ? -5.969 -6.636 -13.246 1.00 92.31 371 ALA A N 1
ATOM 2870 C CA . ALA A 1 371 ? -6.923 -6.703 -14.361 1.00 92.31 371 ALA A CA 1
ATOM 2871 C C . ALA A 1 371 ? -7.689 -8.043 -14.444 1.00 92.31 371 ALA A C 1
ATOM 2873 O O . ALA A 1 371 ? -8.757 -8.112 -15.055 1.00 92.31 371 ALA A O 1
ATOM 2874 N N . PHE A 1 372 ? -7.171 -9.108 -13.822 1.00 94.31 372 PHE A N 1
ATOM 2875 C CA . PHE A 1 372 ? -7.809 -10.424 -13.780 1.00 94.31 372 PHE A CA 1
ATOM 2876 C C . PHE A 1 372 ? -8.675 -10.639 -12.532 1.00 94.31 372 PHE A C 1
ATOM 2878 O O . PHE A 1 372 ? -9.448 -11.600 -12.497 1.00 94.31 372 PHE A O 1
ATOM 2885 N N . HIS A 1 373 ? -8.606 -9.742 -11.542 1.00 93.50 373 HIS A N 1
ATOM 2886 C CA . HIS A 1 373 ? -9.342 -9.856 -10.283 1.00 93.50 373 HIS A CA 1
ATOM 2887 C C . HIS A 1 373 ? -10.860 -10.042 -10.472 1.00 93.50 373 HIS A C 1
ATOM 2889 O O . HIS A 1 373 ? -11.392 -10.987 -9.894 1.00 93.50 373 HIS A O 1
ATOM 2895 N N . PRO A 1 374 ? -11.561 -9.298 -11.360 1.00 93.44 374 PRO A N 1
ATOM 2896 C CA . PRO A 1 374 ? -12.997 -9.510 -11.578 1.00 93.44 374 PRO A CA 1
ATOM 2897 C C . PRO A 1 374 ? -13.362 -10.916 -12.084 1.00 93.44 374 PRO A C 1
ATOM 2899 O O . PRO A 1 374 ? -14.484 -11.392 -11.918 1.00 93.44 374 PRO A O 1
ATOM 2902 N N . ARG A 1 375 ? -12.419 -11.608 -12.739 1.00 92.88 375 ARG A N 1
ATOM 2903 C CA . ARG A 1 375 ? -12.613 -12.991 -13.197 1.00 92.88 375 ARG A CA 1
ATOM 2904 C C . ARG A 1 375 ? -12.317 -13.994 -12.093 1.00 92.88 375 ARG A C 1
ATOM 2906 O O . ARG A 1 375 ? -13.024 -14.992 -11.996 1.00 92.88 375 ARG A O 1
ATOM 2913 N N . THR A 1 376 ? -11.298 -13.750 -11.273 1.00 91.94 376 THR A N 1
ATOM 2914 C CA . THR A 1 376 ? -10.918 -14.667 -10.193 1.00 91.94 376 THR A CA 1
ATOM 2915 C C . THR A 1 376 ? -11.847 -14.554 -8.984 1.00 91.94 376 THR A C 1
ATOM 2917 O O . THR A 1 376 ? -12.167 -15.583 -8.388 1.00 91.94 376 THR A O 1
ATOM 2920 N N . GLU A 1 377 ? -12.375 -13.365 -8.673 1.00 91.50 377 GLU A N 1
ATOM 2921 C CA . GLU A 1 377 ? -13.324 -13.150 -7.564 1.00 91.50 377 GLU A CA 1
ATOM 2922 C C . GLU A 1 377 ? -14.665 -13.862 -7.782 1.00 91.50 377 GLU A C 1
ATOM 2924 O O . GLU A 1 377 ? -15.334 -14.277 -6.835 1.00 91.50 377 GLU A O 1
ATOM 2929 N N . ALA A 1 378 ? -15.040 -14.083 -9.044 1.00 92.06 378 ALA A N 1
ATOM 2930 C CA . ALA A 1 378 ? -16.212 -14.877 -9.390 1.00 92.06 378 ALA A CA 1
ATOM 2931 C C . ALA A 1 378 ? -16.021 -16.377 -9.079 1.00 92.06 378 ALA A C 1
ATOM 2933 O O . ALA A 1 378 ? -17.003 -17.103 -8.916 1.00 92.06 378 ALA A O 1
ATOM 2934 N N . LEU A 1 379 ? -14.771 -16.850 -8.994 1.00 90.12 379 LEU A N 1
ATOM 2935 C CA . LEU A 1 379 ? -14.419 -18.264 -8.820 1.00 90.12 379 LEU A CA 1
ATOM 2936 C C . LEU A 1 379 ? -14.071 -18.623 -7.370 1.00 90.12 379 LEU A C 1
ATOM 2938 O O . LEU A 1 379 ? -14.180 -19.786 -6.969 1.00 90.12 379 LEU A O 1
ATOM 2942 N N . THR A 1 380 ? -13.651 -17.646 -6.567 1.00 87.69 380 THR A N 1
ATOM 2943 C CA . THR A 1 380 ? -13.291 -17.865 -5.166 1.00 87.69 380 THR A CA 1
ATOM 2944 C C . THR A 1 380 ? -13.541 -16.632 -4.310 1.00 87.69 380 THR A C 1
ATOM 2946 O O . THR A 1 380 ? -13.604 -15.516 -4.802 1.00 87.69 380 THR A O 1
ATOM 2949 N N . ARG A 1 381 ? -13.676 -16.842 -2.999 1.00 86.38 381 ARG A N 1
ATOM 2950 C CA . ARG A 1 381 ? -13.622 -15.764 -1.995 1.00 86.38 381 ARG A CA 1
ATOM 2951 C C . ARG A 1 381 ? -12.310 -15.789 -1.205 1.00 86.38 381 ARG A C 1
ATOM 2953 O O . ARG A 1 381 ? -12.131 -14.966 -0.314 1.00 86.38 381 ARG A O 1
ATOM 2960 N N . ASN A 1 382 ? -11.424 -16.737 -1.515 1.00 86.44 382 ASN A N 1
ATOM 2961 C CA . ASN A 1 382 ? -10.179 -16.957 -0.798 1.00 86.44 382 ASN A CA 1
ATOM 2962 C C . ASN A 1 382 ? -9.067 -16.151 -1.455 1.00 86.44 382 ASN A C 1
ATOM 2964 O O . ASN A 1 382 ? -8.466 -16.601 -2.428 1.00 86.44 382 ASN A O 1
ATOM 2968 N N . PHE A 1 383 ? -8.834 -14.955 -0.921 1.00 88.31 383 PHE A N 1
ATOM 2969 C CA . PHE A 1 383 ? -7.797 -14.040 -1.376 1.00 88.31 383 PHE A CA 1
ATOM 2970 C C . PHE A 1 383 ? -6.777 -13.786 -0.277 1.00 88.31 383 PHE A C 1
ATOM 2972 O O . PHE A 1 383 ? -7.133 -13.673 0.896 1.00 88.31 383 PHE A O 1
ATOM 2979 N N . THR A 1 384 ? -5.523 -13.653 -0.688 1.00 89.31 384 THR A N 1
ATOM 2980 C CA . THR A 1 384 ? -4.446 -13.113 0.135 1.00 89.31 384 THR A CA 1
ATOM 2981 C C . THR A 1 384 ? -3.926 -11.830 -0.488 1.00 89.31 384 THR A C 1
ATOM 2983 O O . THR A 1 384 ? -3.997 -11.632 -1.705 1.00 89.31 384 THR A O 1
ATOM 2986 N N . GLU A 1 385 ? -3.403 -10.966 0.366 1.00 90.12 385 GLU A N 1
ATOM 2987 C CA . GLU A 1 385 ? -2.566 -9.855 -0.051 1.00 90.12 385 GLU A CA 1
ATOM 2988 C C . GLU A 1 385 ? -1.220 -10.422 -0.527 1.00 90.12 385 GLU A C 1
ATOM 2990 O O . GLU A 1 385 ? -0.662 -11.326 0.105 1.00 90.12 385 GLU A O 1
ATOM 2995 N N . TYR A 1 386 ? -0.743 -9.948 -1.676 1.00 89.19 386 TYR A N 1
ATOM 2996 C CA . TYR A 1 386 ? 0.612 -10.193 -2.141 1.00 89.19 386 TYR A CA 1
ATOM 2997 C C . TYR A 1 386 ? 1.164 -8.948 -2.842 1.00 89.19 386 TYR A C 1
ATOM 2999 O O . TYR A 1 386 ? 0.824 -8.659 -3.995 1.00 89.19 386 TYR A O 1
ATOM 3007 N N . ARG A 1 387 ? 2.054 -8.226 -2.149 1.00 86.44 387 ARG A N 1
ATOM 3008 C CA . ARG A 1 387 ? 2.834 -7.092 -2.686 1.00 86.44 387 ARG A CA 1
ATOM 3009 C C . ARG A 1 387 ? 1.960 -6.013 -3.353 1.00 86.44 387 ARG A C 1
ATOM 3011 O O . ARG A 1 387 ? 2.238 -5.550 -4.458 1.00 86.44 387 ARG A O 1
ATOM 3018 N N . GLY A 1 388 ? 0.922 -5.568 -2.676 1.00 89.50 388 GLY A N 1
ATOM 3019 C CA . GLY A 1 388 ? -0.030 -4.547 -3.103 1.00 89.50 388 GLY A CA 1
ATOM 3020 C C . GLY A 1 388 ? -1.202 -5.067 -3.937 1.00 89.50 388 GLY A C 1
ATOM 3021 O O . GLY A 1 388 ? -1.972 -4.246 -4.438 1.00 89.50 388 GLY A O 1
ATOM 3022 N N . TYR A 1 389 ? -1.377 -6.384 -4.102 1.00 92.31 389 TYR A N 1
ATOM 3023 C CA . TYR A 1 389 ? -2.487 -6.933 -4.889 1.00 92.31 389 TYR A CA 1
ATOM 3024 C C . TYR A 1 389 ? -3.243 -8.072 -4.206 1.00 92.31 389 TYR A C 1
ATOM 3026 O O . TYR A 1 389 ? -2.670 -8.880 -3.481 1.00 92.31 389 TYR A O 1
ATOM 3034 N N . TRP A 1 390 ? -4.539 -8.174 -4.511 1.00 93.00 390 TRP A N 1
ATOM 3035 C CA . TRP A 1 390 ? -5.383 -9.294 -4.096 1.00 93.00 390 TRP A CA 1
ATOM 3036 C C . TRP A 1 390 ? -5.263 -10.477 -5.058 1.00 93.00 390 TRP A C 1
ATOM 3038 O O . TRP A 1 390 ? -5.776 -10.419 -6.182 1.00 93.00 390 TRP A O 1
ATOM 3048 N N . LEU A 1 391 ? -4.658 -11.576 -4.594 1.00 92.19 391 LEU A N 1
ATOM 3049 C CA . LEU A 1 391 ? -4.508 -12.817 -5.359 1.00 92.19 391 LEU A CA 1
ATOM 3050 C C . LEU A 1 391 ? -5.286 -13.992 -4.748 1.00 92.19 391 LEU A C 1
ATOM 3052 O O . LEU A 1 391 ? -5.339 -14.120 -3.523 1.00 92.19 391 LEU A O 1
ATOM 3056 N N . PRO A 1 392 ? -5.882 -14.868 -5.577 1.00 89.88 392 PRO A N 1
ATOM 3057 C CA . PRO A 1 392 ? -6.570 -16.055 -5.089 1.00 89.88 392 PRO A CA 1
ATOM 3058 C C . PRO A 1 392 ? -5.569 -17.076 -4.531 1.00 89.88 392 PRO A C 1
ATOM 3060 O O . PRO A 1 392 ? -4.555 -17.358 -5.165 1.00 89.88 392 PRO A O 1
ATOM 3063 N N . THR A 1 393 ? -5.868 -17.661 -3.370 1.00 85.19 393 THR A N 1
ATOM 3064 C CA . THR A 1 393 ? -5.037 -18.726 -2.772 1.00 85.19 393 THR A CA 1
ATOM 3065 C C . THR A 1 393 ? -5.483 -20.129 -3.167 1.00 85.19 393 THR A C 1
ATOM 3067 O O . THR A 1 393 ? -4.661 -21.036 -3.236 1.00 85.19 393 THR A O 1
ATOM 3070 N N . CYS A 1 394 ? -6.779 -20.318 -3.418 1.00 81.69 394 CYS A N 1
ATOM 3071 C CA . CYS A 1 394 ? -7.343 -21.553 -3.958 1.00 81.69 394 CYS A CA 1
ATOM 3072 C C . CYS A 1 394 ? -8.717 -21.299 -4.584 1.00 81.69 394 CYS A C 1
ATOM 3074 O O . CYS A 1 394 ? -9.440 -20.367 -4.193 1.00 81.69 394 CYS A O 1
ATOM 3076 N N . TYR A 1 395 ? -9.111 -22.153 -5.527 1.00 85.56 395 TYR A N 1
ATOM 3077 C CA . TYR A 1 395 ? -10.446 -22.128 -6.121 1.00 85.56 395 TYR A CA 1
ATOM 3078 C C . TYR A 1 395 ? -11.376 -23.155 -5.458 1.00 85.56 395 TYR A C 1
ATOM 3080 O O . TYR A 1 395 ? -10.954 -24.195 -4.973 1.00 85.56 395 TYR A O 1
ATOM 3088 N N . ARG A 1 396 ? -12.683 -22.871 -5.393 1.00 72.00 396 ARG A N 1
ATOM 3089 C CA . ARG A 1 396 ? -13.630 -23.673 -4.583 1.00 72.00 396 ARG A CA 1
ATOM 3090 C C . ARG A 1 396 ? -13.805 -25.118 -5.038 1.00 72.00 396 ARG A C 1
ATOM 3092 O O . ARG A 1 396 ? -14.121 -25.976 -4.222 1.00 72.00 396 ARG A O 1
ATOM 3099 N N . ASN A 1 397 ? -13.678 -25.353 -6.338 1.00 76.50 397 ASN A N 1
ATOM 3100 C CA . ASN A 1 397 ? -14.032 -26.634 -6.940 1.00 76.50 397 ASN A CA 1
ATOM 3101 C C . ASN A 1 397 ? -12.890 -27.654 -6.864 1.00 76.50 397 ASN A C 1
ATOM 3103 O O . ASN A 1 397 ? -13.140 -28.845 -7.015 1.00 76.50 397 ASN A O 1
ATOM 3107 N N . ASN A 1 398 ? -11.658 -27.193 -6.632 1.00 72.69 398 ASN A N 1
ATOM 3108 C CA . ASN A 1 398 ? -10.444 -27.984 -6.766 1.00 72.69 398 ASN A CA 1
ATOM 3109 C C . ASN A 1 398 ? -9.500 -27.593 -5.619 1.00 72.69 398 ASN A C 1
ATOM 3111 O O . ASN A 1 398 ? -9.239 -26.417 -5.397 1.00 72.69 398 ASN A O 1
ATOM 3115 N N . GLY A 1 399 ? -9.005 -28.560 -4.848 1.00 79.94 399 GLY A N 1
ATOM 3116 C CA . GLY A 1 399 ? -8.033 -28.280 -3.785 1.00 79.94 399 GLY A CA 1
ATOM 3117 C C . GLY A 1 399 ? -6.613 -28.097 -4.330 1.00 79.94 399 GLY A C 1
ATOM 3118 O O . GLY A 1 399 ? -6.319 -28.511 -5.451 1.00 79.94 399 GLY A O 1
ATOM 3119 N N . ALA A 1 400 ? -5.697 -27.595 -3.495 1.00 84.69 400 ALA A N 1
ATOM 3120 C CA . ALA A 1 400 ? -4.286 -27.394 -3.858 1.00 84.69 400 ALA A CA 1
ATOM 3121 C C . ALA A 1 400 ? -3.614 -28.649 -4.461 1.00 84.69 400 ALA A C 1
ATOM 3123 O O . ALA A 1 400 ? -2.775 -28.548 -5.352 1.00 84.69 400 ALA A O 1
ATOM 3124 N N . ILE A 1 401 ? -4.010 -29.847 -4.013 1.00 89.69 401 ILE A N 1
ATOM 3125 C CA . ILE A 1 401 ? -3.510 -31.123 -4.552 1.00 89.69 401 ILE A CA 1
ATOM 3126 C C . ILE A 1 401 ? -3.948 -31.322 -6.008 1.00 89.69 401 ILE A C 1
ATOM 3128 O O . ILE A 1 401 ? -3.147 -31.717 -6.852 1.00 89.69 401 ILE A O 1
ATOM 3132 N N . GLU A 1 402 ? -5.213 -31.056 -6.327 1.00 90.38 402 GLU A N 1
ATOM 3133 C CA . GLU A 1 402 ? -5.710 -31.221 -7.692 1.00 90.38 402 GLU A CA 1
ATOM 3134 C C . GLU A 1 402 ? -5.135 -30.151 -8.624 1.00 90.38 402 GLU A C 1
ATOM 3136 O O . GLU A 1 402 ? -4.751 -30.469 -9.748 1.00 90.38 402 GLU A O 1
ATOM 3141 N N . GLU A 1 403 ? -4.998 -28.911 -8.147 1.00 89.12 403 GLU A N 1
ATOM 3142 C CA . GLU A 1 403 ? -4.314 -27.837 -8.876 1.00 89.12 403 GLU A CA 1
ATOM 3143 C C . GLU A 1 403 ? -2.846 -28.202 -9.166 1.00 89.12 403 GLU A C 1
ATOM 3145 O O . GLU A 1 403 ? -2.364 -28.009 -10.286 1.00 89.12 403 GLU A O 1
ATOM 3150 N N . TYR A 1 404 ? -2.152 -28.830 -8.208 1.00 91.75 404 TYR A N 1
ATOM 3151 C CA . TYR A 1 404 ? -0.804 -29.364 -8.411 1.00 91.75 404 TYR A CA 1
ATOM 3152 C C . TYR A 1 404 ? -0.761 -30.414 -9.533 1.00 91.75 404 TYR A C 1
ATOM 3154 O O . TYR A 1 404 ? 0.036 -30.284 -10.469 1.00 91.75 404 TYR A O 1
ATOM 3162 N N . TYR A 1 405 ? -1.632 -31.430 -9.499 1.00 94.75 405 TYR A N 1
ATOM 3163 C CA . TYR A 1 405 ? -1.688 -32.437 -10.567 1.00 94.75 405 TYR A CA 1
ATOM 3164 C C . TYR A 1 405 ? -2.113 -31.829 -11.910 1.00 94.75 405 TYR A C 1
ATOM 3166 O O . TYR A 1 405 ? -1.569 -32.198 -12.951 1.00 94.75 405 TYR A O 1
ATOM 3174 N N . ALA A 1 406 ? -3.011 -30.840 -11.912 1.00 93.88 406 ALA A N 1
ATOM 3175 C CA . ALA A 1 406 ? -3.375 -30.102 -13.117 1.00 93.88 406 ALA A CA 1
ATOM 3176 C C . ALA A 1 406 ? -2.168 -29.368 -13.720 1.00 93.88 406 ALA A C 1
ATOM 3178 O O . ALA A 1 406 ? -1.985 -29.414 -14.935 1.00 93.88 406 ALA A O 1
ATOM 3179 N N . CYS A 1 407 ? -1.297 -28.771 -12.904 1.00 94.00 407 CYS A N 1
ATOM 3180 C CA . CYS A 1 407 ? -0.057 -28.158 -13.385 1.00 94.00 407 CYS A CA 1
ATOM 3181 C C . CYS A 1 407 ? 0.893 -29.203 -13.995 1.00 94.00 407 CYS A C 1
ATOM 3183 O O . CYS A 1 407 ? 1.489 -28.980 -15.051 1.00 94.00 407 CYS A O 1
ATOM 3185 N N . ARG A 1 408 ? 1.000 -30.381 -13.369 1.00 96.25 408 ARG A N 1
ATOM 3186 C CA . ARG A 1 408 ? 1.886 -31.469 -13.815 1.00 96.25 408 ARG A CA 1
ATOM 3187 C C . ARG A 1 408 ? 1.406 -32.175 -15.087 1.00 96.25 408 ARG A C 1
ATOM 3189 O O . ARG A 1 408 ? 2.238 -32.544 -15.912 1.00 96.25 408 ARG A O 1
ATOM 3196 N N . GLU A 1 409 ? 0.097 -32.362 -15.252 1.00 97.00 409 GLU A N 1
ATOM 3197 C CA . GLU A 1 409 ? -0.489 -33.256 -16.270 1.00 97.00 409 GLU A CA 1
ATOM 3198 C C . GLU A 1 409 ? -1.383 -32.541 -17.298 1.00 97.00 409 GLU A C 1
ATOM 3200 O O . GLU A 1 409 ? -1.669 -33.073 -18.377 1.00 97.00 409 GLU A O 1
ATOM 3205 N N . LYS A 1 410 ? -1.853 -31.331 -16.979 1.00 96.44 410 LYS A N 1
ATOM 3206 C CA . LYS A 1 410 ? -2.794 -30.549 -17.792 1.00 96.44 410 LYS A CA 1
ATOM 3207 C C . LYS A 1 410 ? -2.261 -29.125 -17.989 1.00 96.44 410 LYS A C 1
ATOM 3209 O O . LYS A 1 410 ? -1.245 -28.946 -18.662 1.00 96.44 410 LYS A O 1
ATOM 3214 N N . ALA A 1 411 ? -2.981 -28.128 -17.485 1.00 95.38 411 ALA A N 1
ATOM 3215 C CA . ALA A 1 411 ? -2.542 -26.751 -17.405 1.00 95.38 411 ALA A CA 1
ATOM 3216 C C . ALA A 1 411 ? -3.204 -26.051 -16.209 1.00 95.38 411 ALA A C 1
ATOM 3218 O O . ALA A 1 411 ? -4.309 -26.426 -15.813 1.00 95.38 411 ALA A O 1
ATOM 3219 N N . ILE A 1 412 ? -2.544 -25.023 -15.688 1.00 93.00 412 ILE A N 1
ATOM 3220 C CA . ILE A 1 412 ? -3.072 -24.072 -14.707 1.00 93.00 412 ILE A CA 1
ATOM 3221 C C . ILE A 1 412 ? -2.884 -22.645 -15.211 1.00 93.00 412 ILE A C 1
ATOM 3223 O O . ILE A 1 412 ? -2.103 -22.399 -16.136 1.00 93.00 412 ILE A O 1
ATOM 3227 N N . VAL A 1 413 ? -3.592 -21.715 -14.578 1.00 92.31 413 VAL A N 1
ATOM 3228 C CA . VAL A 1 413 ? -3.463 -20.281 -14.817 1.00 92.31 413 VAL A CA 1
ATOM 3229 C C . VAL A 1 413 ? -3.084 -19.605 -13.507 1.00 92.31 413 VAL A C 1
ATOM 3231 O O . VAL A 1 413 ? -3.731 -19.838 -12.488 1.00 92.31 413 VAL A O 1
ATOM 3234 N N . THR A 1 414 ? -2.054 -18.767 -13.539 1.00 91.75 414 THR A N 1
ATOM 3235 C CA . THR A 1 414 ? -1.570 -18.030 -12.368 1.00 91.75 414 THR A CA 1
ATOM 3236 C C . THR A 1 414 ? -1.429 -16.559 -12.715 1.00 91.75 414 THR A C 1
ATOM 3238 O O . THR A 1 414 ? -0.813 -16.204 -13.720 1.00 91.75 414 THR A O 1
ATOM 3241 N N . ASP A 1 415 ? -2.000 -15.698 -11.880 1.00 94.12 415 ASP A N 1
ATOM 3242 C CA . ASP A 1 415 ? -1.825 -14.257 -12.001 1.00 94.12 415 ASP A CA 1
ATOM 3243 C C . ASP A 1 415 ? -0.478 -13.849 -11.393 1.00 94.12 415 ASP A C 1
ATOM 3245 O O . ASP A 1 415 ? -0.263 -13.954 -10.187 1.00 94.12 415 ASP A O 1
ATOM 3249 N N . LEU A 1 416 ? 0.435 -13.405 -12.254 1.00 94.50 416 LEU A N 1
ATOM 3250 C CA . LEU A 1 416 ? 1.771 -12.930 -11.899 1.00 94.50 416 LEU A CA 1
ATOM 3251 C C . LEU A 1 416 ? 1.891 -11.412 -12.079 1.00 94.50 416 LEU A C 1
ATOM 3253 O O . LEU A 1 416 ? 2.999 -10.873 -12.139 1.00 94.50 416 LEU A O 1
ATOM 3257 N N . SER A 1 417 ? 0.763 -10.704 -12.192 1.00 95.12 417 SER A N 1
ATOM 3258 C CA . SER A 1 417 ? 0.740 -9.245 -12.290 1.00 95.12 417 SER A CA 1
ATOM 3259 C C . SER A 1 417 ? 1.495 -8.547 -11.158 1.00 95.12 417 SER A C 1
ATOM 3261 O O . SER A 1 417 ? 2.144 -7.552 -11.478 1.00 95.12 417 SER A O 1
ATOM 3263 N N . PRO A 1 418 ? 1.497 -9.046 -9.901 1.00 94.12 418 PRO A N 1
ATOM 3264 C CA . PRO A 1 418 ? 2.207 -8.377 -8.808 1.00 94.12 418 PRO A CA 1
ATOM 3265 C C . PRO A 1 418 ? 3.732 -8.347 -8.931 1.00 94.12 418 PRO A C 1
ATOM 3267 O O . PRO A 1 418 ? 4.369 -7.547 -8.247 1.00 94.12 418 PRO A O 1
ATOM 3270 N N . LEU A 1 419 ? 4.328 -9.184 -9.793 1.00 95.19 419 LEU A N 1
ATOM 3271 C CA . LEU A 1 419 ? 5.763 -9.113 -10.065 1.00 95.19 419 LEU A CA 1
ATOM 3272 C C . LEU A 1 419 ? 6.120 -7.737 -10.633 1.00 95.19 419 LEU A C 1
ATOM 3274 O O . LEU A 1 419 ? 5.436 -7.210 -11.524 1.00 95.19 419 LEU A O 1
ATOM 3278 N N . ARG A 1 420 ? 7.202 -7.164 -10.107 1.00 94.94 420 ARG A N 1
ATOM 3279 C CA . ARG A 1 420 ? 7.646 -5.809 -10.415 1.00 94.94 420 ARG A CA 1
ATOM 3280 C C . ARG A 1 420 ? 8.321 -5.775 -11.765 1.00 94.94 420 ARG A C 1
ATOM 3282 O O . ARG A 1 420 ? 9.189 -6.593 -12.051 1.00 94.94 420 ARG A O 1
ATOM 3289 N N . LYS A 1 421 ? 7.885 -4.837 -12.598 1.00 95.31 421 LYS A N 1
ATOM 3290 C CA . LYS A 1 421 ? 8.343 -4.680 -13.976 1.00 95.31 421 LYS A CA 1
ATOM 3291 C C . LYS A 1 421 ? 9.055 -3.346 -14.094 1.00 95.31 421 LYS A C 1
ATOM 3293 O O . LYS A 1 421 ? 8.499 -2.319 -13.696 1.00 95.31 421 LYS A O 1
ATOM 3298 N N . PHE A 1 422 ? 10.266 -3.392 -14.631 1.00 96.31 422 PHE A N 1
ATOM 3299 C CA . PHE A 1 422 ? 11.085 -2.219 -14.888 1.00 96.31 422 PHE A CA 1
ATOM 3300 C C . PHE A 1 422 ? 11.572 -2.252 -16.333 1.00 96.31 422 PHE A C 1
ATOM 3302 O O . PHE A 1 422 ? 12.237 -3.205 -16.749 1.00 96.31 422 PHE A O 1
ATOM 3309 N N . GLU A 1 423 ? 11.246 -1.209 -17.090 1.00 96.19 423 GLU A N 1
ATOM 3310 C CA . GLU A 1 423 ? 11.818 -0.963 -18.410 1.00 96.19 423 GLU A CA 1
ATOM 3311 C C . GLU A 1 423 ? 13.186 -0.305 -18.226 1.00 96.19 423 GLU A C 1
ATOM 3313 O O . GLU A 1 423 ? 13.299 0.747 -17.598 1.00 96.19 423 GLU A O 1
ATOM 3318 N N . VAL A 1 424 ? 14.226 -0.934 -18.764 1.00 96.88 424 VAL A N 1
ATOM 3319 C CA . VAL A 1 424 ? 15.613 -0.471 -18.705 1.00 96.88 424 VAL A CA 1
ATOM 3320 C C . VAL A 1 424 ? 16.005 -0.033 -20.112 1.00 96.88 424 VAL A C 1
ATOM 3322 O O . VAL A 1 424 ? 16.246 -0.858 -21.000 1.00 96.88 424 VAL A O 1
ATOM 3325 N N . LEU A 1 425 ? 15.998 1.281 -20.317 1.00 94.31 425 LEU A N 1
ATOM 3326 C CA . LEU A 1 425 ? 16.039 1.930 -21.624 1.00 94.31 425 LEU A CA 1
ATOM 3327 C C . LEU A 1 425 ? 17.277 2.818 -21.729 1.00 94.31 425 LEU A C 1
ATOM 3329 O O . LEU A 1 425 ? 17.545 3.603 -20.829 1.00 94.31 425 LEU A O 1
ATOM 3333 N N . GLY A 1 426 ? 18.009 2.753 -22.837 1.00 94.38 426 GLY A N 1
ATOM 3334 C CA . GLY A 1 426 ? 19.115 3.672 -23.116 1.00 94.38 426 GLY A CA 1
ATOM 3335 C C . GLY A 1 426 ? 20.420 2.973 -23.495 1.00 94.38 426 GLY A C 1
ATOM 3336 O O . GLY A 1 426 ? 20.549 1.758 -23.334 1.00 94.38 426 GLY A O 1
ATOM 3337 N N . PRO A 1 427 ? 21.396 3.732 -24.020 1.00 95.94 427 PRO A N 1
ATOM 3338 C CA . PRO A 1 427 ? 22.617 3.181 -24.614 1.00 95.94 427 PRO A CA 1
ATOM 3339 C C . PRO A 1 427 ? 23.447 2.316 -23.655 1.00 95.94 427 PRO A C 1
ATOM 3341 O O . PRO A 1 427 ? 24.123 1.395 -24.108 1.00 95.94 427 PRO A O 1
ATOM 3344 N N . ASP A 1 428 ? 23.369 2.568 -22.345 1.00 97.75 428 ASP A N 1
ATOM 3345 C CA . ASP A 1 428 ? 24.116 1.814 -21.332 1.00 97.75 428 ASP A CA 1
ATOM 3346 C C . ASP A 1 428 ? 23.283 0.711 -20.645 1.00 97.75 428 ASP A C 1
ATOM 3348 O O . ASP A 1 428 ? 23.748 0.079 -19.694 1.00 97.75 428 ASP A O 1
ATOM 3352 N N . ALA A 1 429 ? 22.068 0.423 -21.131 1.00 97.50 429 ALA A N 1
ATOM 3353 C CA . ALA A 1 429 ? 21.170 -0.567 -20.530 1.00 97.50 429 ALA A CA 1
ATOM 3354 C C . ALA A 1 429 ? 21.796 -1.972 -20.448 1.00 97.50 429 ALA A C 1
ATOM 3356 O O . ALA A 1 429 ? 21.742 -2.615 -19.401 1.00 97.50 429 ALA A O 1
ATOM 3357 N N . GLU A 1 430 ? 22.452 -2.446 -21.516 1.00 98.12 430 GLU A N 1
ATOM 3358 C CA . GLU A 1 430 ? 23.133 -3.751 -21.496 1.00 98.12 430 GLU A CA 1
ATOM 3359 C C . GLU A 1 430 ? 24.262 -3.780 -20.453 1.00 98.12 430 GLU A C 1
ATOM 3361 O O . GLU A 1 430 ? 24.431 -4.782 -19.757 1.00 98.12 430 GLU A O 1
ATOM 3366 N N . ALA A 1 431 ? 25.023 -2.687 -20.327 1.00 98.44 431 ALA A N 1
ATOM 3367 C CA . ALA A 1 431 ? 26.132 -2.588 -19.385 1.00 98.44 431 ALA A CA 1
ATOM 3368 C C . ALA A 1 431 ? 25.639 -2.618 -17.933 1.00 98.44 431 ALA A C 1
ATOM 3370 O O . ALA A 1 431 ? 26.183 -3.375 -17.126 1.00 98.44 431 ALA A O 1
ATOM 3371 N N . LEU A 1 432 ? 24.567 -1.879 -17.626 1.00 98.38 432 LEU A N 1
ATOM 3372 C CA . LEU A 1 432 ? 23.928 -1.901 -16.311 1.00 98.38 432 LEU A CA 1
ATOM 3373 C C . LEU A 1 432 ? 23.409 -3.300 -15.957 1.00 98.38 432 LEU A C 1
ATOM 3375 O O . LEU A 1 432 ? 23.691 -3.814 -14.872 1.00 98.38 432 LEU A O 1
ATOM 3379 N N . MET A 1 433 ? 22.682 -3.947 -16.873 1.00 98.25 433 MET A N 1
ATOM 3380 C CA . MET A 1 433 ? 22.150 -5.288 -16.616 1.00 98.25 433 MET A CA 1
ATOM 3381 C C . MET A 1 433 ? 23.267 -6.332 -16.509 1.00 98.25 433 MET A C 1
ATOM 3383 O O . MET A 1 433 ? 23.178 -7.245 -15.694 1.00 98.25 433 MET A O 1
ATOM 3387 N N . GLN A 1 434 ? 24.347 -6.199 -17.285 1.00 97.88 434 GLN A N 1
ATOM 3388 C CA . GLN A 1 434 ? 25.531 -7.056 -17.168 1.00 97.88 434 GLN A CA 1
ATOM 3389 C C . GLN A 1 434 ? 26.246 -6.889 -15.822 1.00 97.88 434 GLN A C 1
ATOM 3391 O O . GLN A 1 434 ? 26.855 -7.844 -15.342 1.00 97.88 434 GLN A O 1
ATOM 3396 N N . TRP A 1 435 ? 26.217 -5.688 -15.250 1.00 97.31 435 TRP A N 1
ATOM 3397 C CA . TRP A 1 435 ? 26.825 -5.393 -13.959 1.00 97.31 435 TRP A CA 1
ATOM 3398 C C . TRP A 1 435 ? 26.007 -5.954 -12.789 1.00 97.31 435 TRP A C 1
ATOM 3400 O O . TRP A 1 435 ? 26.569 -6.548 -11.873 1.00 97.31 435 TRP A O 1
ATOM 3410 N N . THR A 1 436 ? 24.685 -5.792 -12.834 1.00 97.38 436 THR A N 1
ATOM 3411 C CA . THR A 1 436 ? 23.787 -6.094 -11.703 1.00 97.38 436 THR A CA 1
ATOM 3412 C C . THR A 1 436 ? 23.288 -7.538 -11.652 1.00 97.38 436 THR A C 1
ATOM 3414 O O . THR A 1 436 ? 22.808 -7.983 -10.606 1.00 97.38 436 THR A O 1
ATOM 3417 N N . LEU A 1 437 ? 23.404 -8.286 -12.753 1.00 97.75 437 LEU A N 1
ATOM 3418 C CA . LEU A 1 437 ? 22.927 -9.663 -12.862 1.00 97.75 437 LEU A CA 1
ATOM 3419 C C . LEU A 1 437 ? 24.068 -10.680 -12.943 1.00 97.75 437 LEU A C 1
ATOM 3421 O O . LEU A 1 437 ? 25.103 -10.457 -13.566 1.00 97.75 437 LEU A O 1
ATOM 3425 N N . THR A 1 438 ? 23.831 -11.870 -12.390 1.00 96.94 438 THR A N 1
ATOM 3426 C CA . THR A 1 438 ? 24.814 -12.971 -12.390 1.00 96.94 438 THR A CA 1
ATOM 3427 C C . THR A 1 438 ? 24.994 -13.656 -13.751 1.00 96.94 438 THR A C 1
ATOM 3429 O O . THR A 1 438 ? 25.976 -14.370 -13.975 1.00 96.94 438 THR A O 1
ATOM 3432 N N . ARG A 1 439 ? 24.062 -13.465 -14.691 1.00 96.62 439 ARG A N 1
ATOM 3433 C CA . ARG A 1 439 ? 24.153 -14.006 -16.055 1.00 96.62 439 ARG A CA 1
ATOM 3434 C C . ARG A 1 439 ? 24.998 -13.114 -16.970 1.00 96.62 439 ARG A C 1
ATOM 3436 O O . ARG A 1 439 ? 25.100 -11.906 -16.808 1.00 96.62 439 ARG A O 1
ATOM 3443 N N . ASN A 1 440 ? 25.586 -13.720 -18.003 1.00 97.50 440 ASN A N 1
ATOM 3444 C CA . ASN A 1 440 ? 26.279 -12.973 -19.054 1.00 97.50 440 ASN A CA 1
ATOM 3445 C C . ASN A 1 440 ? 25.254 -12.395 -20.046 1.00 97.50 440 ASN A C 1
ATOM 3447 O O . ASN A 1 440 ? 24.859 -13.069 -21.000 1.00 97.50 440 ASN A O 1
ATOM 3451 N N . ILE A 1 441 ? 24.827 -11.159 -19.797 1.00 97.88 441 ILE A N 1
ATOM 3452 C CA . ILE A 1 441 ? 23.814 -10.437 -20.573 1.00 97.88 441 ILE A CA 1
ATOM 3453 C C . ILE A 1 441 ? 24.314 -10.084 -21.978 1.00 97.88 441 ILE A C 1
ATOM 3455 O O . ILE A 1 441 ? 23.528 -10.100 -22.921 1.00 97.88 441 ILE A O 1
ATOM 3459 N N . ARG A 1 442 ? 25.627 -9.906 -22.174 1.00 97.25 442 ARG A N 1
ATOM 3460 C CA . ARG A 1 442 ? 26.212 -9.671 -23.513 1.00 97.25 442 ARG A CA 1
ATOM 3461 C C . ARG A 1 442 ? 25.961 -10.821 -24.494 1.00 97.25 442 ARG A C 1
ATOM 3463 O O . ARG A 1 442 ? 25.994 -10.625 -25.704 1.00 97.25 442 ARG A O 1
ATOM 3470 N N . LYS A 1 443 ? 25.723 -12.038 -23.986 1.00 96.94 443 LYS A N 1
ATOM 3471 C CA . LYS A 1 443 ? 25.390 -13.222 -24.800 1.00 96.94 443 LYS A CA 1
ATOM 3472 C C . LYS A 1 443 ? 23.897 -13.355 -25.108 1.00 96.94 443 LYS A C 1
ATOM 3474 O O . LYS A 1 443 ? 23.525 -14.245 -25.869 1.00 96.94 443 LYS A O 1
ATOM 3479 N N . LEU A 1 444 ? 23.049 -12.523 -24.509 1.00 97.19 444 LEU A N 1
ATOM 3480 C CA . LEU A 1 444 ? 21.605 -12.568 -24.694 1.00 97.19 444 LEU A CA 1
ATOM 3481 C C . LEU A 1 444 ? 21.244 -11.877 -26.012 1.00 97.19 444 LEU A C 1
ATOM 3483 O O . LEU A 1 444 ? 21.489 -10.686 -26.163 1.00 97.19 444 LEU A O 1
ATOM 3487 N N . ALA A 1 445 ? 20.673 -12.593 -26.975 1.00 97.00 445 ALA A N 1
ATOM 3488 C CA . ALA A 1 445 ? 20.212 -12.011 -28.233 1.00 97.00 445 ALA A CA 1
ATOM 3489 C C . ALA A 1 445 ? 18.862 -11.291 -28.068 1.00 97.00 445 ALA A C 1
ATOM 3491 O O . ALA A 1 445 ? 18.077 -11.610 -27.175 1.00 97.00 445 ALA A O 1
ATOM 3492 N N . VAL A 1 446 ? 18.565 -10.342 -28.960 1.00 96.06 446 VAL A N 1
ATOM 3493 C CA . VAL A 1 446 ? 17.229 -9.728 -29.043 1.00 96.06 446 VAL A CA 1
ATOM 3494 C C . VAL A 1 446 ? 16.174 -10.823 -29.248 1.00 96.06 446 VAL A C 1
ATOM 3496 O O . VAL A 1 446 ? 16.391 -11.769 -30.012 1.00 96.06 446 VAL A O 1
ATOM 3499 N N . GLY A 1 447 ? 15.058 -10.736 -28.521 1.00 95.44 447 GLY A N 1
ATOM 3500 C CA . GLY A 1 447 ? 14.020 -11.773 -28.504 1.00 95.44 447 GLY A CA 1
ATOM 3501 C C . GLY A 1 447 ? 14.263 -12.904 -27.495 1.00 95.44 447 GLY A C 1
ATOM 3502 O O . GLY A 1 447 ? 13.492 -13.866 -27.460 1.00 95.44 447 GLY A O 1
ATOM 3503 N N . GLN A 1 448 ? 15.341 -12.847 -26.702 1.00 97.31 448 GLN A N 1
ATOM 3504 C CA . GLN A 1 448 ? 15.610 -13.819 -25.639 1.00 97.31 448 GLN A CA 1
ATOM 3505 C C . GLN A 1 448 ? 15.176 -13.331 -24.262 1.00 97.31 448 GLN A C 1
ATOM 3507 O O . GLN A 1 448 ? 15.146 -12.135 -23.968 1.00 97.31 448 GLN A O 1
ATOM 3512 N N . VAL A 1 449 ? 14.895 -14.315 -23.414 1.00 97.81 449 VAL A N 1
ATOM 3513 C CA . VAL A 1 449 ? 14.655 -14.167 -21.982 1.00 97.81 449 VAL A CA 1
ATOM 3514 C C . VAL A 1 449 ? 15.782 -14.871 -21.233 1.00 97.81 449 VAL A C 1
ATOM 3516 O O . VAL A 1 449 ? 16.365 -15.825 -21.743 1.00 97.81 449 VAL A O 1
ATOM 3519 N N . VAL A 1 450 ? 16.104 -14.444 -20.021 1.00 97.56 450 VAL A N 1
ATOM 3520 C CA . VAL A 1 450 ? 16.973 -15.220 -19.131 1.00 97.56 450 VAL A CA 1
ATOM 3521 C C . VAL A 1 450 ? 16.516 -15.081 -17.689 1.00 97.56 450 VAL A C 1
ATOM 3523 O O . VAL A 1 450 ? 16.171 -13.984 -17.261 1.00 97.56 450 VAL A O 1
ATOM 3526 N N . TYR A 1 451 ? 16.533 -16.186 -16.942 1.00 97.12 451 TYR A N 1
ATOM 3527 C CA . TYR A 1 451 ? 16.390 -16.151 -15.488 1.00 97.12 451 TYR A CA 1
ATOM 3528 C C . TYR A 1 451 ? 17.737 -15.832 -14.837 1.00 97.12 451 TYR A C 1
ATOM 3530 O O . TYR A 1 451 ? 18.750 -16.486 -15.138 1.00 97.12 451 TYR A O 1
ATOM 3538 N N . SER A 1 452 ? 17.759 -14.841 -13.954 1.00 97.25 452 SER A N 1
ATOM 3539 C CA . SER A 1 452 ? 18.970 -14.405 -13.264 1.00 97.25 452 SER A CA 1
ATOM 3540 C C . SER A 1 452 ? 18.670 -13.993 -11.830 1.00 97.25 452 SER A C 1
ATOM 3542 O O . SER A 1 452 ? 17.560 -13.578 -11.519 1.00 97.25 452 SER A O 1
ATOM 3544 N N . ALA A 1 453 ? 19.693 -14.064 -10.984 1.00 97.38 453 ALA A N 1
ATOM 3545 C CA . ALA A 1 453 ? 19.707 -13.349 -9.715 1.00 97.38 453 ALA A CA 1
ATOM 3546 C C . ALA A 1 453 ? 20.279 -11.942 -9.935 1.00 97.38 453 ALA A C 1
ATOM 3548 O O . ALA A 1 453 ? 21.225 -11.782 -10.722 1.00 97.38 453 ALA A O 1
ATOM 3549 N N . MET A 1 454 ? 19.699 -10.966 -9.243 1.00 97.69 454 MET A N 1
ATOM 3550 C CA . MET A 1 454 ? 20.226 -9.622 -9.048 1.00 97.69 454 MET A CA 1
ATOM 3551 C C . MET A 1 454 ? 20.966 -9.585 -7.715 1.00 97.69 454 MET A C 1
A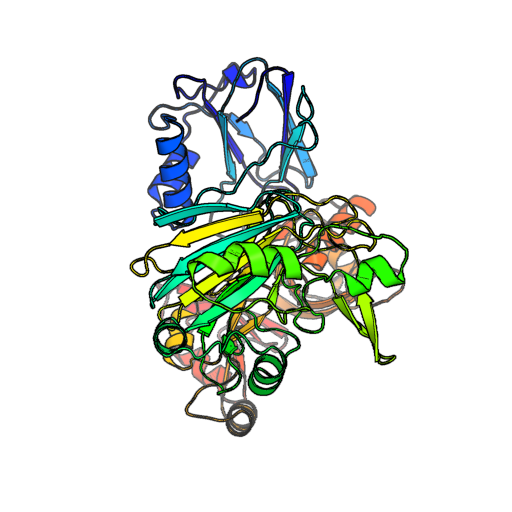TOM 3553 O O . MET A 1 454 ? 20.453 -10.057 -6.697 1.00 97.69 454 MET A O 1
ATOM 3557 N N . CYS A 1 455 ? 22.181 -9.050 -7.720 1.00 96.50 455 CYS A N 1
ATOM 3558 C CA . CYS A 1 455 ? 23.056 -9.103 -6.555 1.00 96.50 455 CYS A CA 1
ATOM 3559 C C . CYS A 1 455 ? 23.628 -7.733 -6.205 1.00 96.50 455 CYS A C 1
ATOM 3561 O O . CYS A 1 455 ? 23.891 -6.901 -7.074 1.00 96.50 455 CYS A O 1
ATOM 3563 N N . TYR A 1 456 ? 23.901 -7.555 -4.916 1.00 95.62 456 TYR A N 1
ATOM 3564 C CA . TYR A 1 456 ? 24.800 -6.516 -4.431 1.00 95.62 456 TYR A CA 1
ATOM 3565 C C . TYR A 1 456 ? 26.255 -6.796 -4.857 1.00 95.62 456 TYR A C 1
ATOM 3567 O O . TYR A 1 456 ? 26.598 -7.945 -5.159 1.00 95.62 456 TYR A O 1
ATOM 3575 N N . PRO A 1 457 ? 27.165 -5.802 -4.781 1.00 93.44 457 PRO A N 1
ATOM 3576 C CA . PRO A 1 457 ? 28.575 -5.980 -5.139 1.00 93.44 457 PRO A CA 1
ATOM 3577 C C . PRO A 1 457 ? 29.301 -7.062 -4.325 1.00 93.44 457 PRO A C 1
ATOM 3579 O O . PRO A 1 457 ? 30.242 -7.678 -4.815 1.00 93.44 457 PRO A O 1
ATOM 3582 N N . HIS A 1 458 ? 28.853 -7.333 -3.095 1.00 94.62 458 HIS A N 1
ATOM 3583 C CA . HIS A 1 458 ? 29.394 -8.401 -2.246 1.00 94.62 458 HIS A CA 1
ATOM 3584 C C . HIS A 1 458 ? 28.823 -9.800 -2.568 1.00 94.62 458 HIS A C 1
ATOM 3586 O O . HIS A 1 458 ? 29.095 -10.756 -1.845 1.00 94.62 458 HIS A O 1
ATOM 3592 N N . GLY A 1 459 ? 27.999 -9.931 -3.613 1.00 93.00 459 GLY A N 1
ATOM 3593 C CA . GLY A 1 459 ? 27.419 -11.198 -4.070 1.00 93.00 459 GLY A CA 1
ATOM 3594 C C . GLY A 1 459 ? 26.155 -11.649 -3.331 1.00 93.00 459 GLY A C 1
ATOM 3595 O O . GLY A 1 459 ? 25.610 -12.698 -3.663 1.00 93.00 459 GLY A O 1
ATOM 3596 N N . GLY A 1 460 ? 25.663 -10.878 -2.355 1.00 95.69 460 GLY A N 1
ATOM 3597 C CA . GLY A 1 460 ? 24.378 -11.156 -1.710 1.00 95.69 460 GLY A CA 1
ATOM 3598 C C . GLY A 1 460 ? 23.229 -10.973 -2.696 1.00 95.69 460 GLY A C 1
ATOM 3599 O O . GLY A 1 460 ? 23.183 -9.967 -3.405 1.00 95.69 460 GLY A O 1
ATOM 3600 N N . MET A 1 461 ? 22.328 -11.952 -2.763 1.00 95.31 461 MET A N 1
ATOM 3601 C CA . MET A 1 461 ? 21.148 -11.888 -3.623 1.00 95.31 461 MET A CA 1
ATOM 3602 C C . MET A 1 461 ? 20.154 -10.866 -3.071 1.00 95.31 461 MET A C 1
ATOM 3604 O O . MET A 1 461 ? 19.779 -10.935 -1.905 1.00 95.31 461 MET A O 1
ATOM 3608 N N . MET A 1 462 ? 19.757 -9.928 -3.926 1.00 93.00 462 MET A N 1
ATOM 3609 C CA . MET A 1 462 ? 18.742 -8.915 -3.640 1.00 93.00 462 MET A CA 1
ATOM 3610 C C . MET A 1 462 ? 17.367 -9.374 -4.125 1.00 93.00 462 MET A C 1
ATOM 3612 O O . MET A 1 462 ? 16.388 -9.289 -3.396 1.00 93.00 462 MET A O 1
ATOM 3616 N N . ASP A 1 463 ? 17.310 -9.843 -5.368 1.00 95.38 463 ASP A N 1
ATOM 3617 C CA . ASP A 1 463 ? 16.081 -10.213 -6.067 1.00 95.38 463 ASP A CA 1
ATOM 3618 C C . ASP A 1 463 ? 16.409 -11.293 -7.107 1.00 95.38 463 ASP A C 1
ATOM 3620 O O . ASP A 1 463 ? 17.570 -11.472 -7.499 1.00 95.38 463 ASP A O 1
ATOM 3624 N N . ASP A 1 464 ? 15.403 -12.009 -7.586 1.00 96.00 464 ASP A N 1
ATOM 3625 C CA . ASP A 1 464 ? 15.496 -12.858 -8.768 1.00 96.00 464 ASP A CA 1
ATOM 3626 C C . ASP A 1 464 ? 14.316 -12.651 -9.701 1.00 96.00 464 ASP A C 1
ATOM 3628 O O . ASP A 1 464 ? 13.252 -12.146 -9.347 1.00 96.00 464 ASP A O 1
ATOM 3632 N N . GLY A 1 465 ? 14.541 -13.003 -10.960 1.00 96.62 465 GLY A N 1
ATOM 3633 C CA . GLY A 1 465 ? 13.575 -12.681 -11.980 1.00 96.62 465 GLY A CA 1
ATOM 3634 C C . GLY A 1 465 ? 14.030 -13.018 -13.379 1.00 96.62 465 GLY A C 1
ATOM 3635 O O . GLY A 1 465 ? 15.039 -13.691 -13.619 1.00 96.62 465 GLY A O 1
ATOM 3636 N N . THR A 1 466 ? 13.245 -12.521 -14.327 1.00 97.38 466 THR A N 1
ATOM 3637 C CA . THR A 1 466 ? 13.511 -12.678 -15.753 1.00 97.38 466 THR A CA 1
ATOM 3638 C C . THR A 1 466 ? 13.896 -11.351 -16.379 1.00 97.38 466 THR A C 1
ATOM 3640 O O . THR A 1 466 ? 13.238 -10.334 -16.172 1.00 97.38 466 THR A O 1
ATOM 3643 N N . LEU A 1 467 ? 14.954 -11.373 -17.186 1.00 98.12 467 LEU A N 1
ATOM 3644 C CA . LEU A 1 467 ? 15.319 -10.269 -18.063 1.00 98.12 467 LEU A CA 1
ATOM 3645 C C . LEU A 1 467 ? 14.911 -10.610 -19.493 1.00 98.12 467 LEU A C 1
ATOM 3647 O O . LEU A 1 467 ? 15.352 -11.625 -20.037 1.00 98.12 467 LEU A O 1
ATOM 3651 N N . LEU A 1 468 ? 14.110 -9.750 -20.112 1.00 97.50 468 LEU A N 1
ATOM 3652 C CA . LEU A 1 468 ? 13.771 -9.818 -21.528 1.00 97.50 468 LEU A CA 1
ATOM 3653 C C . LEU A 1 468 ? 14.639 -8.813 -22.290 1.00 97.50 468 LEU A C 1
ATOM 3655 O O . LEU A 1 468 ? 14.677 -7.639 -21.924 1.00 97.50 468 LEU A O 1
ATOM 3659 N N . ARG A 1 469 ? 15.302 -9.246 -23.369 1.00 97.31 469 ARG A N 1
ATOM 3660 C CA . ARG A 1 469 ? 15.998 -8.341 -24.297 1.00 97.31 469 ARG A CA 1
ATOM 3661 C C . ARG A 1 469 ? 15.078 -7.985 -25.463 1.00 97.31 469 ARG A C 1
ATOM 3663 O O . ARG A 1 469 ? 14.943 -8.765 -26.408 1.00 97.31 469 ARG A O 1
ATOM 3670 N N . LEU A 1 470 ? 14.451 -6.814 -25.380 1.00 95.44 470 LEU A N 1
ATOM 3671 C CA . LEU A 1 470 ? 13.475 -6.311 -26.356 1.00 95.44 470 LEU A CA 1
ATOM 3672 C C . LEU A 1 470 ? 14.151 -5.667 -27.571 1.00 95.44 470 LEU A C 1
ATOM 3674 O O . LEU A 1 470 ? 13.663 -5.780 -28.692 1.00 95.44 470 LEU A O 1
ATOM 3678 N N . GLY A 1 471 ? 15.316 -5.057 -27.361 1.00 94.69 471 GLY A N 1
ATOM 3679 C CA . GLY A 1 471 ? 16.114 -4.436 -28.409 1.00 94.69 471 GLY A CA 1
ATOM 3680 C C . GLY A 1 471 ? 17.599 -4.408 -28.067 1.00 94.69 471 GLY A C 1
ATOM 3681 O O . GLY A 1 471 ? 18.069 -5.092 -27.154 1.00 94.69 471 GLY A O 1
ATOM 3682 N N . LYS A 1 472 ? 18.364 -3.620 -28.827 1.00 94.12 472 LYS A N 1
ATOM 3683 C CA . LYS A 1 472 ? 19.791 -3.412 -28.546 1.00 94.12 472 LYS A CA 1
ATOM 3684 C C . LYS A 1 472 ? 19.983 -2.760 -27.170 1.00 94.12 472 LYS A C 1
ATOM 3686 O O . LYS A 1 472 ? 20.728 -3.305 -26.361 1.00 94.12 472 LYS A O 1
ATOM 3691 N N . ASP A 1 473 ? 19.227 -1.687 -26.943 1.00 94.81 473 ASP A N 1
ATOM 3692 C CA . ASP A 1 473 ? 19.321 -0.744 -25.822 1.00 94.81 473 ASP A CA 1
ATOM 3693 C C . ASP A 1 473 ? 18.000 -0.706 -25.013 1.00 94.81 473 ASP A C 1
ATOM 3695 O O . ASP A 1 473 ? 17.641 0.306 -24.414 1.00 94.81 473 ASP A O 1
ATOM 3699 N N . ASN A 1 474 ? 17.223 -1.796 -25.073 1.00 95.31 474 ASN A N 1
ATOM 3700 C CA . ASN A 1 474 ? 15.891 -1.912 -24.475 1.00 95.31 474 ASN A CA 1
ATOM 3701 C C . ASN A 1 474 ? 15.719 -3.291 -23.824 1.00 95.31 474 ASN A C 1
ATOM 3703 O O . ASN A 1 474 ? 15.754 -4.324 -24.510 1.00 95.31 474 ASN A O 1
ATOM 3707 N N . PHE A 1 475 ? 15.534 -3.294 -22.507 1.00 97.12 475 PHE A N 1
ATOM 3708 C CA . PHE A 1 475 ? 15.356 -4.486 -21.692 1.00 97.12 475 PHE A CA 1
ATOM 3709 C C . PHE A 1 475 ? 14.178 -4.319 -20.732 1.00 97.12 475 PHE A C 1
ATOM 3711 O O . PHE A 1 475 ? 13.846 -3.210 -20.329 1.00 97.12 475 PHE A O 1
ATOM 3718 N N . ARG A 1 476 ? 13.589 -5.437 -20.304 1.00 97.12 476 ARG A N 1
ATOM 3719 C CA . ARG A 1 476 ? 12.576 -5.464 -19.242 1.00 97.12 476 ARG A CA 1
ATOM 3720 C C . ARG A 1 476 ? 12.986 -6.441 -18.154 1.00 97.12 476 ARG A C 1
ATOM 3722 O O . ARG A 1 476 ? 13.122 -7.634 -18.431 1.00 97.12 476 ARG A O 1
ATOM 3729 N N . TRP A 1 477 ? 13.171 -5.939 -16.937 1.00 97.50 477 TRP A N 1
ATOM 3730 C CA . TRP A 1 477 ? 13.359 -6.755 -15.739 1.00 97.50 477 TRP A CA 1
ATOM 3731 C C . TRP A 1 477 ? 12.000 -7.043 -15.105 1.00 97.50 477 TRP A C 1
ATOM 3733 O O . TRP A 1 477 ? 11.214 -6.121 -14.890 1.00 97.50 477 TRP A O 1
ATOM 3743 N N . ILE A 1 478 ? 11.721 -8.315 -14.824 1.00 97.06 478 ILE A N 1
ATOM 3744 C CA . ILE A 1 478 ? 10.536 -8.759 -14.088 1.00 97.06 478 ILE A CA 1
ATOM 3745 C C . ILE A 1 478 ? 11.015 -9.522 -12.856 1.00 97.06 478 ILE A C 1
ATOM 3747 O O . ILE A 1 478 ? 11.455 -10.665 -13.001 1.00 97.06 478 ILE A O 1
ATOM 3751 N N . GLY A 1 479 ? 10.934 -8.889 -11.687 1.00 95.69 479 GLY A N 1
ATOM 3752 C CA . GLY A 1 479 ? 11.420 -9.409 -10.405 1.00 95.69 479 GLY A CA 1
ATOM 3753 C C . GLY A 1 479 ? 10.361 -9.399 -9.302 1.00 95.69 479 GLY A C 1
ATOM 3754 O O . GLY A 1 479 ? 9.207 -9.012 -9.525 1.00 95.69 479 GLY A O 1
ATOM 3755 N N . GLY A 1 480 ? 10.735 -9.857 -8.111 1.00 91.94 480 GLY A N 1
ATOM 3756 C CA . GLY A 1 480 ? 9.841 -9.917 -6.959 1.00 91.94 480 GLY A CA 1
ATOM 3757 C C . GLY A 1 480 ? 9.739 -8.589 -6.214 1.00 91.94 480 GLY A C 1
ATOM 3758 O O . GLY A 1 480 ? 8.661 -8.252 -5.717 1.00 91.94 480 GLY A O 1
ATOM 3759 N N . ASP A 1 481 ? 10.830 -7.825 -6.143 1.00 90.31 481 ASP A N 1
ATOM 3760 C CA . ASP A 1 481 ? 10.938 -6.680 -5.238 1.00 90.31 481 ASP A CA 1
ATOM 3761 C C . ASP A 1 481 ? 10.886 -5.306 -5.927 1.00 90.31 481 ASP A C 1
ATOM 3763 O O . ASP A 1 481 ? 11.407 -5.098 -7.022 1.00 90.31 481 ASP A O 1
ATOM 3767 N N . GLY A 1 482 ? 10.232 -4.339 -5.272 1.00 90.31 482 GLY A N 1
ATOM 3768 C CA . GLY A 1 482 ? 10.142 -2.959 -5.762 1.00 90.31 482 GLY A CA 1
ATOM 3769 C C . GLY A 1 482 ? 11.468 -2.209 -5.641 1.00 90.31 482 GLY A C 1
ATOM 3770 O O . GLY A 1 482 ? 11.768 -1.350 -6.472 1.00 90.31 482 GLY A O 1
ATOM 3771 N N . TYR A 1 483 ? 12.288 -2.577 -4.654 1.00 92.75 483 TYR A N 1
ATOM 3772 C CA . TYR A 1 483 ? 13.584 -1.960 -4.406 1.00 92.75 483 TYR A CA 1
ATOM 3773 C C . TYR A 1 483 ? 14.589 -2.210 -5.542 1.00 92.75 483 TYR A C 1
ATOM 3775 O O . TYR A 1 483 ? 15.473 -1.384 -5.763 1.00 92.75 483 TYR A O 1
ATOM 3783 N N . GLY A 1 484 ? 14.411 -3.271 -6.342 1.00 94.69 484 GLY A N 1
ATOM 3784 C CA . GLY A 1 484 ? 15.264 -3.552 -7.503 1.00 94.69 484 GLY A CA 1
ATOM 3785 C C . GLY A 1 484 ? 15.343 -2.385 -8.500 1.00 94.69 484 GLY A C 1
ATOM 3786 O O . GLY A 1 484 ? 16.402 -2.127 -9.069 1.00 94.69 484 GLY A O 1
ATOM 3787 N N . GLY A 1 485 ? 14.262 -1.614 -8.661 1.00 94.88 485 GLY A N 1
ATOM 3788 C CA . GLY A 1 485 ? 14.267 -0.403 -9.488 1.00 94.88 485 GLY A CA 1
ATOM 3789 C C . GLY A 1 485 ? 15.111 0.734 -8.906 1.00 94.88 485 GLY A C 1
ATOM 3790 O O . GLY A 1 485 ? 15.822 1.404 -9.653 1.00 94.88 485 GLY A O 1
ATOM 3791 N N . ILE A 1 486 ? 15.067 0.932 -7.582 1.00 94.25 486 ILE A N 1
ATOM 3792 C CA . ILE A 1 486 ? 15.905 1.920 -6.880 1.00 94.25 486 ILE A CA 1
ATOM 3793 C C . ILE A 1 486 ? 17.373 1.532 -7.026 1.00 94.25 486 ILE A C 1
ATOM 3795 O O . ILE A 1 486 ? 18.170 2.341 -7.495 1.00 94.25 486 ILE A O 1
ATOM 3799 N N . TRP A 1 487 ? 17.702 0.277 -6.719 1.00 95.69 487 TRP A N 1
ATOM 3800 C CA . TRP A 1 487 ? 19.057 -0.253 -6.832 1.00 95.69 487 TRP A CA 1
ATOM 3801 C C . TRP A 1 487 ? 19.658 -0.044 -8.227 1.00 95.69 487 TRP A C 1
ATOM 3803 O O . TRP A 1 487 ? 20.777 0.449 -8.367 1.00 95.69 487 TRP A O 1
ATOM 3813 N N . LEU A 1 488 ? 18.900 -0.358 -9.284 1.00 97.12 488 LEU A N 1
ATOM 3814 C CA . LEU A 1 488 ? 19.357 -0.155 -10.658 1.00 97.12 488 LEU A CA 1
ATOM 3815 C C . LEU A 1 488 ? 19.645 1.325 -10.971 1.00 97.12 488 LEU A C 1
ATOM 3817 O O . LEU A 1 488 ? 20.620 1.613 -11.665 1.00 97.12 488 LEU A O 1
ATOM 3821 N N . ARG A 1 489 ? 18.835 2.264 -10.460 1.00 96.19 489 ARG A N 1
ATOM 3822 C CA . ARG A 1 489 ? 19.064 3.712 -10.637 1.00 96.19 489 ARG A CA 1
ATOM 3823 C C . ARG A 1 489 ? 20.280 4.199 -9.859 1.00 96.19 489 ARG A C 1
ATOM 3825 O O . ARG A 1 489 ? 21.065 4.979 -10.395 1.00 96.19 489 ARG A O 1
ATOM 3832 N N . GLU A 1 490 ? 20.451 3.735 -8.625 1.00 95.75 490 GLU A N 1
ATOM 3833 C CA . GLU A 1 490 ? 21.616 4.058 -7.797 1.00 95.75 490 GLU A CA 1
ATOM 3834 C C . GLU A 1 490 ? 22.911 3.595 -8.471 1.00 95.75 490 GLU A C 1
ATOM 3836 O O . GLU A 1 490 ? 23.850 4.382 -8.609 1.00 95.75 490 GLU A O 1
ATOM 3841 N N . GLU A 1 491 ? 22.937 2.364 -8.987 1.00 97.19 491 GLU A N 1
ATOM 3842 C CA . GLU A 1 491 ? 24.101 1.834 -9.697 1.00 97.19 491 GLU A CA 1
ATOM 3843 C C . GLU A 1 491 ? 24.340 2.536 -11.035 1.00 97.19 491 GLU A C 1
ATOM 3845 O O . GLU A 1 491 ? 25.489 2.839 -11.363 1.00 97.19 491 GLU A O 1
ATOM 3850 N N . ALA A 1 492 ? 23.283 2.862 -11.787 1.00 97.25 492 ALA A N 1
ATOM 3851 C CA . ALA A 1 492 ? 23.404 3.656 -13.008 1.00 97.25 492 ALA A CA 1
ATOM 3852 C C . ALA A 1 492 ? 24.045 5.022 -12.727 1.00 97.25 492 ALA A C 1
ATOM 3854 O O . ALA A 1 492 ? 25.003 5.404 -13.404 1.00 97.25 492 ALA A O 1
ATOM 3855 N N . LYS A 1 493 ? 23.582 5.720 -11.682 1.00 96.31 493 LYS A N 1
ATOM 3856 C CA . LYS A 1 493 ? 24.150 7.000 -11.240 1.00 96.31 493 LYS A CA 1
ATOM 3857 C C . LYS A 1 493 ? 25.603 6.841 -10.795 1.00 96.31 493 LYS A C 1
ATOM 3859 O O . LYS A 1 493 ? 26.458 7.610 -11.232 1.00 96.31 493 LYS A O 1
ATOM 3864 N N . ARG A 1 494 ? 25.905 5.831 -9.971 1.00 96.81 494 ARG A N 1
ATOM 3865 C CA . ARG A 1 494 ? 27.259 5.552 -9.462 1.00 96.81 494 ARG A CA 1
ATOM 3866 C C . ARG A 1 494 ? 28.256 5.264 -10.585 1.00 96.81 494 ARG A C 1
ATOM 3868 O O . ARG A 1 494 ? 29.420 5.644 -10.482 1.00 96.81 494 ARG A O 1
ATOM 3875 N N . LEU A 1 495 ? 27.812 4.579 -11.637 1.00 97.12 495 LEU A N 1
ATOM 3876 C CA . LEU A 1 495 ? 28.632 4.202 -12.790 1.00 97.12 495 LEU A CA 1
ATOM 3877 C C . LEU A 1 495 ? 28.645 5.264 -13.902 1.00 97.12 495 LEU A C 1
ATOM 3879 O O . LEU A 1 495 ? 29.414 5.124 -14.851 1.00 97.12 495 LEU A O 1
ATOM 3883 N N . GLY A 1 496 ? 27.831 6.320 -13.789 1.00 96.62 496 GLY A N 1
ATOM 3884 C CA . GLY A 1 496 ? 27.711 7.369 -14.805 1.00 96.62 496 GLY A CA 1
ATOM 3885 C C . GLY A 1 496 ? 27.058 6.891 -16.105 1.00 96.62 496 GLY A C 1
ATOM 3886 O O . GLY A 1 496 ? 27.389 7.396 -17.176 1.00 96.62 496 GLY A O 1
ATOM 3887 N N . TYR A 1 497 ? 26.173 5.896 -16.029 1.00 97.25 497 TYR A N 1
ATOM 3888 C CA . TYR A 1 497 ? 25.490 5.320 -17.186 1.00 97.25 497 TYR A CA 1
ATOM 3889 C C . TYR A 1 497 ? 24.297 6.166 -17.632 1.00 97.25 497 TYR A C 1
ATOM 3891 O O . TYR A 1 497 ? 23.476 6.594 -16.820 1.00 97.25 497 TYR A O 1
ATOM 3899 N N . LYS A 1 498 ? 24.159 6.349 -18.948 1.00 95.44 498 LYS A N 1
ATOM 3900 C CA . LYS A 1 498 ? 22.990 6.964 -19.579 1.00 95.44 498 LYS A CA 1
ATOM 3901 C C . LYS A 1 498 ? 21.927 5.894 -19.832 1.00 95.44 498 LYS A C 1
ATOM 3903 O O . LYS A 1 498 ? 21.883 5.259 -20.888 1.00 95.44 498 LYS A O 1
ATOM 3908 N N . VAL A 1 499 ? 21.076 5.695 -18.833 1.00 95.56 499 VAL A N 1
ATOM 3909 C CA . VAL A 1 499 ? 19.997 4.703 -18.832 1.00 95.56 499 VAL A CA 1
ATOM 3910 C C . VAL A 1 499 ? 18.844 5.187 -17.953 1.00 95.56 499 VAL A C 1
ATOM 3912 O O . VAL A 1 499 ? 19.059 5.757 -16.886 1.00 95.56 499 VAL A O 1
ATOM 3915 N N . TRP A 1 500 ? 17.622 4.944 -18.408 1.00 95.50 500 TRP A N 1
ATOM 3916 C CA . TRP A 1 500 ? 16.381 5.170 -17.681 1.00 95.50 500 TRP A CA 1
ATOM 3917 C C . TRP A 1 500 ? 15.844 3.838 -17.179 1.00 95.50 500 TRP A C 1
ATOM 3919 O O . TRP A 1 500 ? 15.815 2.853 -17.918 1.00 95.50 500 TRP A O 1
ATOM 3929 N N . ILE A 1 501 ? 15.417 3.815 -15.921 1.00 96.44 501 ILE A N 1
ATOM 3930 C CA . ILE A 1 501 ? 14.824 2.641 -15.286 1.00 96.44 501 ILE A CA 1
ATOM 3931 C C . ILE A 1 501 ? 13.420 3.042 -14.874 1.00 96.44 501 ILE A C 1
ATOM 3933 O O . ILE A 1 501 ? 13.252 3.708 -13.851 1.00 96.44 501 ILE A O 1
ATOM 3937 N N . LYS A 1 502 ? 12.428 2.657 -15.676 1.00 94.75 502 LYS A N 1
ATOM 3938 C CA . LYS A 1 502 ? 11.040 3.088 -15.503 1.00 94.75 502 LYS A CA 1
ATOM 3939 C C . LYS A 1 502 ? 10.145 1.961 -15.011 1.00 94.75 502 LYS A C 1
ATOM 3941 O O . LYS A 1 502 ? 10.123 0.879 -15.593 1.00 94.75 502 LYS A O 1
ATOM 3946 N N . SER A 1 503 ? 9.385 2.219 -13.960 1.00 94.38 503 SER A N 1
ATOM 3947 C CA . SER A 1 503 ? 8.397 1.303 -13.403 1.00 94.38 503 SER A CA 1
ATOM 3948 C C . SER A 1 503 ? 7.246 1.102 -14.395 1.00 94.38 503 SER A C 1
ATOM 3950 O O . SER A 1 503 ? 6.648 2.061 -14.875 1.00 94.38 503 SER A O 1
ATOM 3952 N N . SER A 1 504 ? 6.906 -0.152 -14.694 1.00 93.88 504 SER A N 1
ATOM 3953 C CA . SER A 1 504 ? 5.827 -0.514 -15.631 1.00 93.88 504 SER A CA 1
ATOM 3954 C C . SER A 1 504 ? 4.841 -1.537 -15.058 1.00 93.88 504 SER A C 1
ATOM 3956 O O . SER A 1 504 ? 4.002 -2.079 -15.778 1.00 93.88 504 SER A O 1
ATOM 3958 N N . THR A 1 505 ? 4.906 -1.798 -13.747 1.00 92.50 505 THR A N 1
ATOM 3959 C CA . THR A 1 505 ? 4.081 -2.821 -13.079 1.00 92.50 505 THR A CA 1
ATOM 3960 C C . THR A 1 505 ? 2.583 -2.597 -13.285 1.00 92.50 505 THR A C 1
ATOM 3962 O O . THR A 1 505 ? 1.896 -3.541 -13.666 1.00 92.50 505 THR A O 1
ATOM 3965 N N . ASP A 1 506 ? 2.102 -1.363 -13.113 1.00 88.56 506 ASP A N 1
ATOM 3966 C CA . ASP A 1 506 ? 0.689 -1.003 -13.309 1.00 88.56 506 ASP A CA 1
ATOM 3967 C C . ASP A 1 506 ? 0.303 -0.851 -14.792 1.00 88.56 506 ASP A C 1
ATOM 3969 O O . ASP A 1 506 ? -0.874 -0.765 -15.128 1.00 88.56 506 ASP A O 1
ATOM 3973 N N . GLN A 1 507 ? 1.286 -0.839 -15.700 1.00 89.38 507 GLN A N 1
ATOM 3974 C CA . GLN A 1 507 ? 1.056 -0.732 -17.144 1.00 89.38 507 GLN A CA 1
ATOM 3975 C C . GLN A 1 507 ? 0.854 -2.103 -17.800 1.00 89.38 507 GLN A C 1
ATOM 3977 O O . GLN A 1 507 ? 0.174 -2.204 -18.820 1.00 89.38 507 GLN A O 1
ATOM 3982 N N . LEU A 1 508 ? 1.446 -3.164 -17.238 1.00 89.88 508 LEU A N 1
ATOM 3983 C CA . LEU A 1 508 ? 1.356 -4.522 -17.773 1.00 89.88 508 LEU A CA 1
ATOM 3984 C C . LEU A 1 508 ? 0.959 -5.529 -16.701 1.00 89.88 508 LEU A C 1
ATOM 3986 O O . LEU A 1 508 ? 1.737 -5.879 -15.811 1.00 89.88 508 LEU A O 1
ATOM 3990 N N . HIS A 1 509 ? -0.224 -6.102 -16.882 1.00 92.31 509 HIS A N 1
ATOM 3991 C CA . HIS A 1 509 ? -0.640 -7.299 -16.168 1.00 92.31 509 HIS A CA 1
ATOM 3992 C C . HIS A 1 509 ? -0.023 -8.550 -16.801 1.00 92.31 509 HIS A C 1
ATOM 3994 O O . HIS A 1 509 ? 0.183 -8.618 -18.013 1.00 92.31 509 HIS A O 1
ATOM 4000 N N . ASN A 1 510 ? 0.299 -9.537 -15.968 1.00 93.06 510 ASN A N 1
ATOM 4001 C CA . ASN A 1 510 ? 1.018 -10.741 -16.374 1.00 93.06 510 ASN A CA 1
ATOM 4002 C C . ASN A 1 510 ? 0.237 -11.975 -15.928 1.00 93.06 510 ASN A C 1
ATOM 4004 O O . ASN A 1 510 ? -0.094 -12.108 -14.753 1.00 93.06 510 ASN A O 1
ATOM 4008 N N . ILE A 1 511 ? -0.034 -12.882 -16.861 1.00 94.25 511 ILE A N 1
ATOM 4009 C CA . ILE A 1 511 ? -0.728 -14.136 -16.589 1.00 94.25 511 ILE A CA 1
ATOM 4010 C C . ILE A 1 511 ? 0.084 -15.298 -17.150 1.00 94.25 511 ILE A C 1
ATOM 4012 O O . ILE A 1 511 ? 0.456 -15.311 -18.324 1.00 94.25 511 ILE A O 1
ATOM 4016 N N . ALA A 1 512 ? 0.366 -16.280 -16.302 1.00 94.81 512 ALA A N 1
ATOM 4017 C CA . ALA A 1 512 ? 1.085 -17.481 -16.685 1.00 94.81 512 ALA A CA 1
ATOM 4018 C C . ALA A 1 512 ? 0.103 -18.619 -16.953 1.00 94.81 512 ALA A C 1
ATOM 4020 O O . ALA A 1 512 ? -0.762 -18.905 -16.128 1.00 94.81 512 ALA A O 1
ATOM 4021 N N . VAL A 1 513 ? 0.276 -19.305 -18.086 1.00 95.69 513 VAL A N 1
ATOM 4022 C CA . VAL A 1 513 ? -0.392 -20.581 -18.372 1.00 95.69 513 VAL A CA 1
ATOM 4023 C C . VAL A 1 513 ? 0.666 -21.676 -18.332 1.00 95.69 513 VAL A C 1
ATOM 4025 O O . VAL A 1 513 ? 1.529 -21.752 -19.209 1.00 95.69 513 VAL A O 1
ATOM 4028 N N . GLN A 1 514 ? 0.630 -22.509 -17.295 1.00 95.31 514 GLN A N 1
ATOM 4029 C CA . GLN A 1 514 ? 1.693 -23.473 -16.992 1.00 95.31 514 GLN A CA 1
ATOM 4030 C C . GLN A 1 514 ? 1.189 -24.907 -17.100 1.00 95.31 514 GLN A C 1
ATOM 4032 O O . GLN A 1 514 ? 0.031 -25.173 -16.808 1.00 95.31 514 GLN A O 1
ATOM 4037 N N . GLY A 1 515 ? 2.059 -25.829 -17.512 1.00 95.62 515 GLY A N 1
ATOM 4038 C CA . GLY A 1 515 ? 1.766 -27.260 -17.630 1.00 95.62 515 GLY A CA 1
ATOM 4039 C C . GLY A 1 515 ? 1.883 -27.795 -19.060 1.00 95.62 515 GLY A C 1
ATOM 4040 O O . GLY A 1 515 ? 1.960 -27.020 -20.015 1.00 95.62 515 GLY A O 1
ATOM 4041 N N . PRO A 1 516 ? 1.917 -29.125 -19.253 1.00 95.62 516 PRO A N 1
ATOM 4042 C CA . PRO A 1 516 ? 2.225 -29.741 -20.548 1.00 95.62 516 PRO A CA 1
ATOM 4043 C C . PRO A 1 516 ? 1.236 -29.385 -21.669 1.00 95.62 516 PRO A C 1
ATOM 4045 O O . PRO A 1 516 ? 1.595 -29.466 -22.844 1.00 95.62 516 PRO A O 1
ATOM 4048 N N . LYS A 1 517 ? 0.003 -28.973 -21.337 1.00 96.12 517 LYS A N 1
ATOM 4049 C CA . LYS A 1 517 ? -1.021 -28.590 -22.323 1.00 96.12 517 LYS A CA 1
ATOM 4050 C C . LYS A 1 517 ? -1.063 -27.091 -22.635 1.00 96.12 517 LYS A C 1
ATOM 4052 O O . LYS A 1 517 ? -1.789 -26.710 -23.553 1.00 96.12 517 LYS A O 1
ATOM 4057 N N . CYS A 1 518 ? -0.294 -26.245 -21.938 1.00 95.38 518 CYS A N 1
ATOM 4058 C CA . CYS A 1 518 ? -0.411 -24.785 -22.056 1.00 95.38 518 CYS A CA 1
ATOM 4059 C C . CYS A 1 518 ? -0.217 -24.288 -23.493 1.00 95.38 518 CYS A C 1
ATOM 4061 O O . CYS A 1 518 ? -1.014 -23.503 -23.993 1.00 95.38 518 CYS A O 1
ATOM 4063 N N . ARG A 1 519 ? 0.785 -24.814 -24.203 1.00 92.94 519 ARG A N 1
ATOM 4064 C CA . ARG A 1 519 ? 1.093 -24.414 -25.579 1.00 92.94 519 ARG A CA 1
ATOM 4065 C C . ARG A 1 519 ? -0.068 -24.676 -26.539 1.00 92.94 519 ARG A C 1
ATOM 4067 O O . ARG A 1 519 ? -0.302 -23.855 -27.415 1.00 92.94 519 ARG A O 1
ATOM 4074 N N . ASN A 1 520 ? -0.770 -25.798 -26.394 1.00 94.06 520 ASN A N 1
ATOM 4075 C CA . ASN A 1 520 ? -1.903 -26.115 -27.265 1.00 94.06 520 ASN A CA 1
ATOM 4076 C C . ASN A 1 520 ? -3.072 -25.164 -26.999 1.00 94.06 520 ASN A C 1
ATOM 4078 O O . ASN A 1 520 ? -3.632 -24.633 -27.945 1.00 94.06 520 ASN A O 1
ATOM 4082 N N . ILE A 1 521 ? -3.346 -24.868 -25.725 1.00 95.25 521 ILE A N 1
ATOM 4083 C CA . ILE A 1 521 ? -4.368 -23.889 -25.327 1.00 95.25 521 ILE A CA 1
ATOM 4084 C C . ILE A 1 521 ? -4.039 -22.504 -25.901 1.00 95.25 521 ILE A C 1
ATOM 4086 O O . ILE A 1 521 ? -4.889 -21.861 -26.508 1.00 95.25 521 ILE A O 1
ATOM 4090 N N . LEU A 1 522 ? -2.792 -22.047 -25.749 1.00 95.38 522 LEU A N 1
ATOM 4091 C CA . LEU A 1 522 ? -2.383 -20.722 -26.215 1.00 95.38 522 LEU A CA 1
ATOM 4092 C C . LEU A 1 522 ? -2.459 -20.584 -27.746 1.00 95.38 522 LEU A C 1
ATOM 4094 O O . LEU A 1 522 ? -2.796 -19.512 -28.236 1.00 95.38 522 LEU A O 1
ATOM 4098 N N . LYS A 1 523 ? -2.200 -21.648 -28.518 1.00 93.56 523 LYS A N 1
ATOM 4099 C CA . LYS A 1 523 ? -2.326 -21.614 -29.990 1.00 93.56 523 LYS A CA 1
ATOM 4100 C C . LYS A 1 523 ? -3.733 -21.310 -30.478 1.00 93.56 523 LYS A C 1
ATOM 4102 O O . LYS A 1 523 ? -3.879 -20.701 -31.529 1.00 93.56 523 LYS A O 1
ATOM 4107 N N . GLU A 1 524 ? -4.749 -21.751 -29.746 1.00 94.69 524 GLU A N 1
ATOM 4108 C CA . GLU A 1 524 ? -6.144 -21.544 -30.139 1.00 94.69 524 GLU A CA 1
ATOM 4109 C C . GLU A 1 524 ? -6.592 -20.091 -29.940 1.00 94.69 524 GLU A C 1
ATOM 4111 O O . GLU A 1 524 ? -7.561 -19.659 -30.559 1.00 94.69 524 GLU A O 1
ATOM 4116 N N . ILE A 1 525 ? -5.891 -19.334 -29.089 1.00 95.12 525 ILE A N 1
ATOM 4117 C CA . ILE A 1 525 ? -6.310 -17.992 -28.669 1.00 95.12 525 ILE A CA 1
ATOM 4118 C C . ILE A 1 525 ? -5.340 -16.887 -29.081 1.00 95.12 525 ILE A C 1
ATOM 4120 O O . ILE A 1 525 ? -5.698 -15.720 -28.958 1.00 95.12 525 ILE A O 1
ATOM 4124 N N . ILE A 1 526 ? -4.119 -17.210 -29.516 1.00 96.62 526 ILE A N 1
ATOM 4125 C CA . ILE A 1 526 ? -3.092 -16.214 -29.838 1.00 96.62 526 ILE A CA 1
ATOM 4126 C C . ILE A 1 526 ? -2.768 -16.259 -31.320 1.00 96.62 526 ILE A C 1
ATOM 4128 O O . ILE A 1 526 ? -2.225 -17.236 -31.836 1.00 96.62 526 ILE A O 1
ATOM 4132 N N . TRP A 1 527 ? -3.019 -15.134 -31.972 1.00 96.94 527 TRP A N 1
ATOM 4133 C CA . TRP A 1 527 ? -2.563 -14.861 -33.319 1.00 96.94 527 TRP A CA 1
ATOM 4134 C C . TRP A 1 527 ? -1.212 -14.142 -33.291 1.00 96.94 527 TRP A C 1
ATOM 4136 O O . TRP A 1 527 ? -0.996 -13.225 -32.498 1.00 96.94 527 TRP A O 1
ATOM 4146 N N . THR A 1 528 ? -0.304 -14.524 -34.185 1.00 96.38 528 THR A N 1
ATOM 4147 C CA . THR A 1 528 ? 0.986 -13.853 -34.392 1.00 96.38 528 THR A CA 1
ATOM 4148 C C . THR A 1 528 ? 1.085 -13.377 -35.843 1.00 96.38 528 THR A C 1
ATOM 4150 O O . THR A 1 528 ? 0.706 -14.126 -36.749 1.00 96.38 528 THR A O 1
ATOM 4153 N N . PRO A 1 529 ? 1.600 -12.164 -36.109 1.00 94.62 529 PRO A N 1
ATOM 4154 C CA . PRO A 1 529 ? 1.824 -11.714 -37.478 1.00 94.62 529 PRO A CA 1
ATOM 4155 C C . PRO A 1 529 ? 2.930 -12.545 -38.156 1.00 94.62 529 PRO A C 1
ATOM 4157 O O . PRO A 1 529 ? 3.826 -13.025 -37.464 1.00 94.62 529 PRO A O 1
ATOM 4160 N N . PRO A 1 530 ? 2.955 -12.653 -39.501 1.00 94.06 530 PRO A N 1
ATOM 4161 C CA . PRO A 1 530 ? 3.971 -13.434 -40.228 1.00 94.06 530 PRO A CA 1
ATOM 4162 C C . PRO A 1 530 ? 5.428 -12.998 -40.002 1.00 94.06 530 PRO A C 1
ATOM 4164 O O . PRO A 1 530 ? 6.354 -13.726 -40.339 1.00 94.06 530 PRO A O 1
ATOM 4167 N N . THR A 1 531 ? 5.642 -11.793 -39.469 1.00 93.69 531 THR A N 1
ATOM 4168 C CA . THR A 1 531 ? 6.962 -11.247 -39.121 1.00 93.69 531 THR A CA 1
ATOM 4169 C C . THR A 1 531 ? 7.459 -11.686 -37.743 1.00 93.69 531 THR A C 1
ATOM 4171 O O . THR A 1 531 ? 8.586 -11.357 -37.375 1.00 93.69 531 THR A O 1
ATOM 4174 N N . GLN A 1 532 ? 6.636 -12.394 -36.970 1.00 94.44 532 GLN A N 1
ATOM 4175 C CA . GLN A 1 532 ? 6.941 -12.865 -35.624 1.00 94.44 532 GLN A CA 1
ATOM 4176 C C . GLN A 1 532 ? 6.866 -14.398 -35.577 1.00 94.44 532 GLN A C 1
ATOM 4178 O O . GLN A 1 532 ? 6.035 -14.979 -36.277 1.00 94.44 532 GLN A O 1
ATOM 4183 N N . PRO A 1 533 ? 7.687 -15.071 -34.748 1.00 93.94 533 PRO A N 1
ATOM 4184 C CA . PRO A 1 533 ? 7.582 -16.514 -34.566 1.00 93.94 533 PRO A CA 1
ATOM 4185 C C . PRO A 1 533 ? 6.182 -16.904 -34.089 1.00 93.94 533 PRO A C 1
ATOM 4187 O O . PRO A 1 533 ? 5.666 -16.330 -33.121 1.00 93.94 533 PRO A O 1
ATOM 4190 N N . SER A 1 534 ? 5.598 -17.915 -34.725 1.00 94.31 534 SER A N 1
ATOM 4191 C CA . SER A 1 534 ? 4.383 -18.556 -34.231 1.00 94.31 534 SER A CA 1
ATOM 4192 C C . SER A 1 534 ? 4.639 -19.228 -32.881 1.00 94.31 534 SER A C 1
ATOM 4194 O O . SER A 1 534 ? 5.773 -19.558 -32.527 1.00 94.31 534 SER A O 1
ATOM 4196 N N . LEU A 1 535 ? 3.583 -19.512 -32.114 1.00 92.44 535 LEU A N 1
ATOM 4197 C CA . LEU A 1 535 ? 3.718 -20.178 -30.810 1.00 92.44 535 LEU A CA 1
ATOM 4198 C C . LEU A 1 535 ? 4.381 -21.568 -30.866 1.00 92.44 535 LEU A C 1
ATOM 4200 O O . LEU A 1 535 ? 4.884 -22.059 -29.849 1.00 92.44 535 LEU A O 1
ATOM 4204 N N . GLU A 1 536 ? 4.388 -22.214 -32.033 1.00 91.12 536 GLU A N 1
ATOM 4205 C CA . GLU A 1 536 ? 5.126 -23.460 -32.268 1.00 91.12 536 GLU A CA 1
ATOM 4206 C C . GLU A 1 536 ? 6.632 -23.235 -32.318 1.00 91.12 536 GLU A C 1
ATOM 4208 O O . GLU A 1 536 ? 7.398 -24.009 -31.736 1.00 91.12 536 GLU A O 1
ATOM 4213 N N . GLU A 1 537 ? 7.023 -22.143 -32.963 1.00 94.25 537 GLU A N 1
ATOM 4214 C CA . GLU A 1 537 ? 8.403 -21.761 -33.237 1.00 94.25 537 GLU A CA 1
ATOM 4215 C C . GLU A 1 537 ? 9.060 -21.059 -32.043 1.00 94.25 537 GLU A C 1
ATOM 4217 O O . GLU A 1 537 ? 10.288 -21.047 -31.946 1.00 94.25 537 GLU A O 1
ATOM 4222 N N . VAL A 1 538 ? 8.276 -20.519 -31.096 1.00 94.19 538 VAL A N 1
ATOM 4223 C CA . VAL A 1 538 ? 8.823 -19.917 -29.869 1.00 94.19 538 VAL A CA 1
ATOM 4224 C C . VAL A 1 538 ? 9.625 -20.961 -29.078 1.00 94.19 538 VAL A C 1
ATOM 4226 O O . VAL A 1 538 ? 9.099 -21.900 -28.458 1.00 94.19 538 VAL A O 1
ATOM 4229 N N . GLY A 1 539 ? 10.946 -20.783 -29.106 1.00 94.62 539 GLY A N 1
ATOM 4230 C CA . GLY A 1 539 ? 11.912 -21.595 -28.375 1.00 94.62 539 GLY A CA 1
ATOM 4231 C C . GLY A 1 539 ? 11.835 -21.404 -26.860 1.00 94.62 539 GLY A C 1
ATOM 4232 O O . GLY A 1 539 ? 11.135 -20.535 -26.351 1.00 94.62 539 GLY A O 1
ATOM 4233 N N . TRP A 1 540 ? 12.558 -22.242 -26.122 1.00 94.38 540 TRP A N 1
ATOM 4234 C CA . TRP A 1 540 ? 12.734 -22.055 -24.680 1.00 94.38 540 TRP A CA 1
ATOM 4235 C C . TRP A 1 540 ? 13.519 -20.763 -24.402 1.00 94.38 540 TRP A C 1
ATOM 4237 O O . TRP A 1 540 ? 14.475 -20.472 -25.126 1.00 94.38 540 TRP A O 1
ATOM 4247 N N . PHE A 1 541 ? 13.121 -19.999 -23.382 1.00 96.12 541 PHE A N 1
ATOM 4248 C CA . PHE A 1 541 ? 13.672 -18.679 -23.054 1.00 96.12 541 PHE A CA 1
ATOM 4249 C C . PHE A 1 541 ? 13.644 -17.687 -24.236 1.00 96.12 541 PHE A C 1
ATOM 4251 O O . PHE A 1 541 ? 14.609 -16.973 -24.526 1.00 96.12 541 PHE A O 1
ATOM 4258 N N . ARG A 1 542 ? 12.513 -17.653 -24.947 1.00 97.19 542 ARG A N 1
ATOM 4259 C CA . ARG A 1 542 ? 12.220 -16.731 -26.058 1.00 97.19 542 ARG A CA 1
ATOM 4260 C C . ARG A 1 542 ? 10.836 -16.121 -25.866 1.00 97.19 542 ARG A C 1
ATOM 4262 O O . ARG A 1 542 ? 10.020 -16.669 -25.123 1.00 97.19 542 ARG A O 1
ATOM 4269 N N . PHE A 1 543 ? 10.558 -15.025 -26.560 1.00 96.31 543 PHE A N 1
ATOM 4270 C CA . PHE A 1 543 ? 9.222 -14.436 -26.610 1.00 96.31 543 PHE A CA 1
ATOM 4271 C C . PHE A 1 543 ? 8.816 -14.050 -28.035 1.00 96.31 543 PHE A C 1
ATOM 4273 O O . PHE A 1 543 ? 9.655 -13.980 -28.932 1.00 96.31 543 PHE A O 1
ATOM 4280 N N . THR A 1 544 ? 7.519 -13.823 -28.230 1.00 95.81 544 THR A N 1
ATOM 4281 C CA . THR A 1 544 ? 6.919 -13.329 -29.475 1.00 95.81 544 THR A CA 1
ATOM 4282 C C . THR A 1 544 ? 5.868 -12.262 -29.169 1.00 95.81 544 THR A C 1
ATOM 4284 O O . THR A 1 544 ? 5.318 -12.227 -28.062 1.00 95.81 544 THR A O 1
ATOM 4287 N N . ILE A 1 545 ? 5.593 -11.390 -30.140 1.00 95.38 545 ILE A N 1
ATOM 4288 C CA . ILE A 1 545 ? 4.500 -10.413 -30.077 1.00 95.38 545 ILE A CA 1
ATOM 4289 C C . ILE A 1 545 ? 3.304 -10.973 -30.842 1.00 95.38 545 ILE A C 1
ATOM 4291 O O . ILE A 1 545 ? 3.439 -11.439 -31.974 1.00 95.38 545 ILE A O 1
ATOM 4295 N N . GLY A 1 546 ? 2.128 -10.907 -30.228 1.00 95.50 546 GLY A N 1
ATOM 4296 C CA . GLY A 1 546 ? 0.895 -11.415 -30.809 1.00 95.50 546 GLY A CA 1
ATOM 4297 C C . GLY A 1 546 ? -0.325 -10.621 -30.368 1.00 95.50 546 GLY A C 1
ATOM 4298 O O . GLY A 1 546 ? -0.223 -9.553 -29.761 1.00 95.50 546 GLY A O 1
ATOM 4299 N N . ARG A 1 547 ? -1.496 -11.155 -30.694 1.00 96.38 547 ARG A N 1
ATOM 4300 C CA . ARG A 1 547 ? -2.798 -10.621 -30.309 1.00 96.38 547 ARG A CA 1
ATOM 4301 C C . ARG A 1 547 ? -3.720 -11.742 -29.851 1.00 96.38 547 ARG A C 1
ATOM 4303 O O . ARG A 1 547 ? -3.651 -12.850 -30.375 1.00 96.38 547 ARG A O 1
ATOM 4310 N N . ILE A 1 548 ? -4.590 -11.451 -28.889 1.00 95.44 548 ILE A N 1
ATOM 4311 C CA . ILE A 1 548 ? -5.657 -12.376 -28.481 1.00 95.44 548 ILE A CA 1
ATOM 4312 C C . ILE A 1 548 ? -6.739 -12.403 -29.564 1.00 95.44 548 ILE A C 1
ATOM 4314 O O . ILE A 1 548 ? -7.305 -11.362 -29.884 1.00 95.44 548 ILE A O 1
ATOM 4318 N N . GLY A 1 549 ? -7.078 -13.583 -30.073 1.00 95.69 549 GLY A N 1
ATOM 4319 C CA . GLY A 1 549 ? -8.039 -13.772 -31.153 1.00 95.69 549 GLY A CA 1
ATOM 4320 C C . GLY A 1 549 ? -7.359 -13.673 -32.513 1.00 95.69 549 GLY A C 1
ATOM 4321 O O . GLY A 1 549 ? -6.713 -14.623 -32.942 1.00 95.69 549 GLY A O 1
ATOM 4322 N N . ASP A 1 550 ? -7.515 -12.538 -33.194 1.00 95.00 550 ASP A N 1
ATOM 4323 C CA . ASP A 1 550 ? -7.010 -12.315 -34.552 1.00 95.00 550 ASP A CA 1
ATOM 4324 C C . ASP A 1 550 ? -6.172 -11.023 -34.676 1.00 95.00 550 ASP A C 1
ATOM 4326 O O . ASP A 1 550 ? -5.766 -10.412 -33.685 1.00 95.00 550 ASP A O 1
ATOM 4330 N N . HIS A 1 551 ? -5.899 -10.593 -35.911 1.00 93.94 551 HIS A N 1
ATOM 4331 C CA . HIS A 1 551 ? -5.122 -9.391 -36.228 1.00 93.94 551 HIS A CA 1
ATOM 4332 C C . HIS A 1 551 ? -5.695 -8.074 -35.667 1.00 93.94 551 HIS A C 1
ATOM 4334 O O . HIS A 1 551 ? -4.940 -7.112 -35.530 1.00 93.94 551 HIS A O 1
ATOM 4340 N N . ASN A 1 552 ? -6.982 -8.022 -35.307 1.00 95.69 552 ASN A N 1
ATOM 4341 C CA . ASN A 1 552 ? -7.630 -6.882 -34.645 1.00 95.69 552 ASN A CA 1
ATOM 4342 C C . ASN A 1 552 ? -7.699 -7.039 -33.119 1.00 95.69 552 ASN A C 1
ATOM 4344 O O . ASN A 1 552 ? -8.120 -6.119 -32.420 1.00 95.69 552 ASN A O 1
ATOM 4348 N N . GLY A 1 553 ? -7.245 -8.178 -32.598 1.00 94.62 553 GLY A N 1
ATOM 4349 C CA . GLY A 1 553 ? -7.263 -8.538 -31.189 1.00 94.62 553 GLY A CA 1
ATOM 4350 C C . GLY A 1 553 ? -6.394 -7.681 -30.269 1.00 94.62 553 GLY A C 1
ATOM 4351 O O . GLY A 1 553 ? -5.613 -6.843 -30.717 1.00 94.62 553 GLY A O 1
ATOM 4352 N N . ILE A 1 554 ? -6.496 -7.921 -28.961 1.00 93.81 554 ILE A N 1
ATOM 4353 C CA . ILE A 1 554 ? -5.735 -7.185 -27.938 1.00 93.81 554 ILE A CA 1
ATOM 4354 C C . ILE A 1 554 ? -4.246 -7.555 -28.039 1.00 93.81 554 ILE A C 1
ATOM 4356 O O . ILE A 1 554 ? -3.946 -8.751 -28.007 1.00 93.81 554 ILE A O 1
ATOM 4360 N N . PRO A 1 555 ? -3.318 -6.584 -28.147 1.00 94.00 555 PRO A N 1
ATOM 4361 C CA . PRO A 1 555 ? -1.888 -6.860 -28.248 1.00 94.00 555 PRO A CA 1
ATOM 4362 C C . PRO A 1 555 ? -1.337 -7.470 -26.958 1.00 94.00 555 PRO A C 1
ATOM 4364 O O . PRO A 1 555 ? -1.663 -7.025 -25.860 1.00 94.00 555 PRO A O 1
ATOM 4367 N N . ILE A 1 556 ? -0.479 -8.479 -27.107 1.00 95.19 556 ILE A N 1
ATOM 4368 C CA . ILE A 1 556 ? 0.175 -9.194 -26.009 1.00 95.19 556 ILE A CA 1
ATOM 4369 C C . ILE A 1 556 ? 1.611 -9.574 -26.377 1.00 95.19 556 ILE A C 1
ATOM 4371 O O . ILE A 1 556 ? 1.968 -9.722 -27.548 1.00 95.19 556 ILE A O 1
ATOM 4375 N N . MET A 1 557 ? 2.425 -9.795 -25.351 1.00 95.12 557 MET A N 1
ATOM 4376 C CA . MET A 1 557 ? 3.718 -10.459 -25.464 1.00 95.12 557 MET A CA 1
ATOM 4377 C C . MET A 1 557 ? 3.618 -11.830 -24.804 1.00 95.12 557 MET A C 1
ATOM 4379 O O . MET A 1 557 ? 3.110 -11.945 -23.691 1.00 95.12 557 MET A O 1
ATOM 4383 N N . VAL A 1 558 ? 4.119 -12.863 -25.478 1.00 95.62 558 VAL A N 1
ATOM 4384 C CA . VAL A 1 558 ? 4.111 -14.234 -24.960 1.00 95.62 558 VAL A CA 1
ATOM 4385 C C . VAL A 1 558 ? 5.538 -14.719 -24.848 1.00 95.62 558 VAL A C 1
ATOM 4387 O O . VAL A 1 558 ? 6.227 -14.848 -25.860 1.00 95.62 558 VAL A O 1
ATOM 4390 N N . SER A 1 559 ? 5.977 -15.013 -23.631 1.00 95.25 559 SER A N 1
ATOM 4391 C CA . SER A 1 559 ? 7.257 -15.662 -23.379 1.00 95.25 559 SER A CA 1
ATOM 4392 C C . SER A 1 559 ? 7.069 -17.147 -23.078 1.00 95.25 559 SER A C 1
ATOM 4394 O O . SER A 1 559 ? 6.050 -17.585 -22.542 1.00 95.25 559 SER A O 1
ATOM 4396 N N . ARG A 1 560 ? 8.077 -17.940 -23.438 1.00 94.75 560 ARG A N 1
ATOM 4397 C CA . ARG A 1 560 ? 8.238 -19.319 -22.979 1.00 94.75 560 ARG A CA 1
ATOM 4398 C C . ARG A 1 560 ? 9.474 -19.366 -22.096 1.00 94.75 560 ARG A C 1
ATOM 4400 O O . ARG A 1 560 ? 10.581 -19.194 -22.606 1.00 94.75 560 ARG A O 1
ATOM 4407 N N . THR A 1 561 ? 9.280 -19.599 -20.806 1.00 89.44 561 THR A N 1
ATOM 4408 C CA . THR A 1 561 ? 10.325 -19.553 -19.771 1.00 89.44 561 THR A CA 1
ATOM 4409 C C . THR A 1 561 ? 10.344 -20.791 -18.908 1.00 89.44 561 THR A C 1
ATOM 4411 O O . THR A 1 561 ? 9.262 -21.409 -18.765 1.00 89.44 561 THR A O 1
#

pLDDT: mean 93.33, std 6.31, range [52.19, 98.75]

Radius of gyration: 27.05 Å; chains: 1; bounding box: 60×68×81 Å

Sequence (561 aa):
DLEPGDVLIIQDPEGGQCAEVTPFNEKGKGDPGLLGISHGSSAIHLQEIISSRGNGSEKLKVGLERRVLDWTDAKSVHLFSTESGPGEEETFEITQKTSCVIVAYGKTMTVEGNSFPPTDLRVFVERSTPYEEREERLPDPLADPRVDLRVNRCTAEAFSVKAGEYIQVIDVMGRECSDFQAFDKRQLDQGLEKGIDVTTTRTLMGLGYPGPGLFSKYYDVDMQPLVEVVQDTVGRHDTFGLACAAKYYEDMGYFGHPNCSDNFNKALTPYGIQPRRGWEAANFFFNTGIDEHNMLISDEPWSRPGDYVLMKALTDLVCVSSACPDDTSPANAWNPTDIHVRVYPGKNSFSKAIATRMTPDADAKMTQGTAFHPRTEALTRNFTEYRGYWLPTCYRNNGAIEEYYACREKAIVTDLSPLRKFEVLGPDAEALMQWTLTRNIRKLAVGQVVYSAMCYPHGGMMDDGTLLRLGKDNFRWIGGDGYGGIWLREEAKRLGYKVWIKSSTDQLHNIAVQGPKCRNILKEIIWTPPTQPSLEEVGWFRFTIGRIGDHNGIPIMVSRT

Foldseek 3Di:
DAAAQKKKKKWAQQAQWKKKKFKAAQQQATDCVQQVDPDFDQPVQLVVLCVPPDPVNVVVVVVSVVSVHDRPRHTIDMDHHRHTDRGDMDMGRGHHDIDMDMDGDDDQADQLFPGFHTDDMDMDMGHSDPPPLDPQDAPDDPDDFPDKDKFFWLAKAKDWAAALKKKKKWDRAWQWKKFKKKDFLVCLVVVHGFIFDQVLLCVVLVDQHAEFADSFFTATPVRHTFKGWQEFAQPAWGQPDWWFAQVVCVVVPNHPQRTPQVNCCVNCVVSVDHRDRIGGGGIPQWRWDQDPVRDIDGAGGRTHRNGIIMMGGNHTIIMMMHRGNDLPDNRSPSDGGMMIMTIGDSVDDDHRWYWDAQDSPGDTQTADEDPCRVVVVVFDSAWDDAQRYTFHPDGDPADPVRQVVCLAANKDKGWPLNFWKKKKADDCSLVLCCVQWPDNSVPADAQFKDWTFGADPVRHGDWTFMWHRSDNGIIMTGTRGPCVLVVSSVVCVVVVHDIGIHTCSNSDIDMDMHHPCSLVVCLVFWAAPPVWDRSVRQDARGKTWTAGHYPVHDIHIDHHD